Protein AF-A0A8J7JR58-F1 (afdb_monomer)

Radius of gyration: 29.21 Å; Cα contacts (8 Å, |Δi|>4): 700; chains: 1; bounding box: 73×100×72 Å

Mean predicted aligned error: 11.41 Å

Sequence (629 aa):
MMNDRLLHRKKTTLPPSQTNTGNRDTWTSTHSSQPDQVQVPAVHHDFSQIPLSREADLTVSQPGDPAEQEADRVADMIMSHDPTCSDQVAIAPGVDTISRAIPAIYRDPGSPTNASPIPATNPTNSSGTEPSWREMGNLLGKPPVRSETDPPNKNVVEDEAVYNQRRELAEAALKRQQDRAASLLDERGNVKDYRYWFARVYSYVTEGELEFAKSCTFYYPSYVMASVAYFEQIYQDNFNAFNDEGPVEDHWRQAFEEAARQKEFTDALYEQMMSGHDEGGAALAAVMQSVMGAVRSLIVSMQAHIRFDLPRAEAWVFNSYYSQFGASLSDFRADFMSMSGIFDNAGRRMNEDMAQKLGVPVDLIPQLMQDTSMRLFDADMATERADTWQRAEELIASGQAGADPYTLQNGTLEGNVTQGDHLSGLQNLPNQDLRPTIEHSAPVYDDDAVCDRVLQMQPGDIAALPATTRIRMLRGLFRGATVGSDETAVLRILKASIQAGDVVTIIDGADPWDLMYALDGVEFTQLRTLFRETYYGKTSQENALRLLRKCLDGETAEWEEEMVVDVLQYQPNGHALVERIGQIYDGPATGEDAHFKNGLYKLEWQLDGAEEERLHDLFGESDISWWNF

Structure (mmCIF, N/CA/C/O backbone):
data_AF-A0A8J7JR58-F1
#
_entry.id   AF-A0A8J7JR58-F1
#
loop_
_atom_site.group_PDB
_atom_site.id
_atom_site.type_symbol
_atom_site.label_atom_id
_atom_site.label_alt_id
_atom_site.label_comp_id
_atom_site.label_asym_id
_atom_site.label_entity_id
_atom_site.label_seq_id
_atom_site.pdbx_PDB_ins_code
_atom_site.Cartn_x
_atom_site.Cartn_y
_atom_site.Cartn_z
_atom_site.occupancy
_atom_site.B_iso_or_equiv
_atom_site.auth_seq_id
_atom_site.auth_comp_id
_atom_site.auth_asym_id
_atom_site.auth_atom_id
_atom_site.pdbx_PDB_model_num
ATOM 1 N N . MET A 1 1 ? 40.365 -31.261 36.510 1.00 32.03 1 MET A N 1
ATOM 2 C CA . MET A 1 1 ? 41.240 -30.706 35.455 1.00 32.03 1 MET A CA 1
ATOM 3 C C . MET A 1 1 ? 40.319 -29.947 34.502 1.00 32.03 1 MET A C 1
ATOM 5 O O . MET A 1 1 ? 39.812 -30.560 33.584 1.00 32.03 1 MET A O 1
ATOM 9 N N . MET A 1 2 ? 39.788 -28.755 34.789 1.00 26.58 2 MET A N 1
ATOM 10 C CA . MET A 1 2 ? 40.391 -27.470 35.181 1.00 26.58 2 MET A CA 1
ATOM 11 C C . MET A 1 2 ? 41.478 -27.002 34.212 1.00 26.58 2 MET A C 1
ATOM 13 O O . MET A 1 2 ? 42.611 -27.464 34.305 1.00 26.58 2 MET A O 1
ATOM 17 N N . ASN A 1 3 ? 41.103 -26.085 33.316 1.00 30.34 3 ASN A N 1
ATOM 18 C CA . ASN A 1 3 ? 41.983 -25.025 32.843 1.00 30.34 3 ASN A CA 1
ATOM 19 C C . ASN A 1 3 ? 41.165 -23.769 32.514 1.00 30.34 3 ASN A C 1
ATOM 21 O O . ASN A 1 3 ? 40.417 -23.724 31.541 1.00 30.34 3 ASN A O 1
ATOM 25 N N . ASP A 1 4 ? 41.340 -22.780 33.385 1.00 28.86 4 ASP A N 1
ATOM 26 C CA . ASP A 1 4 ? 40.950 -21.383 33.251 1.00 28.86 4 ASP A CA 1
ATOM 27 C C . ASP A 1 4 ? 41.751 -20.682 32.149 1.00 28.86 4 ASP A C 1
ATOM 29 O O . ASP A 1 4 ? 42.955 -20.913 32.022 1.00 28.86 4 ASP A O 1
ATOM 33 N N . ARG A 1 5 ? 41.139 -19.702 31.471 1.00 31.67 5 ARG A N 1
ATOM 34 C CA . ARG A 1 5 ? 41.846 -18.481 31.051 1.00 31.67 5 ARG A CA 1
ATOM 35 C C . ARG A 1 5 ? 40.929 -17.258 31.090 1.00 31.67 5 ARG A C 1
ATOM 37 O O . ARG A 1 5 ? 39.990 -17.117 30.318 1.00 31.67 5 ARG A O 1
ATOM 44 N N . LEU A 1 6 ? 41.278 -16.384 32.030 1.00 27.44 6 LEU A N 1
ATOM 45 C CA . LEU A 1 6 ? 40.806 -15.025 32.266 1.00 27.44 6 LEU A CA 1
ATOM 46 C C . LEU A 1 6 ? 41.187 -14.070 31.123 1.00 27.44 6 LEU A C 1
ATOM 48 O O . LEU A 1 6 ? 42.338 -14.065 30.689 1.00 27.44 6 LEU A O 1
ATOM 52 N N . LEU A 1 7 ? 40.278 -13.157 30.767 1.00 31.91 7 LEU A N 1
ATOM 53 C CA . LEU A 1 7 ? 40.615 -11.859 30.173 1.00 31.91 7 LEU A CA 1
ATOM 54 C C . LEU A 1 7 ? 39.894 -10.737 30.935 1.00 31.91 7 LEU A C 1
ATOM 56 O O . LEU A 1 7 ? 38.675 -10.724 31.093 1.00 31.91 7 LEU A O 1
ATOM 60 N N . HIS A 1 8 ? 40.697 -9.810 31.457 1.00 27.53 8 HIS A N 1
ATOM 61 C CA . HIS A 1 8 ? 40.290 -8.655 32.248 1.00 27.53 8 HIS A CA 1
ATOM 62 C C . HIS A 1 8 ? 39.634 -7.559 31.390 1.00 27.53 8 HIS A C 1
ATOM 64 O O . HIS A 1 8 ? 40.266 -7.005 30.494 1.00 27.53 8 HIS A O 1
ATOM 70 N N . ARG A 1 9 ? 38.412 -7.151 31.761 1.00 28.17 9 ARG A N 1
ATOM 71 C CA . ARG A 1 9 ? 37.810 -5.857 31.390 1.00 28.17 9 ARG A CA 1
ATOM 72 C C . ARG A 1 9 ? 38.378 -4.743 32.280 1.00 28.17 9 ARG A C 1
ATOM 74 O O . ARG A 1 9 ? 38.212 -4.781 33.498 1.00 28.17 9 ARG A O 1
ATOM 81 N N . LYS A 1 10 ? 38.988 -3.718 31.674 1.00 26.83 10 LYS A N 1
ATOM 82 C CA . LYS A 1 10 ? 39.245 -2.419 32.320 1.00 26.83 10 LYS A CA 1
ATOM 83 C C . LYS A 1 10 ? 37.971 -1.571 32.257 1.00 26.83 10 LYS A C 1
ATOM 85 O O . LYS A 1 10 ? 37.459 -1.312 31.175 1.00 26.83 10 LYS A O 1
ATOM 90 N N . LYS A 1 11 ? 37.476 -1.150 33.424 1.00 28.45 11 LYS A N 1
ATOM 91 C CA . LYS A 1 11 ? 36.459 -0.103 33.589 1.00 28.45 11 LYS A CA 1
ATOM 92 C C . LYS A 1 11 ? 37.157 1.258 33.620 1.00 28.45 11 LYS A C 1
ATOM 94 O O . LYS A 1 11 ? 38.051 1.454 34.440 1.00 28.45 11 LYS A O 1
ATOM 99 N N . THR A 1 12 ? 36.720 2.186 32.779 1.00 28.98 12 THR A N 1
ATOM 100 C CA . THR A 1 12 ? 37.078 3.609 32.844 1.00 28.98 12 THR A CA 1
ATOM 101 C C . THR A 1 12 ? 35.869 4.378 33.371 1.00 28.98 12 THR A C 1
ATOM 103 O O . THR A 1 12 ? 34.833 4.456 32.722 1.00 28.98 12 THR A O 1
ATOM 106 N N . THR A 1 13 ? 35.992 4.894 34.590 1.00 28.19 13 THR A N 1
ATOM 107 C CA . THR A 1 13 ? 35.063 5.828 35.241 1.00 28.19 13 THR A CA 1
ATOM 108 C C . THR A 1 13 ? 35.369 7.260 34.803 1.00 28.19 13 THR A C 1
ATOM 110 O O . THR A 1 13 ? 36.513 7.695 34.927 1.00 28.19 13 THR A O 1
ATOM 113 N N . LEU A 1 14 ? 34.349 7.994 34.349 1.00 30.45 14 LEU A N 1
ATOM 114 C CA . LEU A 1 14 ? 34.373 9.452 34.174 1.00 30.45 14 LEU A CA 1
ATOM 115 C C . LEU A 1 14 ? 33.620 10.148 35.334 1.00 30.45 14 LEU A C 1
ATOM 117 O O . LEU A 1 14 ? 32.731 9.532 35.926 1.00 30.45 14 LEU A O 1
ATOM 121 N N . PRO A 1 15 ? 34.006 11.386 35.704 1.00 36.25 15 PRO A N 1
ATOM 122 C CA . PRO A 1 15 ? 33.576 12.066 36.932 1.00 36.25 15 PRO A CA 1
ATOM 123 C C . PRO A 1 15 ? 32.226 12.809 36.798 1.00 36.25 15 PRO A C 1
ATOM 125 O O . PRO A 1 15 ? 31.755 13.025 35.682 1.00 36.25 15 PRO A O 1
ATOM 128 N N . PRO A 1 16 ? 31.600 13.218 37.924 1.00 36.25 16 PRO A N 1
ATOM 129 C CA . PRO A 1 16 ? 30.233 13.737 37.937 1.00 36.25 16 PRO A CA 1
ATOM 130 C C . PRO A 1 16 ? 30.137 15.205 37.493 1.00 36.25 16 PRO A C 1
ATOM 132 O O . PRO A 1 16 ? 30.933 16.052 37.901 1.00 36.25 16 PRO A O 1
ATOM 135 N N . SER A 1 17 ? 29.104 15.504 36.703 1.00 34.62 17 SER A N 1
ATOM 136 C CA . SER A 1 17 ? 28.708 16.850 36.287 1.00 34.62 17 SER A CA 1
ATOM 137 C C . SER A 1 17 ? 28.041 17.616 37.431 1.00 34.62 17 SER A C 1
ATOM 139 O O . SER A 1 17 ? 27.078 17.144 38.038 1.00 34.62 17 SER A O 1
ATOM 141 N N . GLN A 1 18 ? 28.548 18.818 37.699 1.00 33.62 18 GLN A N 1
ATOM 142 C CA . GLN A 1 18 ? 27.974 19.777 38.636 1.00 33.62 18 GLN A CA 1
ATOM 143 C C . GLN A 1 18 ? 26.729 20.449 38.044 1.00 33.62 18 GLN A C 1
ATOM 145 O O . GLN A 1 18 ? 26.718 20.894 36.899 1.00 33.62 18 GLN A O 1
ATOM 150 N N . THR A 1 19 ? 25.695 20.545 38.872 1.00 33.56 19 THR A N 1
ATOM 151 C CA . THR A 1 19 ? 24.470 21.316 38.659 1.00 33.56 19 THR A CA 1
ATOM 152 C C . THR A 1 19 ? 24.763 22.812 38.702 1.00 33.56 19 THR A C 1
ATOM 154 O O . THR A 1 19 ? 25.293 23.293 39.705 1.00 33.56 19 THR A O 1
ATOM 157 N N . ASN A 1 20 ? 24.363 23.553 37.666 1.00 32.88 20 ASN A N 1
ATOM 158 C CA . ASN A 1 20 ? 24.374 25.012 37.683 1.00 32.88 20 ASN A CA 1
ATOM 159 C C . ASN A 1 20 ? 22.937 25.543 37.603 1.00 32.88 20 ASN A C 1
ATOM 161 O O . ASN A 1 20 ? 22.250 25.390 36.596 1.00 32.88 20 ASN A O 1
ATOM 165 N N . THR A 1 21 ? 22.484 26.132 38.705 1.00 36.25 21 THR A N 1
ATOM 166 C CA . THR A 1 21 ? 21.241 26.895 38.834 1.00 36.25 21 THR A CA 1
ATOM 167 C C . THR A 1 21 ? 21.527 28.350 38.472 1.00 36.25 21 THR A C 1
ATOM 169 O O . THR A 1 21 ? 22.313 28.998 39.162 1.00 36.25 21 THR A O 1
ATOM 172 N N . GLY A 1 22 ? 20.892 28.873 37.422 1.00 31.12 22 GLY A N 1
ATOM 173 C CA . GLY A 1 22 ? 21.084 30.251 36.968 1.00 31.12 22 GLY A CA 1
ATOM 174 C C . GLY A 1 22 ? 19.779 30.902 36.517 1.00 31.12 22 GLY A C 1
ATOM 175 O O . GLY A 1 22 ? 19.169 30.471 35.548 1.00 31.12 22 GLY A O 1
ATOM 176 N N . ASN A 1 23 ? 19.386 31.915 37.285 1.00 31.27 23 ASN A N 1
ATOM 177 C CA . ASN A 1 23 ? 18.248 32.827 37.198 1.00 31.27 23 ASN A CA 1
ATOM 178 C C . ASN A 1 23 ? 17.607 33.123 35.831 1.00 31.27 23 ASN A C 1
ATOM 180 O O . ASN A 1 23 ? 18.262 33.493 34.860 1.00 31.27 23 ASN A O 1
ATOM 184 N N . ARG A 1 24 ? 16.268 33.131 35.881 1.00 34.62 24 ARG A N 1
ATOM 185 C CA . ARG A 1 24 ? 15.371 33.966 35.076 1.00 34.62 24 ARG A CA 1
ATOM 186 C C . ARG A 1 24 ? 15.610 35.440 35.401 1.00 34.62 24 ARG A C 1
ATOM 188 O O . ARG A 1 24 ? 15.554 35.785 36.575 1.00 34.62 24 ARG A O 1
ATOM 195 N N . ASP A 1 25 ? 15.714 36.275 34.374 1.00 32.53 25 ASP A N 1
ATOM 196 C CA . ASP A 1 25 ? 15.304 37.675 34.449 1.00 32.53 25 ASP A CA 1
ATOM 197 C C . ASP A 1 25 ? 14.592 38.096 33.157 1.00 32.53 25 ASP A C 1
ATOM 199 O O . ASP A 1 25 ? 15.008 37.818 32.035 1.00 32.53 25 ASP A O 1
ATOM 203 N N . THR A 1 26 ? 13.451 38.731 33.387 1.00 38.31 26 THR A N 1
ATOM 204 C CA . THR A 1 26 ? 12.481 39.333 32.472 1.00 38.31 26 THR A CA 1
ATOM 205 C C . THR A 1 26 ? 13.034 40.560 31.761 1.00 38.31 26 THR A C 1
ATOM 207 O O . THR A 1 26 ? 13.531 41.426 32.468 1.00 38.31 26 THR A O 1
ATOM 210 N N . TRP A 1 27 ? 12.800 40.740 30.453 1.00 29.88 27 TRP A N 1
ATOM 211 C CA . TRP A 1 27 ? 12.712 42.083 29.853 1.00 29.88 27 TRP A CA 1
ATOM 212 C C . TRP A 1 27 ? 11.646 42.176 28.752 1.00 29.88 27 TRP A C 1
ATOM 214 O O . TRP A 1 27 ? 11.452 41.287 27.928 1.00 29.88 27 TRP A O 1
ATOM 224 N N . THR A 1 28 ? 10.932 43.290 28.836 1.00 31.41 28 THR A N 1
ATOM 225 C CA . THR A 1 28 ? 9.747 43.759 28.117 1.00 31.41 28 THR A CA 1
ATOM 226 C C . THR A 1 28 ? 10.047 44.253 26.700 1.00 31.41 28 THR A C 1
ATOM 228 O O . THR A 1 28 ? 11.035 44.952 26.492 1.00 31.41 28 THR A O 1
ATOM 231 N N . SER A 1 29 ? 9.139 43.988 25.757 1.00 27.94 29 SER A N 1
ATOM 232 C CA . SER A 1 29 ? 9.136 44.562 24.404 1.00 27.94 29 SER A CA 1
ATOM 233 C C . SER A 1 29 ? 8.091 45.678 24.292 1.00 27.94 29 SER A C 1
ATOM 235 O O . SER A 1 29 ? 6.904 45.444 24.520 1.00 27.94 29 SER A O 1
ATOM 237 N N . THR A 1 30 ? 8.531 46.877 23.899 1.00 32.81 30 THR A N 1
ATOM 238 C CA . THR A 1 30 ? 7.679 47.920 23.310 1.00 32.81 30 THR A CA 1
ATOM 239 C C . THR A 1 30 ? 8.420 48.673 22.200 1.00 32.81 30 THR A C 1
ATOM 241 O O . THR A 1 30 ? 9.405 49.350 22.473 1.00 32.81 30 THR A O 1
ATOM 244 N N . HIS A 1 31 ? 7.812 48.624 21.007 1.00 33.34 31 HIS A N 1
ATOM 245 C CA . HIS A 1 31 ? 7.635 49.689 19.999 1.00 33.34 31 HIS A CA 1
ATOM 246 C C . HIS A 1 31 ? 8.724 50.028 18.950 1.00 33.34 31 HIS A C 1
ATOM 248 O O . HIS A 1 31 ? 9.781 50.559 19.262 1.00 33.34 31 HIS A O 1
ATOM 254 N N . SER A 1 32 ? 8.273 49.936 17.683 1.00 28.89 32 SER A N 1
ATOM 255 C CA . SER A 1 32 ? 8.239 51.002 16.651 1.00 28.89 32 SER A CA 1
ATOM 256 C C . SER A 1 32 ? 9.127 50.868 15.397 1.00 28.89 32 SER A C 1
ATOM 258 O O . SER A 1 32 ? 10.315 51.150 15.422 1.00 28.89 32 SER A O 1
ATOM 260 N N . SER A 1 33 ? 8.451 50.554 14.282 1.00 33.59 33 SER A N 1
ATOM 261 C CA . SER A 1 33 ? 8.402 51.237 12.965 1.00 33.59 33 SER A CA 1
ATOM 262 C C . SER A 1 33 ? 9.647 51.948 12.391 1.00 33.59 33 SER A C 1
ATOM 264 O O . SER A 1 33 ? 9.959 53.053 12.821 1.00 33.59 33 SER A O 1
ATOM 266 N N . GLN A 1 34 ? 10.238 51.410 11.312 1.00 30.52 34 GLN A N 1
ATOM 267 C CA . GLN A 1 34 ? 10.151 51.852 9.891 1.00 30.52 34 GLN A CA 1
ATOM 268 C C . GLN A 1 34 ? 11.267 51.189 9.037 1.00 30.52 34 GLN A C 1
ATOM 270 O O . GLN A 1 34 ? 12.289 50.805 9.601 1.00 30.52 34 GLN A O 1
ATOM 275 N N . PRO A 1 35 ? 11.084 51.011 7.707 1.00 39.38 35 PRO A N 1
ATOM 276 C CA . PRO A 1 35 ? 11.974 50.201 6.876 1.00 39.38 35 PRO A CA 1
ATOM 277 C C . PRO A 1 35 ? 13.031 51.040 6.140 1.00 39.38 35 PRO A C 1
ATOM 279 O O . PRO A 1 35 ? 12.684 51.955 5.393 1.00 39.38 35 PRO A O 1
ATOM 282 N N . ASP A 1 36 ? 14.302 50.665 6.283 1.00 30.73 36 ASP A N 1
ATOM 283 C CA . ASP A 1 36 ? 15.385 51.122 5.411 1.00 30.73 36 ASP A CA 1
ATOM 284 C C . ASP A 1 36 ? 15.620 50.106 4.284 1.00 30.73 36 ASP A C 1
ATOM 286 O O . ASP A 1 36 ? 15.762 48.903 4.510 1.00 30.73 36 ASP A O 1
ATOM 290 N N . GLN A 1 37 ? 15.652 50.610 3.049 1.00 39.97 37 GLN A N 1
ATOM 291 C CA . GLN A 1 37 ? 16.055 49.863 1.861 1.00 39.97 37 GLN A CA 1
ATOM 292 C C . GLN A 1 37 ? 17.553 49.546 1.929 1.00 39.97 37 GLN A C 1
ATOM 294 O O . GLN A 1 37 ? 18.384 50.455 1.923 1.00 39.97 37 GLN A O 1
ATOM 299 N N . VAL A 1 38 ? 17.901 48.259 1.926 1.00 34.16 38 VAL A N 1
ATOM 300 C CA . VAL A 1 38 ? 19.285 47.788 1.804 1.00 34.16 38 VAL A CA 1
ATOM 301 C C . VAL A 1 38 ? 19.501 47.236 0.396 1.00 34.16 38 VAL A C 1
ATOM 303 O O . VAL A 1 38 ? 18.841 46.289 -0.024 1.00 34.16 38 VAL A O 1
ATOM 306 N N . GLN A 1 39 ? 20.435 47.843 -0.338 1.00 34.19 39 GLN A N 1
ATOM 307 C CA . GLN A 1 39 ? 21.007 47.279 -1.560 1.00 34.19 39 GLN A CA 1
ATOM 308 C C . GLN A 1 39 ? 21.873 46.065 -1.203 1.00 34.19 39 GLN A C 1
ATOM 310 O O . GLN A 1 39 ? 22.821 46.188 -0.427 1.00 34.19 39 GLN A O 1
ATOM 315 N N . VAL A 1 40 ? 21.567 44.911 -1.795 1.00 34.38 40 VAL A N 1
ATOM 316 C CA . VAL A 1 40 ? 22.365 43.684 -1.676 1.00 34.38 40 VAL A CA 1
ATOM 317 C C . VAL A 1 40 ? 23.424 43.671 -2.790 1.00 34.38 40 VAL A C 1
ATOM 319 O O . VAL A 1 40 ? 23.055 43.798 -3.959 1.00 34.38 40 VAL A O 1
ATOM 322 N N . PRO A 1 41 ? 24.728 43.541 -2.487 1.00 33.12 41 PRO A N 1
ATOM 323 C CA . PRO A 1 41 ? 25.743 43.319 -3.509 1.00 33.12 41 PRO A CA 1
ATOM 324 C C . PRO A 1 41 ? 25.771 41.841 -3.921 1.00 33.12 41 PRO A C 1
ATOM 326 O O . PRO A 1 41 ? 25.650 40.949 -3.084 1.00 33.12 41 PRO A O 1
ATOM 329 N N . ALA A 1 42 ? 25.962 41.586 -5.216 1.00 31.56 42 ALA A N 1
ATOM 330 C CA . ALA A 1 42 ? 26.160 40.245 -5.753 1.00 31.56 42 ALA A CA 1
ATOM 331 C C . ALA A 1 42 ? 27.422 39.605 -5.146 1.00 31.56 42 ALA A C 1
ATOM 333 O O . ALA A 1 42 ? 28.528 40.133 -5.292 1.00 31.56 42 ALA A O 1
ATOM 334 N N . VAL A 1 43 ? 27.247 38.471 -4.468 1.00 32.88 43 VAL A N 1
ATOM 335 C CA . VAL A 1 43 ? 28.336 37.641 -3.944 1.00 32.88 43 VAL A CA 1
ATOM 336 C C . VAL A 1 43 ? 28.699 36.616 -5.015 1.00 32.88 43 VAL A C 1
ATOM 338 O O . 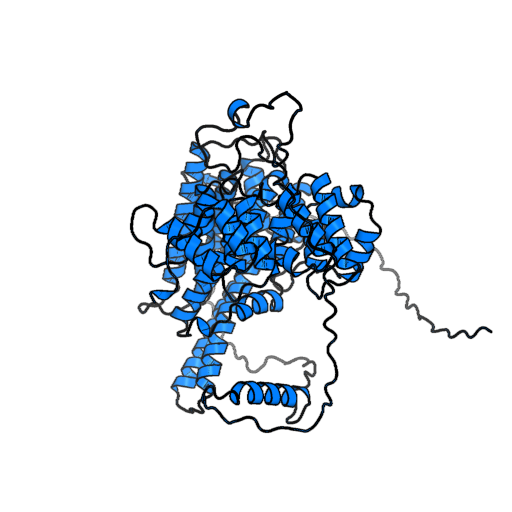VAL A 1 43 ? 27.910 35.738 -5.344 1.00 32.88 43 VAL A O 1
ATOM 341 N N . HIS A 1 44 ? 29.900 36.742 -5.575 1.00 31.75 44 HIS A N 1
ATOM 342 C CA . HIS A 1 44 ? 30.526 35.683 -6.361 1.00 31.75 44 HIS A CA 1
ATOM 343 C C . HIS A 1 44 ? 31.122 34.667 -5.377 1.00 31.75 44 HIS A C 1
ATOM 345 O O . HIS A 1 44 ? 32.031 35.010 -4.620 1.00 31.75 44 HIS A O 1
ATOM 351 N N . HIS A 1 45 ? 30.610 33.437 -5.365 1.00 34.62 45 HIS A N 1
ATOM 352 C CA . HIS A 1 45 ? 31.190 32.353 -4.574 1.00 34.62 45 HIS A CA 1
ATOM 353 C C . HIS A 1 45 ? 32.405 31.762 -5.305 1.00 34.62 45 HIS A C 1
ATOM 355 O O . HIS A 1 45 ? 32.276 31.205 -6.393 1.00 34.62 45 HIS A O 1
ATOM 361 N N . ASP A 1 46 ? 33.588 31.915 -4.707 1.00 39.19 46 ASP A N 1
ATOM 362 C CA . ASP A 1 46 ? 34.823 31.232 -5.099 1.00 39.19 46 ASP A CA 1
ATOM 363 C C . ASP A 1 46 ? 34.949 29.940 -4.279 1.00 39.19 46 ASP A C 1
ATOM 365 O O . ASP A 1 46 ? 35.234 29.966 -3.080 1.00 39.19 46 ASP A O 1
ATOM 369 N N . PHE A 1 47 ? 34.691 28.805 -4.928 1.00 39.34 47 PHE A N 1
ATOM 370 C CA . PHE A 1 47 ? 34.711 27.475 -4.314 1.00 39.34 47 PHE A CA 1
ATOM 371 C C . PHE A 1 47 ? 36.123 26.871 -4.189 1.00 39.34 47 PHE A C 1
ATOM 373 O O . PHE A 1 47 ? 36.267 25.746 -3.717 1.00 39.34 47 PHE A O 1
ATOM 380 N N . SER A 1 48 ? 37.186 27.598 -4.551 1.00 35.72 48 SER A N 1
ATOM 381 C CA . SER A 1 48 ? 38.562 27.072 -4.529 1.00 35.72 48 SER A CA 1
ATOM 382 C C . SER A 1 48 ? 39.209 26.975 -3.134 1.00 35.72 48 SER A C 1
ATOM 384 O O . SER A 1 48 ? 40.362 26.561 -3.019 1.00 35.72 48 SER A O 1
ATOM 386 N N . GLN A 1 49 ? 38.496 27.346 -2.063 1.00 33.22 49 GLN A N 1
ATOM 387 C CA . GLN A 1 49 ? 39.061 27.510 -0.711 1.00 33.22 49 GLN A CA 1
ATOM 388 C C . GLN A 1 49 ? 38.392 26.646 0.379 1.00 33.22 49 GLN A C 1
ATOM 390 O O . GLN A 1 49 ? 38.625 26.885 1.564 1.00 33.22 49 GLN A O 1
ATOM 395 N N . ILE A 1 50 ? 37.584 25.634 0.036 1.00 34.94 50 ILE A N 1
ATOM 396 C CA . ILE A 1 50 ? 37.019 24.723 1.051 1.00 34.94 50 ILE A CA 1
ATOM 397 C C . ILE A 1 50 ? 38.114 23.753 1.540 1.00 34.94 50 ILE A C 1
ATOM 399 O O . ILE A 1 50 ? 38.663 23.001 0.732 1.00 34.94 50 ILE A O 1
ATOM 403 N N . PRO A 1 51 ? 38.450 23.720 2.845 1.00 29.59 51 PRO A N 1
ATOM 404 C CA . PRO A 1 51 ? 39.420 22.771 3.371 1.00 29.59 51 PRO A CA 1
ATOM 405 C C . PRO A 1 51 ? 38.781 21.378 3.477 1.00 29.59 51 PRO A C 1
ATOM 407 O O . PRO A 1 51 ? 37.948 21.128 4.348 1.00 29.59 51 PRO A O 1
ATOM 410 N N . LEU A 1 52 ? 39.201 20.459 2.604 1.00 33.56 52 LEU A N 1
ATOM 411 C CA . LEU A 1 52 ? 38.927 19.027 2.728 1.00 33.56 52 LEU A CA 1
ATOM 412 C C . LEU A 1 52 ? 39.540 18.522 4.040 1.00 33.56 52 LEU A C 1
ATOM 414 O O . LEU A 1 52 ? 40.761 18.488 4.199 1.00 33.56 52 LEU A O 1
ATOM 418 N N . SER A 1 53 ? 38.697 18.149 5.002 1.00 35.56 53 SER A N 1
ATOM 419 C CA . SER A 1 53 ? 39.144 17.500 6.233 1.00 35.56 53 SER A CA 1
ATOM 420 C C . SER A 1 53 ? 38.735 16.028 6.238 1.00 35.56 53 SER A C 1
ATOM 422 O O . SER A 1 53 ? 37.557 15.701 6.214 1.00 35.56 53 SER A O 1
ATOM 424 N N . ARG A 1 54 ? 39.773 15.182 6.298 1.00 31.39 54 ARG A N 1
ATOM 425 C CA . ARG A 1 54 ? 39.810 13.743 6.616 1.00 31.39 54 ARG A CA 1
ATOM 426 C C . ARG A 1 54 ? 38.935 12.811 5.769 1.00 31.39 54 ARG A C 1
ATOM 428 O O . ARG A 1 54 ? 37.852 12.410 6.176 1.00 31.39 54 ARG A O 1
ATOM 435 N N . GLU A 1 55 ? 39.532 12.354 4.671 1.00 31.44 55 GLU A N 1
ATOM 436 C CA . GLU A 1 55 ? 39.240 11.062 4.048 1.00 31.44 55 GLU A CA 1
ATOM 437 C C . GLU A 1 55 ? 39.419 9.933 5.078 1.00 31.44 55 GLU A C 1
ATOM 439 O O . GLU A 1 55 ? 40.461 9.815 5.730 1.00 31.44 55 GLU A O 1
ATOM 444 N N . ALA A 1 56 ? 38.383 9.113 5.245 1.00 31.41 56 ALA A N 1
ATOM 445 C CA . ALA A 1 56 ? 38.572 7.733 5.653 1.00 31.41 56 ALA A CA 1
ATOM 446 C C . ALA A 1 56 ? 39.120 6.996 4.426 1.00 31.41 56 ALA A C 1
ATOM 448 O O . ALA A 1 56 ? 38.509 7.076 3.362 1.00 31.41 56 ALA A O 1
ATOM 449 N N . ASP A 1 57 ? 40.269 6.331 4.569 1.00 28.33 57 ASP A N 1
ATOM 450 C CA . ASP A 1 57 ? 40.851 5.466 3.540 1.00 28.33 57 ASP A CA 1
ATOM 451 C C . ASP A 1 57 ? 39.824 4.399 3.130 1.00 28.33 57 ASP A C 1
ATOM 453 O O . ASP A 1 57 ? 39.688 3.353 3.768 1.00 28.33 57 ASP A O 1
ATOM 457 N N . LEU A 1 58 ? 39.087 4.669 2.054 1.00 30.92 58 LEU A N 1
ATOM 458 C CA . LEU A 1 58 ? 38.451 3.638 1.254 1.00 30.92 58 LEU A CA 1
ATOM 459 C C . LEU A 1 58 ? 39.573 3.022 0.425 1.00 30.92 58 LEU A C 1
ATOM 461 O O . LEU A 1 58 ? 40.092 3.637 -0.505 1.00 30.92 58 LEU A O 1
ATOM 465 N N . THR A 1 59 ? 39.985 1.814 0.795 1.00 32.31 59 THR A N 1
ATOM 466 C CA . THR A 1 59 ? 40.872 1.000 -0.032 1.00 32.31 59 THR A CA 1
ATOM 467 C C . THR A 1 59 ? 40.183 0.734 -1.363 1.00 32.31 59 THR A C 1
ATOM 469 O O . THR A 1 59 ? 39.302 -0.117 -1.455 1.00 32.31 59 THR A O 1
ATOM 472 N N . VAL A 1 60 ? 40.575 1.495 -2.382 1.00 37.59 60 VAL A N 1
ATOM 473 C CA . VAL A 1 60 ? 40.231 1.237 -3.778 1.00 37.59 60 VAL A CA 1
ATOM 474 C C . VAL A 1 60 ? 40.830 -0.116 -4.161 1.00 37.59 60 VAL A C 1
ATOM 476 O O . VAL A 1 60 ? 42.047 -0.302 -4.051 1.00 37.59 60 VAL A O 1
ATOM 479 N N . SER A 1 61 ? 39.962 -1.041 -4.578 1.00 40.69 61 SER A N 1
ATOM 480 C CA . SER A 1 61 ? 40.310 -2.311 -5.222 1.00 40.69 61 SER A CA 1
ATOM 481 C C . SER A 1 61 ? 41.397 -2.069 -6.273 1.00 40.69 61 SER A C 1
ATOM 483 O O . SER A 1 61 ? 41.259 -1.201 -7.136 1.00 40.69 61 SER A O 1
ATOM 485 N N . GLN A 1 62 ? 42.545 -2.726 -6.111 1.00 51.44 62 GLN A N 1
ATOM 486 C CA . GLN A 1 62 ? 43.654 -2.632 -7.059 1.00 51.44 62 GLN A CA 1
ATOM 487 C C . GLN A 1 62 ? 43.492 -3.725 -8.118 1.00 51.44 62 GLN A C 1
ATOM 489 O O . GLN A 1 62 ? 43.128 -4.834 -7.730 1.00 51.44 62 GLN A O 1
ATOM 494 N N . PRO A 1 63 ? 43.887 -3.465 -9.380 1.00 40.31 63 PRO A N 1
ATOM 495 C CA . PRO A 1 63 ? 43.935 -4.473 -10.431 1.00 40.31 63 PRO A CA 1
ATOM 496 C C . PRO A 1 63 ? 44.568 -5.790 -9.956 1.00 40.31 63 PRO A C 1
ATOM 498 O O . PRO A 1 63 ? 45.754 -5.832 -9.606 1.00 40.31 63 PRO A O 1
ATOM 501 N N . GLY A 1 64 ? 43.780 -6.862 -9.947 1.00 52.66 64 GLY A N 1
ATOM 502 C CA . GLY A 1 64 ? 44.146 -8.199 -9.497 1.00 52.66 64 GLY A CA 1
ATOM 503 C C . GLY A 1 64 ? 43.700 -8.565 -8.078 1.00 52.66 64 GLY A C 1
ATOM 504 O O . GLY A 1 64 ? 44.214 -9.558 -7.550 1.00 52.66 64 GLY A O 1
ATOM 505 N N . ASP A 1 65 ? 42.789 -7.818 -7.450 1.00 72.69 65 ASP A N 1
ATOM 506 C CA . ASP A 1 65 ? 42.206 -8.253 -6.180 1.00 72.69 65 ASP A CA 1
ATOM 507 C C . ASP A 1 65 ? 41.175 -9.392 -6.371 1.00 72.69 65 ASP A C 1
ATOM 509 O O . ASP A 1 65 ? 40.611 -9.559 -7.454 1.00 72.69 65 ASP A O 1
ATOM 513 N N . PRO A 1 66 ? 40.941 -10.234 -5.347 1.00 60.78 66 PRO A N 1
ATOM 514 C CA . PRO A 1 66 ? 40.059 -11.393 -5.485 1.00 60.78 66 PRO A CA 1
ATOM 515 C C . PRO A 1 66 ? 38.592 -11.052 -5.788 1.00 60.78 66 PRO A C 1
ATOM 517 O O . PRO A 1 66 ? 37.883 -11.905 -6.314 1.00 60.78 66 PRO A O 1
ATOM 520 N N . ALA A 1 67 ? 38.124 -9.852 -5.435 1.00 49.59 67 ALA A N 1
ATOM 521 C CA . ALA A 1 67 ? 36.750 -9.419 -5.676 1.00 49.59 67 ALA A CA 1
ATOM 522 C C . ALA A 1 67 ? 36.564 -8.929 -7.119 1.00 49.59 67 ALA A C 1
ATOM 524 O O . ALA A 1 67 ? 35.567 -9.272 -7.747 1.00 49.59 67 ALA A O 1
ATOM 525 N N . GLU A 1 68 ? 37.541 -8.205 -7.665 1.00 63.34 68 GLU A N 1
ATOM 526 C CA . GLU A 1 68 ? 37.617 -7.847 -9.084 1.00 63.34 68 GLU A CA 1
ATOM 527 C C . GLU A 1 68 ? 37.756 -9.103 -9.955 1.00 63.34 68 GLU A C 1
ATOM 529 O O . GLU A 1 68 ? 37.006 -9.272 -10.909 1.00 63.34 68 GLU A O 1
ATOM 534 N N . GLN A 1 69 ? 38.623 -10.052 -9.576 1.00 58.88 69 GLN A N 1
ATOM 535 C CA . GLN A 1 69 ? 38.773 -11.319 -10.305 1.00 58.88 69 GLN A CA 1
ATOM 536 C C . GLN A 1 69 ? 37.494 -12.164 -10.299 1.00 58.88 69 GLN A C 1
ATOM 538 O O . GLN A 1 69 ? 37.206 -12.849 -11.280 1.00 58.88 69 GLN A O 1
ATOM 543 N N . GLU A 1 70 ? 36.729 -12.139 -9.205 1.00 57.00 70 GLU A N 1
ATOM 544 C CA . GLU A 1 70 ? 35.445 -12.837 -9.140 1.00 57.00 70 GLU A CA 1
ATOM 545 C C . GLU A 1 70 ? 34.369 -12.111 -9.959 1.00 57.00 70 GLU A C 1
ATOM 547 O O . GLU A 1 70 ? 33.580 -12.769 -10.635 1.00 57.00 70 GLU A O 1
ATOM 552 N N . ALA A 1 71 ? 34.373 -10.775 -9.974 1.00 49.91 71 ALA A N 1
ATOM 553 C CA . ALA A 1 71 ? 33.489 -9.984 -10.826 1.00 49.91 71 ALA A CA 1
ATOM 554 C C . ALA A 1 71 ? 33.771 -10.222 -12.321 1.00 49.91 71 ALA A C 1
ATOM 556 O O . ALA A 1 71 ? 32.836 -10.485 -13.078 1.00 49.91 71 ALA A O 1
ATOM 557 N N . ASP A 1 72 ? 35.043 -10.239 -12.728 1.00 58.22 72 ASP A N 1
ATOM 558 C CA . ASP A 1 72 ? 35.464 -10.555 -14.097 1.00 58.22 72 ASP A CA 1
ATOM 559 C C . ASP A 1 72 ? 35.101 -11.998 -14.478 1.00 58.22 72 ASP A C 1
ATOM 561 O O . ASP A 1 72 ? 34.577 -12.247 -15.562 1.00 58.22 72 ASP A O 1
ATOM 565 N N . ARG A 1 73 ? 35.282 -12.963 -13.563 1.00 73.50 73 ARG A N 1
ATOM 566 C CA . ARG A 1 73 ? 34.888 -14.366 -13.784 1.00 73.50 73 ARG A CA 1
ATOM 567 C C . ARG A 1 73 ? 33.382 -14.513 -14.001 1.00 73.50 73 ARG A C 1
ATOM 569 O O . ARG A 1 73 ? 32.957 -15.311 -14.837 1.00 73.50 73 ARG A O 1
ATOM 576 N N . VAL A 1 74 ? 32.572 -13.782 -13.235 1.00 49.62 74 VAL A N 1
ATOM 577 C CA . VAL A 1 74 ? 31.109 -13.781 -13.374 1.00 49.62 74 VAL A CA 1
ATOM 578 C C . VAL A 1 74 ? 30.695 -13.108 -14.684 1.00 49.62 74 VAL A C 1
ATOM 580 O O . VAL A 1 74 ? 29.842 -13.648 -15.389 1.00 49.62 74 VAL A O 1
ATOM 583 N N . ALA A 1 75 ? 31.336 -12.000 -15.060 1.00 45.12 75 ALA A N 1
ATOM 584 C CA . ALA A 1 75 ? 31.097 -11.329 -16.335 1.00 45.12 75 ALA A CA 1
ATOM 585 C C . ALA A 1 75 ? 31.439 -12.236 -17.533 1.00 45.12 75 ALA A C 1
ATOM 587 O O . ALA A 1 75 ? 30.614 -12.398 -18.432 1.00 45.12 75 ALA A O 1
ATOM 588 N N . ASP A 1 76 ? 32.586 -12.920 -17.511 1.00 55.41 76 ASP A N 1
ATOM 589 C CA . ASP A 1 76 ? 32.987 -13.871 -18.556 1.00 55.41 76 ASP A CA 1
ATOM 590 C C . ASP A 1 76 ? 32.041 -15.081 -18.648 1.00 55.41 76 ASP A C 1
ATOM 592 O O . ASP A 1 76 ? 31.750 -15.581 -19.738 1.00 55.41 76 ASP A O 1
ATOM 596 N N . MET A 1 77 ? 31.516 -15.558 -17.515 1.00 47.69 77 MET A N 1
ATOM 597 C CA . MET A 1 77 ? 30.553 -16.666 -17.470 1.00 47.69 77 MET A CA 1
ATOM 598 C C . MET A 1 77 ? 29.207 -16.295 -18.110 1.00 47.69 77 MET A C 1
ATOM 600 O O . MET A 1 77 ? 28.588 -17.127 -18.780 1.00 47.69 77 MET A O 1
ATOM 604 N N . ILE A 1 78 ? 28.772 -15.047 -17.932 1.00 41.94 78 ILE A N 1
ATOM 605 C CA . ILE A 1 78 ? 27.545 -14.513 -18.532 1.00 41.94 78 ILE A CA 1
ATOM 606 C C . ILE A 1 78 ? 27.747 -14.270 -20.033 1.00 41.94 78 ILE A C 1
ATOM 608 O O . ILE A 1 78 ? 26.889 -14.621 -20.838 1.00 41.94 78 ILE A O 1
ATOM 612 N N . MET A 1 79 ? 28.908 -13.742 -20.429 1.00 48.75 79 MET A N 1
ATOM 613 C CA . MET A 1 79 ? 29.204 -13.390 -21.823 1.00 48.75 79 MET A CA 1
ATOM 614 C C . MET A 1 79 ? 29.578 -14.591 -22.709 1.00 48.75 79 MET A C 1
ATOM 616 O O . MET A 1 79 ? 29.562 -14.471 -23.932 1.00 48.75 79 MET A O 1
ATOM 620 N N . SER A 1 80 ? 29.911 -15.747 -22.123 1.00 54.66 80 SER A N 1
ATOM 621 C CA . SER A 1 80 ? 30.285 -16.971 -22.857 1.00 54.66 80 SER A CA 1
ATOM 622 C C . SER A 1 80 ? 29.130 -17.945 -23.122 1.00 54.66 80 SER A C 1
ATOM 624 O O . SER A 1 80 ? 29.343 -18.977 -23.763 1.00 54.66 80 SER A O 1
ATOM 626 N N . HIS A 1 81 ? 27.904 -17.627 -22.693 1.00 38.06 81 HIS A N 1
ATOM 627 C CA . HIS A 1 81 ? 26.714 -18.379 -23.096 1.00 38.06 81 HIS A CA 1
ATOM 628 C C . HIS A 1 81 ? 26.280 -17.972 -24.512 1.00 38.06 81 HIS A C 1
ATOM 630 O O . HIS A 1 81 ? 25.488 -17.053 -24.699 1.00 38.06 81 HIS A O 1
ATOM 636 N N . ASP A 1 82 ? 26.815 -18.670 -25.515 1.00 32.16 82 ASP A N 1
ATOM 637 C CA . ASP A 1 82 ? 26.372 -18.583 -26.911 1.00 32.16 82 ASP A CA 1
ATOM 638 C C . ASP A 1 82 ? 25.154 -19.509 -27.125 1.00 32.16 82 ASP A C 1
ATOM 640 O O . ASP A 1 82 ? 25.288 -20.735 -27.018 1.00 32.16 82 ASP A O 1
ATOM 644 N N . PRO A 1 83 ? 23.947 -18.980 -27.402 1.00 39.00 83 PRO A N 1
ATOM 645 C CA . PRO A 1 83 ? 22.737 -19.774 -27.526 1.00 39.00 83 PRO A CA 1
ATOM 646 C C . PRO A 1 83 ? 22.560 -20.247 -28.972 1.00 39.00 83 PRO A C 1
ATOM 648 O O . PRO A 1 83 ? 21.533 -19.992 -29.590 1.00 39.00 83 PRO A O 1
ATOM 651 N N . THR A 1 84 ? 23.544 -20.936 -29.550 1.00 33.12 84 THR A N 1
ATOM 652 C CA . THR A 1 84 ? 23.339 -21.651 -30.817 1.00 33.12 84 THR A CA 1
ATOM 653 C C . THR A 1 84 ? 24.187 -22.919 -30.882 1.00 33.12 84 THR A C 1
ATOM 655 O O . THR A 1 84 ? 25.406 -22.848 -30.944 1.00 33.12 84 THR A O 1
ATOM 658 N N . CYS A 1 85 ? 23.541 -24.092 -30.874 1.00 25.50 85 CYS A N 1
ATOM 659 C CA . CYS A 1 85 ? 23.800 -25.214 -31.794 1.00 25.50 85 CYS A CA 1
ATOM 660 C C . CYS A 1 85 ? 23.116 -26.497 -31.286 1.00 25.50 85 CYS A C 1
ATOM 662 O O . CYS A 1 85 ? 23.615 -27.207 -30.414 1.00 25.50 85 CYS A O 1
ATOM 664 N N . SER A 1 86 ? 21.969 -26.815 -31.879 1.00 35.69 86 SER A N 1
ATOM 665 C CA . SER A 1 86 ? 21.463 -28.179 -31.977 1.00 35.69 86 SER A CA 1
ATOM 666 C C . SER A 1 86 ? 22.314 -28.958 -32.985 1.00 35.69 86 SER A C 1
ATOM 668 O O . SER A 1 86 ? 22.371 -28.539 -34.137 1.00 35.69 86 SER A O 1
ATOM 670 N N . ASP A 1 87 ? 22.916 -30.087 -32.596 1.00 30.64 87 ASP A N 1
ATOM 671 C CA . ASP A 1 87 ? 22.799 -31.318 -33.389 1.00 30.64 87 ASP A CA 1
ATOM 672 C C . ASP A 1 87 ? 23.364 -32.580 -32.718 1.00 30.64 87 ASP A C 1
ATOM 674 O O . ASP A 1 87 ? 24.320 -32.582 -31.945 1.00 30.64 87 ASP A O 1
ATOM 678 N N . GLN A 1 88 ? 22.694 -33.674 -33.073 1.00 36.44 88 GLN A N 1
ATOM 679 C CA . GLN A 1 88 ? 22.855 -35.065 -32.667 1.00 36.44 88 GLN A CA 1
ATOM 680 C C . GLN A 1 88 ? 24.265 -35.633 -32.904 1.00 36.44 88 GLN A C 1
ATOM 682 O O . GLN A 1 88 ? 24.769 -35.565 -34.023 1.00 36.44 88 GLN A O 1
ATOM 687 N N . VAL A 1 89 ? 24.822 -36.374 -31.932 1.00 28.98 89 VAL A N 1
ATOM 688 C CA . VAL A 1 89 ? 25.814 -37.437 -32.202 1.00 28.98 89 VAL A CA 1
ATOM 689 C C . VAL A 1 89 ? 25.587 -38.658 -31.300 1.00 28.98 89 VAL A C 1
ATOM 691 O O . VAL A 1 89 ? 25.277 -38.562 -30.118 1.00 28.98 89 VAL A O 1
ATOM 694 N N . ALA A 1 90 ? 25.730 -39.816 -31.942 1.00 29.11 90 ALA A N 1
ATOM 695 C CA . ALA A 1 90 ? 25.410 -41.172 -31.530 1.00 29.11 90 ALA A CA 1
ATOM 696 C C . ALA A 1 90 ? 26.132 -41.722 -30.283 1.00 29.11 90 ALA A C 1
ATOM 698 O O . ALA A 1 90 ? 27.294 -41.433 -30.006 1.00 29.11 90 ALA A O 1
ATOM 699 N N . ILE A 1 91 ? 25.428 -42.639 -29.615 1.00 30.84 91 ILE A N 1
ATOM 700 C CA . ILE A 1 91 ? 25.878 -43.457 -28.484 1.00 30.84 91 ILE A CA 1
ATOM 701 C C . ILE A 1 91 ? 26.763 -44.617 -28.972 1.00 30.84 91 ILE A C 1
ATOM 703 O O . ILE A 1 91 ? 26.348 -45.407 -29.821 1.00 30.84 91 ILE A O 1
ATOM 707 N N . ALA A 1 92 ? 27.932 -44.789 -28.347 1.00 27.53 92 ALA A N 1
ATOM 708 C CA . ALA A 1 92 ? 28.617 -46.077 -28.203 1.00 27.53 92 ALA A CA 1
ATOM 709 C C . ALA A 1 92 ? 29.376 -46.130 -26.853 1.00 27.53 92 ALA A C 1
ATOM 711 O O . ALA A 1 92 ? 29.711 -45.079 -26.309 1.00 27.53 92 ALA A O 1
ATOM 712 N N . PRO A 1 93 ? 29.596 -47.326 -26.268 1.00 31.83 93 PRO A N 1
ATOM 713 C CA . PRO A 1 93 ? 29.500 -47.522 -24.823 1.00 31.83 93 PRO A CA 1
ATOM 714 C C . PRO A 1 93 ? 30.843 -47.620 -24.086 1.00 31.83 93 PRO A C 1
ATOM 716 O O . PRO A 1 93 ? 31.812 -48.177 -24.599 1.00 31.83 93 PRO A O 1
ATOM 719 N N . GLY A 1 94 ? 30.807 -47.223 -22.811 1.00 27.92 94 GLY A N 1
ATOM 720 C CA . GLY A 1 94 ? 31.717 -47.689 -21.765 1.00 27.92 94 GLY A CA 1
ATOM 721 C C . GLY A 1 94 ? 32.747 -46.661 -21.315 1.00 27.92 94 GLY A C 1
ATOM 722 O O . GLY A 1 94 ? 33.699 -46.413 -22.038 1.00 27.92 94 GLY A O 1
ATOM 723 N N . VAL A 1 95 ? 32.561 -46.110 -20.112 1.00 28.72 95 VAL A N 1
ATOM 724 C CA . VAL A 1 95 ? 33.497 -46.127 -18.969 1.00 28.72 95 VAL A CA 1
ATOM 725 C C . VAL A 1 95 ? 32.726 -45.582 -17.753 1.00 28.72 95 VAL A C 1
ATOM 727 O O . VAL A 1 95 ? 32.078 -44.541 -17.825 1.00 28.72 95 VAL A O 1
ATOM 730 N N . ASP A 1 96 ? 32.784 -46.331 -16.654 1.00 28.69 96 ASP A N 1
ATOM 731 C CA . ASP A 1 96 ? 32.086 -46.109 -15.389 1.00 28.69 96 ASP A CA 1
ATOM 732 C C . ASP A 1 96 ? 32.548 -44.862 -14.604 1.00 28.69 96 ASP A C 1
ATOM 734 O O . ASP A 1 96 ? 33.731 -44.663 -14.333 1.00 28.69 96 ASP A O 1
ATOM 738 N N . THR A 1 97 ? 31.542 -44.080 -14.197 1.00 31.72 97 THR A N 1
ATOM 739 C CA . THR A 1 97 ? 31.321 -43.368 -12.918 1.00 31.72 97 THR A CA 1
ATOM 740 C C . THR A 1 97 ? 32.501 -42.922 -12.042 1.00 31.72 97 THR A C 1
ATOM 742 O O . THR A 1 97 ? 33.085 -43.728 -11.319 1.00 31.72 97 THR A O 1
ATOM 745 N N . ILE A 1 98 ? 32.630 -41.594 -11.885 1.00 27.58 98 ILE A N 1
ATOM 746 C CA . ILE A 1 98 ? 32.817 -40.927 -10.581 1.00 27.58 98 ILE A CA 1
ATOM 747 C C . ILE A 1 98 ? 31.915 -39.676 -10.547 1.00 27.58 98 ILE A C 1
ATOM 749 O O . ILE A 1 98 ? 32.333 -38.597 -10.950 1.00 27.58 98 ILE A O 1
ATOM 753 N N . SER A 1 99 ? 30.683 -39.828 -10.045 1.00 27.09 99 SER A N 1
ATOM 754 C CA . SER A 1 99 ? 29.842 -38.716 -9.574 1.00 27.09 99 SER A CA 1
ATOM 755 C C . SER A 1 99 ? 29.840 -38.700 -8.045 1.00 27.09 99 SER A C 1
ATOM 757 O O . SER A 1 99 ? 29.472 -39.681 -7.400 1.00 27.09 99 SER A O 1
ATOM 759 N N . ARG A 1 100 ? 30.244 -37.568 -7.470 1.00 29.34 100 ARG A N 1
ATOM 760 C CA . ARG A 1 100 ? 29.888 -37.102 -6.120 1.00 29.34 100 ARG A CA 1
ATOM 761 C C . ARG A 1 100 ? 29.075 -35.820 -6.318 1.00 29.34 100 ARG A C 1
ATOM 763 O O . ARG A 1 100 ? 29.407 -35.073 -7.224 1.00 29.34 100 ARG A O 1
ATOM 770 N N . ALA A 1 101 ? 28.118 -35.409 -5.501 1.00 26.06 101 ALA A N 1
ATOM 771 C CA . ALA A 1 101 ? 27.265 -36.030 -4.495 1.00 26.06 101 ALA A CA 1
ATOM 772 C C . ALA A 1 101 ? 26.381 -34.860 -4.022 1.00 26.06 101 ALA A C 1
ATOM 774 O O . ALA A 1 101 ? 26.865 -34.005 -3.288 1.00 26.06 101 ALA A O 1
ATOM 775 N N . ILE A 1 102 ? 25.127 -34.799 -4.465 1.00 29.92 102 ILE A N 1
ATOM 776 C CA . ILE A 1 102 ? 24.077 -33.988 -3.834 1.00 29.92 102 ILE A CA 1
ATOM 777 C C . ILE A 1 102 ? 23.009 -35.002 -3.411 1.00 29.92 102 ILE A C 1
ATOM 779 O O . ILE A 1 102 ? 22.522 -35.739 -4.273 1.00 29.92 102 ILE A O 1
ATOM 783 N N . PRO A 1 103 ? 22.703 -35.159 -2.114 1.00 30.23 103 PRO A N 1
ATOM 784 C CA . PRO A 1 103 ? 21.716 -36.133 -1.688 1.00 30.23 103 PRO A CA 1
ATOM 785 C C . PRO A 1 103 ? 20.307 -35.564 -1.878 1.00 30.23 103 PRO A C 1
ATOM 787 O O . PRO A 1 103 ? 19.816 -34.811 -1.046 1.00 30.23 103 PRO A O 1
ATOM 790 N N . ALA A 1 104 ? 19.640 -35.995 -2.949 1.00 32.59 104 ALA A N 1
ATOM 791 C CA . ALA A 1 104 ? 18.187 -36.055 -2.990 1.00 32.59 104 ALA A CA 1
ATOM 792 C C . ALA A 1 104 ? 17.726 -37.110 -1.969 1.00 32.59 104 ALA A C 1
ATOM 794 O O . ALA A 1 104 ? 17.833 -38.317 -2.198 1.00 32.59 104 ALA A O 1
ATOM 795 N N . ILE A 1 105 ? 17.263 -36.650 -0.808 1.00 30.83 105 ILE A N 1
ATOM 796 C CA . ILE A 1 105 ? 16.460 -37.446 0.123 1.00 30.83 105 ILE A CA 1
ATOM 797 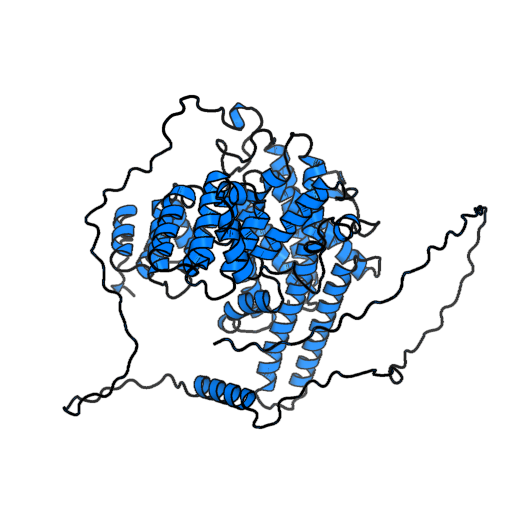C C . ILE A 1 105 ? 15.137 -36.704 0.305 1.00 30.83 105 ILE A C 1
ATOM 799 O O . ILE A 1 105 ? 14.884 -36.120 1.348 1.00 30.83 105 ILE A O 1
ATOM 803 N N . TYR A 1 106 ? 14.284 -36.754 -0.716 1.00 32.00 106 TYR A N 1
ATOM 804 C CA . TYR A 1 106 ? 12.841 -36.726 -0.507 1.00 32.00 106 TYR A CA 1
ATOM 805 C C . TYR A 1 106 ? 12.369 -38.174 -0.627 1.00 32.00 106 TYR A C 1
ATOM 807 O O . TYR A 1 106 ? 12.250 -38.743 -1.709 1.00 32.00 106 TYR A O 1
ATOM 815 N N . ARG A 1 107 ? 12.227 -38.829 0.528 1.00 28.98 107 ARG A N 1
ATOM 816 C CA . ARG A 1 107 ? 11.411 -40.036 0.640 1.00 28.98 107 ARG A CA 1
ATOM 817 C C . ARG A 1 107 ? 10.015 -39.561 0.986 1.00 28.98 107 ARG A C 1
ATOM 819 O O . ARG A 1 107 ? 9.789 -39.165 2.123 1.00 28.98 107 ARG A O 1
ATOM 826 N N . ASP A 1 108 ? 9.138 -39.647 0.001 1.00 32.66 108 ASP A N 1
ATOM 827 C CA . ASP A 1 108 ? 7.687 -39.637 0.138 1.00 32.66 108 ASP A CA 1
ATOM 828 C C . ASP A 1 108 ? 7.245 -40.506 1.340 1.00 32.66 108 ASP A C 1
ATOM 830 O O . ASP A 1 108 ? 7.444 -41.731 1.323 1.00 32.66 108 ASP A O 1
ATOM 834 N N . PRO A 1 109 ? 6.698 -39.909 2.417 1.00 31.80 109 PRO A N 1
ATOM 835 C CA . PRO A 1 109 ? 6.047 -40.640 3.481 1.00 31.80 109 PRO A CA 1
ATOM 836 C C . PRO A 1 109 ? 4.537 -40.717 3.219 1.00 31.80 109 PRO A C 1
ATOM 838 O O . PRO A 1 109 ? 3.746 -40.318 4.060 1.00 31.80 109 PRO A O 1
ATOM 841 N N . GLY A 1 110 ? 4.137 -41.319 2.101 1.00 28.05 110 GLY A N 1
ATOM 842 C CA . GLY A 1 110 ? 2.814 -41.903 1.918 1.00 28.05 110 GLY A CA 1
ATOM 843 C C . GLY A 1 110 ? 1.725 -40.904 1.544 1.00 28.05 110 GLY A C 1
ATOM 844 O O . GLY A 1 110 ? 1.274 -40.109 2.364 1.00 28.05 110 GLY A O 1
ATOM 845 N N . SER A 1 111 ? 1.202 -41.064 0.328 1.00 30.19 111 SER A N 1
ATOM 846 C CA . SER A 1 111 ? -0.042 -40.441 -0.119 1.00 30.19 111 SER A CA 1
ATOM 847 C C . SER A 1 111 ? -1.157 -40.593 0.929 1.00 30.19 111 SER A C 1
ATOM 849 O O . SER A 1 111 ? -1.558 -41.726 1.239 1.00 30.19 111 SER A O 1
ATOM 851 N N . PRO A 1 112 ? -1.728 -39.494 1.451 1.00 36.09 112 PRO A N 1
ATOM 852 C CA . PRO A 1 112 ? -2.994 -39.566 2.150 1.00 36.09 112 PRO A CA 1
ATOM 853 C C . PRO A 1 112 ? -4.085 -39.854 1.115 1.00 36.09 112 PRO A C 1
ATOM 855 O O . PRO A 1 112 ? -4.440 -39.025 0.284 1.00 36.09 112 PRO A O 1
ATOM 858 N N . THR A 1 113 ? -4.613 -41.072 1.156 1.00 35.59 113 THR A N 1
ATOM 859 C CA . THR A 1 113 ? -5.797 -41.482 0.400 1.00 35.59 113 THR A CA 1
ATOM 860 C C . THR A 1 113 ? -6.972 -40.542 0.680 1.00 35.59 113 THR A C 1
ATOM 862 O O . THR A 1 113 ? -7.364 -40.423 1.841 1.00 35.59 113 THR A O 1
ATOM 865 N N . ASN A 1 114 ? -7.553 -39.954 -0.374 1.00 36.88 114 ASN A N 1
ATOM 866 C CA . ASN A 1 114 ? -8.902 -39.377 -0.449 1.00 36.88 114 ASN A CA 1
ATOM 867 C C . ASN A 1 114 ? -9.431 -38.774 0.862 1.00 36.88 114 ASN A C 1
ATOM 869 O O . ASN A 1 114 ? -10.329 -39.329 1.504 1.00 36.88 114 ASN A O 1
ATOM 873 N N . ALA A 1 115 ? -8.914 -37.604 1.236 1.00 30.95 115 ALA A N 1
ATOM 874 C CA . ALA A 1 115 ? -9.668 -36.713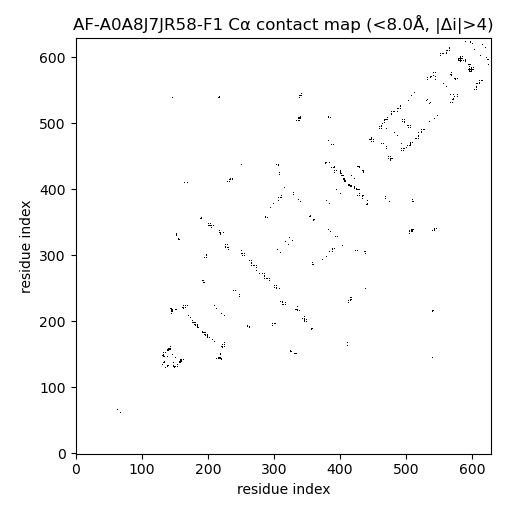 2.100 1.00 30.95 115 ALA A CA 1
ATOM 875 C C . ALA A 1 115 ? -10.830 -36.154 1.269 1.00 30.95 115 ALA A C 1
ATOM 877 O O . ALA A 1 115 ? -10.634 -35.286 0.423 1.00 30.95 115 ALA A O 1
ATOM 878 N N . SER A 1 116 ? -12.045 -36.669 1.485 1.00 31.42 116 SER A N 1
ATOM 879 C CA . SER A 1 116 ? -13.258 -35.970 1.055 1.00 31.42 116 SER A CA 1
ATOM 880 C C . SER A 1 116 ? -13.145 -34.500 1.471 1.00 31.42 116 SER A C 1
ATOM 882 O O . SER A 1 116 ? -12.680 -34.264 2.593 1.00 31.42 116 SER A O 1
ATOM 884 N N . PRO A 1 117 ? -13.567 -33.528 0.638 1.00 33.50 117 PRO A N 1
ATOM 885 C CA . PRO A 1 117 ? -13.540 -32.123 1.016 1.00 33.50 117 PRO A CA 1
ATOM 886 C C . PRO A 1 117 ? -14.225 -31.997 2.371 1.00 33.50 117 PRO A C 1
ATOM 888 O O . PRO A 1 117 ? -15.409 -32.316 2.512 1.00 33.50 117 PRO A O 1
ATOM 891 N N . ILE A 1 118 ? -13.452 -31.624 3.393 1.00 31.59 118 ILE A N 1
ATOM 892 C CA . ILE A 1 118 ? -14.011 -31.264 4.687 1.00 31.59 118 ILE A CA 1
ATOM 893 C C . ILE A 1 118 ? -14.941 -30.101 4.344 1.00 31.59 118 ILE A C 1
ATOM 895 O O . ILE A 1 118 ? -14.437 -29.094 3.839 1.00 31.59 118 ILE A O 1
ATOM 899 N N . PRO A 1 119 ? -16.274 -30.228 4.509 1.00 33.69 119 PRO A N 1
ATOM 900 C CA . PRO A 1 119 ? -17.147 -29.089 4.303 1.00 33.69 119 PRO A CA 1
ATOM 901 C C . PRO A 1 119 ? -16.594 -28.012 5.216 1.00 33.69 119 PRO A C 1
ATOM 903 O O . PRO A 1 119 ? -16.495 -28.263 6.421 1.00 33.69 119 PRO A O 1
ATOM 906 N N . ALA A 1 120 ? -16.148 -26.895 4.626 1.00 35.31 120 ALA A N 1
ATOM 907 C CA . ALA A 1 120 ? -15.626 -25.759 5.362 1.00 35.31 120 ALA A CA 1
ATOM 908 C C . ALA A 1 120 ? -16.541 -25.592 6.564 1.00 35.31 120 ALA A C 1
ATOM 910 O O . ALA A 1 120 ? -17.755 -25.419 6.402 1.00 35.31 120 ALA A O 1
ATOM 911 N N . THR A 1 121 ? -16.000 -25.820 7.760 1.00 32.78 121 THR A N 1
ATOM 912 C CA . THR A 1 121 ? -16.773 -25.689 8.979 1.00 32.78 121 THR A CA 1
ATOM 913 C C . THR A 1 121 ? -17.046 -24.206 9.099 1.00 32.78 121 THR A C 1
ATOM 915 O O . THR A 1 121 ? -16.292 -23.480 9.740 1.00 32.78 121 THR A O 1
ATOM 918 N N . ASN A 1 122 ? -18.115 -23.751 8.440 1.00 37.03 122 ASN A N 1
ATOM 919 C CA . ASN A 1 122 ? -18.811 -22.539 8.801 1.00 37.03 122 ASN A CA 1
ATOM 920 C C . ASN A 1 122 ? -18.938 -22.635 10.315 1.00 37.03 122 ASN A C 1
ATOM 922 O O . ASN A 1 122 ? -19.481 -23.647 10.773 1.00 37.03 122 ASN A O 1
ATOM 926 N N . PRO A 1 123 ? -18.374 -21.698 11.090 1.00 39.66 123 PRO A N 1
ATOM 927 C CA . PRO A 1 123 ? -18.466 -21.731 12.537 1.00 39.66 123 PRO A CA 1
ATOM 928 C C . PRO A 1 123 ? -19.947 -21.689 12.915 1.00 39.66 123 PRO A C 1
ATOM 930 O O . PRO A 1 123 ? -20.577 -20.643 13.028 1.00 39.66 123 PRO A O 1
ATOM 933 N N . THR A 1 124 ? -20.540 -22.870 13.037 1.00 37.62 124 THR A N 1
ATOM 934 C CA . THR A 1 124 ? -21.923 -23.045 13.414 1.00 37.62 124 THR A CA 1
ATOM 935 C C . THR A 1 124 ? -22.004 -22.853 14.915 1.00 37.62 124 THR A C 1
ATOM 937 O O . THR A 1 124 ? -21.487 -23.664 15.682 1.00 37.62 124 THR A O 1
ATOM 940 N N . ASN A 1 125 ? -22.781 -21.839 15.284 1.00 41.06 125 ASN A N 1
ATOM 941 C CA . ASN A 1 125 ? -23.669 -21.824 16.442 1.00 41.06 125 ASN A CA 1
ATOM 942 C C . ASN A 1 125 ? -23.098 -21.327 17.777 1.00 41.06 125 ASN A C 1
ATOM 944 O O . ASN A 1 125 ? -23.020 -22.067 18.756 1.00 41.06 125 ASN A O 1
ATOM 948 N N . SER A 1 126 ? -22.982 -20.003 17.884 1.00 41.75 126 SER A N 1
ATOM 949 C CA . SER A 1 126 ? -23.764 -19.286 18.900 1.00 41.75 126 SER A CA 1
ATOM 950 C C . SER A 1 126 ? -24.948 -18.605 18.208 1.00 41.75 126 SER A C 1
ATOM 952 O O . SER A 1 126 ? -24.783 -17.652 17.458 1.00 41.75 126 SER A O 1
ATOM 954 N N . SER A 1 127 ? -26.149 -19.140 18.416 1.00 46.53 127 SER A N 1
ATOM 955 C CA . SER A 1 127 ? -27.402 -18.830 17.710 1.00 46.53 127 SER A CA 1
ATOM 956 C C . SER A 1 127 ? -28.041 -17.476 18.064 1.00 46.53 127 SER A C 1
ATOM 958 O O . SER A 1 127 ? -29.264 -17.364 18.138 1.00 46.53 127 SER A O 1
ATOM 960 N N . GLY A 1 128 ? -27.231 -16.456 18.316 1.00 63.03 128 GLY A N 1
ATOM 961 C CA . GLY A 1 128 ? -27.652 -15.071 18.183 1.00 63.03 128 GLY A CA 1
ATOM 962 C C . GLY A 1 128 ? -26.894 -14.526 16.994 1.00 63.03 128 GLY A C 1
ATOM 963 O O . GLY A 1 128 ? -25.704 -14.269 17.126 1.00 63.03 128 GLY A O 1
ATOM 964 N N . THR A 1 129 ? -27.536 -14.418 15.831 1.00 84.38 129 THR A N 1
ATOM 965 C CA . THR A 1 129 ? -26.984 -13.619 14.737 1.00 84.38 129 THR A CA 1
ATOM 966 C C . THR A 1 129 ? -26.816 -12.220 15.307 1.00 84.38 129 THR A C 1
ATOM 968 O O . THR A 1 129 ? -27.807 -11.537 15.571 1.00 84.38 129 THR A O 1
ATOM 971 N N . GLU A 1 130 ? -25.579 -11.839 15.622 1.00 89.50 130 GLU A N 1
ATOM 972 C CA . GLU A 1 130 ? -25.303 -10.455 15.967 1.00 89.50 130 GLU A CA 1
ATOM 973 C C . GLU A 1 130 ? -25.829 -9.579 14.830 1.00 89.50 130 GLU A C 1
ATOM 975 O O . GLU A 1 130 ? -25.682 -9.964 13.664 1.00 89.50 130 GLU A O 1
ATOM 980 N N . PRO A 1 131 ? -26.450 -8.430 15.139 1.00 93.62 131 PRO A N 1
ATOM 981 C CA . PRO A 1 131 ? -26.892 -7.528 14.094 1.00 93.62 131 PRO A CA 1
ATOM 982 C C . PRO A 1 131 ? -25.693 -7.147 13.217 1.00 93.62 131 PRO A C 1
ATOM 984 O O . PRO A 1 131 ? -24.591 -6.874 13.710 1.00 93.62 131 PRO A O 1
ATOM 987 N N . SER A 1 132 ? -25.913 -7.155 11.907 1.00 95.06 132 SER A N 1
ATOM 988 C CA . SER A 1 132 ? -24.980 -6.598 10.933 1.00 95.06 132 SER A CA 1
ATOM 989 C C . SER A 1 132 ? -24.730 -5.118 11.220 1.00 95.06 132 SER A C 1
ATOM 991 O O . SER A 1 132 ? -25.536 -4.430 11.853 1.00 95.06 132 SER A O 1
ATOM 993 N N . TRP A 1 133 ? -23.622 -4.597 10.703 1.00 96.06 133 TRP A N 1
ATOM 994 C CA . TRP A 1 133 ? -23.251 -3.188 10.814 1.00 96.06 133 TRP A CA 1
ATOM 995 C C . TRP A 1 133 ? -24.369 -2.247 10.329 1.00 96.06 133 TRP A C 1
ATOM 997 O O . TRP A 1 133 ? -24.649 -1.203 10.928 1.00 96.06 133 TRP A O 1
ATOM 1007 N N . ARG A 1 134 ? -25.092 -2.688 9.294 1.00 97.12 134 ARG A N 1
ATOM 1008 C CA . ARG A 1 134 ? -26.292 -2.044 8.759 1.00 97.12 134 ARG A CA 1
ATOM 1009 C C . ARG A 1 134 ? -27.483 -2.090 9.709 1.00 97.12 134 ARG A C 1
ATOM 1011 O O . ARG A 1 134 ? -28.128 -1.065 9.910 1.00 97.12 134 ARG A O 1
ATOM 1018 N N . GLU A 1 135 ? -27.778 -3.240 10.310 1.00 96.88 135 GLU A N 1
ATOM 1019 C CA . GLU A 1 135 ? -28.865 -3.377 11.295 1.00 96.88 135 GLU A CA 1
ATOM 1020 C C . GLU A 1 135 ? -28.603 -2.566 12.572 1.00 96.88 135 GLU A C 1
ATOM 1022 O O . GLU A 1 135 ? -29.551 -2.118 13.216 1.00 96.88 135 GLU A O 1
ATOM 1027 N N . MET A 1 136 ? -27.332 -2.318 12.907 1.00 96.19 136 MET A N 1
ATOM 1028 C CA . MET A 1 136 ? -26.931 -1.411 13.988 1.00 96.19 136 MET A CA 1
ATOM 1029 C C . MET A 1 136 ? -27.121 0.076 13.643 1.00 96.19 136 MET A C 1
ATOM 1031 O O . MET A 1 136 ? -27.031 0.917 14.535 1.00 96.19 136 MET A O 1
ATOM 1035 N N . GLY A 1 137 ? -27.406 0.412 12.378 1.00 96.94 137 GLY A N 1
ATOM 1036 C CA . GLY A 1 137 ? -27.593 1.788 11.913 1.00 96.94 137 GLY A CA 1
ATOM 1037 C C . GLY A 1 137 ? -26.294 2.557 11.666 1.00 96.94 137 GLY A C 1
ATOM 1038 O O . GLY A 1 137 ? -26.347 3.767 11.468 1.00 96.94 137 GLY A O 1
ATOM 1039 N N . ASN A 1 138 ? -25.150 1.869 11.656 1.00 97.56 138 ASN A N 1
ATOM 1040 C CA . ASN A 1 138 ? -23.837 2.482 11.460 1.00 97.56 138 ASN A CA 1
ATOM 1041 C C . ASN A 1 138 ? -23.325 2.344 10.013 1.00 97.56 138 ASN A C 1
ATOM 1043 O O . ASN A 1 138 ? -22.346 2.986 9.659 1.00 97.56 138 ASN A O 1
ATOM 1047 N N . LEU A 1 139 ? -24.010 1.571 9.160 1.00 97.50 139 LEU A N 1
ATOM 1048 C CA . LEU A 1 139 ? -23.775 1.528 7.712 1.00 97.50 139 LEU A CA 1
ATOM 1049 C C . LEU A 1 139 ? -24.951 2.176 6.957 1.00 97.50 139 LEU A C 1
ATOM 1051 O O . LEU A 1 139 ? -25.996 1.548 6.739 1.00 97.50 139 LEU A O 1
ATOM 1055 N N . LEU A 1 140 ? -24.792 3.446 6.581 1.00 97.94 140 LEU A N 1
ATOM 1056 C CA . LEU A 1 140 ? -25.816 4.285 5.954 1.00 97.94 140 LEU A CA 1
ATOM 1057 C C . LEU A 1 140 ? -25.640 4.310 4.426 1.00 97.94 140 LEU A C 1
ATOM 1059 O O . LEU A 1 140 ? -24.563 4.600 3.918 1.00 97.94 140 LEU A O 1
ATOM 1063 N N . GLY A 1 141 ? -26.702 4.016 3.669 1.00 96.94 141 GLY A N 1
ATOM 1064 C CA . GLY A 1 141 ? -26.619 3.898 2.203 1.00 96.94 141 GLY A CA 1
ATOM 1065 C C . GLY A 1 141 ? -25.876 2.632 1.753 1.00 96.94 141 GLY A C 1
ATOM 1066 O O . GLY A 1 141 ? -25.938 1.608 2.430 1.00 96.94 141 GLY A O 1
ATOM 1067 N N . LYS A 1 142 ? -25.208 2.655 0.602 1.00 97.62 142 LYS A N 1
ATOM 1068 C CA . LYS A 1 142 ? -24.453 1.520 0.038 1.00 97.62 142 LYS A CA 1
ATOM 1069 C C . LYS A 1 142 ? -22.971 1.846 -0.220 1.00 97.62 142 LYS A C 1
ATOM 1071 O O . LYS A 1 142 ? -22.520 1.693 -1.356 1.00 97.62 142 LYS A O 1
ATOM 1076 N N . PRO A 1 143 ? -22.199 2.294 0.787 1.00 97.44 143 PRO A N 1
ATOM 1077 C CA . PRO A 1 143 ? -20.758 2.430 0.603 1.00 97.44 143 PRO A CA 1
ATOM 1078 C C . PRO A 1 143 ? -20.129 1.044 0.325 1.00 97.44 143 PRO A C 1
ATOM 1080 O O . PRO A 1 143 ? -20.635 0.036 0.833 1.00 97.44 143 PRO A O 1
ATOM 1083 N N . PRO A 1 144 ? -19.057 0.964 -0.483 1.00 97.19 144 PRO A N 1
ATOM 1084 C CA . PRO A 1 144 ? -18.455 -0.299 -0.911 1.00 97.19 144 PRO A CA 1
ATOM 1085 C C . PRO A 1 144 ? -17.539 -0.878 0.178 1.00 97.19 144 PRO A C 1
ATOM 1087 O O . PRO A 1 144 ? -16.315 -0.796 0.102 1.00 97.19 144 PRO A O 1
ATOM 1090 N N . VAL A 1 145 ? -18.139 -1.426 1.234 1.00 97.56 145 VAL A N 1
ATOM 1091 C CA . VAL A 1 145 ? -17.411 -2.017 2.366 1.00 97.56 145 VAL A CA 1
ATOM 1092 C C . VAL A 1 145 ? -17.116 -3.499 2.135 1.00 97.56 145 VAL A C 1
ATOM 1094 O O . VAL A 1 145 ? -17.935 -4.227 1.575 1.00 97.56 145 VAL A O 1
ATOM 1097 N N . ARG A 1 146 ? -15.969 -3.969 2.631 1.00 95.62 146 ARG A N 1
ATOM 1098 C CA . ARG A 1 146 ? -15.527 -5.371 2.535 1.00 95.62 146 ARG A CA 1
ATOM 1099 C C . ARG A 1 146 ? -16.475 -6.368 3.178 1.00 95.62 146 ARG A C 1
ATOM 1101 O O . ARG A 1 146 ? -16.669 -7.462 2.658 1.00 95.62 146 ARG A O 1
ATOM 1108 N N . SER A 1 147 ? -17.035 -6.018 4.331 1.00 94.88 147 SER A N 1
ATOM 1109 C CA . SER A 1 147 ? -17.952 -6.887 5.063 1.00 94.88 147 SER A CA 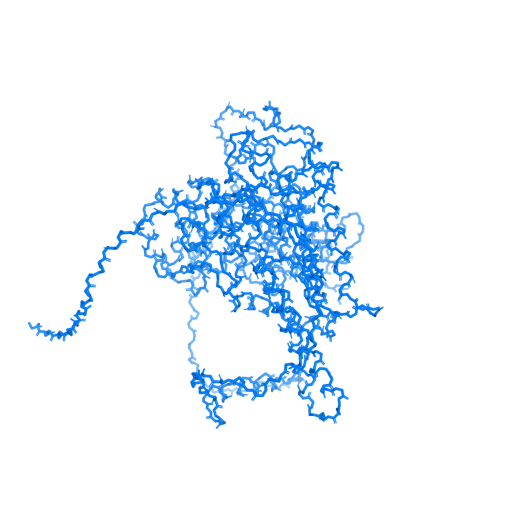1
ATOM 1110 C C . SER A 1 147 ? -18.949 -6.062 5.859 1.00 94.88 147 SER A C 1
ATOM 1112 O O . SER A 1 147 ? -18.565 -5.255 6.703 1.00 94.88 147 SER A O 1
ATOM 1114 N N . GLU A 1 148 ? -20.241 -6.301 5.633 1.00 95.62 148 GLU A N 1
ATOM 1115 C CA . GLU A 1 148 ? -21.302 -5.707 6.456 1.00 95.62 148 GLU A CA 1
ATOM 1116 C C . GLU A 1 148 ? -21.498 -6.454 7.787 1.00 95.62 148 GLU A C 1
ATOM 1118 O O . GLU A 1 148 ? -22.110 -5.924 8.714 1.00 95.62 148 GLU A O 1
ATOM 1123 N N . THR A 1 149 ? -21.027 -7.699 7.897 1.00 94.56 149 THR A N 1
ATOM 1124 C CA . THR A 1 149 ? -21.286 -8.561 9.064 1.00 94.56 149 THR A CA 1
ATOM 1125 C C . THR A 1 149 ? -20.125 -8.612 10.046 1.00 94.56 149 THR A C 1
ATOM 1127 O O . THR A 1 149 ? -20.351 -8.845 11.234 1.00 94.56 149 THR A O 1
ATOM 1130 N N . ASP A 1 150 ? -18.907 -8.385 9.558 1.00 93.38 150 ASP A N 1
ATOM 1131 C CA . ASP A 1 150 ? -17.668 -8.586 10.313 1.00 93.38 150 ASP A CA 1
ATOM 1132 C C . ASP A 1 150 ? -16.644 -7.446 10.102 1.00 93.38 150 ASP A C 1
ATOM 1134 O O . ASP A 1 150 ? -15.515 -7.715 9.691 1.00 93.38 150 ASP A O 1
ATOM 1138 N N . PRO A 1 151 ? -17.010 -6.156 10.293 1.00 95.06 151 PRO A N 1
ATOM 1139 C CA . PRO A 1 151 ? -16.016 -5.088 10.334 1.00 95.06 151 PRO A CA 1
ATOM 1140 C C . PRO A 1 151 ? -15.231 -5.131 11.660 1.00 95.06 151 PRO A C 1
ATOM 1142 O O . PRO A 1 151 ? -15.806 -5.518 12.684 1.00 95.06 151 PRO A O 1
ATOM 1145 N N . PRO A 1 152 ? -13.966 -4.662 11.696 1.00 94.62 152 PRO A N 1
ATOM 1146 C CA . PRO A 1 152 ? -13.161 -4.646 12.922 1.00 94.62 152 PRO A CA 1
ATOM 1147 C C . PRO A 1 152 ? -13.837 -3.951 14.118 1.00 94.62 152 PRO A C 1
ATOM 1149 O O . PRO A 1 152 ? -13.708 -4.399 15.254 1.00 94.62 152 PRO A O 1
ATOM 1152 N N . ASN A 1 153 ? -14.590 -2.875 13.870 1.00 95.38 153 ASN A N 1
ATOM 1153 C CA . ASN A 1 153 ? -15.339 -2.125 14.868 1.00 95.38 153 ASN A CA 1
ATOM 1154 C C . ASN A 1 153 ? -16.681 -1.648 14.292 1.00 95.38 153 ASN A C 1
ATOM 1156 O O . ASN A 1 153 ? -16.764 -0.663 13.559 1.00 95.38 153 ASN A O 1
ATOM 1160 N N . LYS A 1 154 ? -17.766 -2.314 14.701 1.00 95.50 154 LYS A N 1
ATOM 1161 C CA . LYS A 1 154 ? -19.139 -2.005 14.265 1.00 95.50 154 LYS A CA 1
ATOM 1162 C C . LYS A 1 154 ? -19.658 -0.636 14.738 1.00 95.50 154 LYS A C 1
ATOM 1164 O O . LYS A 1 154 ? -20.740 -0.249 14.306 1.00 95.50 154 LYS A O 1
ATOM 1169 N N . ASN A 1 155 ? -18.954 0.083 15.623 1.00 95.81 155 ASN A N 1
ATOM 1170 C CA . ASN A 1 155 ? -19.355 1.419 16.095 1.00 95.81 155 ASN A CA 1
ATOM 1171 C C . ASN A 1 155 ? -18.929 2.551 15.154 1.00 95.81 155 ASN A C 1
ATOM 1173 O O . ASN A 1 155 ? -19.484 3.646 15.247 1.00 95.81 155 ASN A O 1
ATOM 1177 N N . VAL A 1 156 ? -17.959 2.311 14.267 1.00 97.25 156 VAL A N 1
ATOM 1178 C CA . VAL A 1 156 ? -17.590 3.284 13.233 1.00 97.25 156 VAL A CA 1
ATOM 1179 C C . VAL A 1 156 ? -18.790 3.489 12.317 1.00 97.25 156 VAL A C 1
ATOM 1181 O O . VAL A 1 156 ? -19.452 2.521 11.955 1.00 97.25 156 VAL A O 1
ATOM 1184 N N . VAL A 1 157 ? -19.086 4.736 11.959 1.00 97.75 157 VAL A N 1
ATOM 1185 C CA . VAL A 1 157 ? -20.157 5.044 11.008 1.00 97.75 157 VAL A CA 1
ATOM 1186 C C . VAL A 1 157 ? -19.564 5.182 9.611 1.00 97.75 157 VAL A C 1
ATOM 1188 O O . VAL A 1 157 ? -18.703 6.031 9.395 1.00 97.75 157 VAL A O 1
ATOM 1191 N N . GLU A 1 158 ? -20.064 4.389 8.668 1.00 98.06 158 GLU A N 1
ATOM 1192 C CA . GLU A 1 158 ? -19.803 4.540 7.237 1.00 98.06 158 GLU A CA 1
ATOM 1193 C C . GLU A 1 158 ? -21.082 4.975 6.524 1.00 98.06 158 GLU A C 1
ATOM 1195 O O . GLU A 1 158 ? -22.113 4.301 6.576 1.00 98.06 158 GLU A O 1
ATOM 1200 N N . ASP A 1 159 ? -21.015 6.122 5.856 1.00 98.25 159 ASP A N 1
ATOM 1201 C CA . ASP A 1 159 ? -22.142 6.752 5.174 1.00 98.25 159 ASP A CA 1
ATOM 1202 C C . ASP A 1 159 ? -21.808 6.940 3.691 1.00 98.25 159 ASP A C 1
ATOM 1204 O O . ASP A 1 159 ? -20.777 7.514 3.348 1.00 98.25 159 ASP A O 1
ATOM 1208 N N . GLU A 1 160 ? -22.685 6.477 2.799 1.00 98.31 160 GLU A N 1
ATOM 1209 C CA . GLU A 1 160 ? -22.508 6.575 1.345 1.00 98.31 160 GLU A CA 1
ATOM 1210 C C . GLU A 1 160 ? -22.295 8.013 0.846 1.00 98.31 160 GLU A C 1
ATOM 1212 O O . GLU A 1 160 ? -21.524 8.231 -0.090 1.00 98.31 160 GLU A O 1
ATOM 1217 N N . ALA A 1 161 ? -22.951 9.011 1.439 1.00 98.00 161 ALA A N 1
ATOM 1218 C CA . ALA A 1 161 ? -22.759 10.410 1.068 1.00 98.00 161 ALA A CA 1
ATOM 1219 C C . ALA A 1 161 ? -21.381 10.920 1.511 1.00 98.00 161 ALA A C 1
ATOM 1221 O O . ALA A 1 161 ? -20.719 11.626 0.747 1.00 98.00 161 ALA A O 1
ATOM 1222 N N . VAL A 1 162 ? -20.925 10.526 2.706 1.00 97.69 162 VAL A N 1
ATOM 1223 C CA . VAL A 1 162 ? -19.572 10.846 3.191 1.00 97.69 162 VAL A CA 1
ATOM 1224 C C . VAL A 1 162 ? -18.523 10.153 2.325 1.00 97.69 162 VAL A C 1
ATOM 1226 O O . VAL A 1 162 ? -17.599 10.816 1.854 1.00 97.69 162 VAL A O 1
ATOM 1229 N N . TYR A 1 163 ? -18.701 8.862 2.035 1.00 98.31 163 TYR A N 1
ATOM 1230 C CA . TYR A 1 163 ? -17.837 8.108 1.131 1.00 98.31 163 TYR A CA 1
ATOM 1231 C C . TYR A 1 163 ? -17.731 8.792 -0.232 1.00 98.31 163 TYR A C 1
ATOM 1233 O O . TYR A 1 163 ? -16.626 9.045 -0.704 1.00 98.31 163 TYR A O 1
ATOM 1241 N N . ASN A 1 164 ? -18.858 9.159 -0.849 1.00 98.38 164 ASN A N 1
ATOM 1242 C CA . ASN A 1 164 ? -18.851 9.828 -2.149 1.00 98.38 164 ASN A CA 1
ATOM 1243 C C . ASN A 1 164 ? -18.133 11.181 -2.105 1.00 98.38 164 ASN A C 1
ATOM 1245 O O . ASN A 1 164 ? -17.327 11.457 -2.989 1.00 98.38 164 ASN A O 1
ATOM 1249 N N . GLN A 1 165 ? -18.344 11.984 -1.056 1.00 97.81 165 GLN A N 1
ATOM 1250 C CA . GLN A 1 165 ? -17.615 13.241 -0.875 1.00 97.81 165 GLN A CA 1
ATOM 1251 C C . GLN A 1 165 ? -16.099 13.012 -0.762 1.00 97.81 165 GLN A C 1
ATOM 1253 O O . GLN A 1 165 ? -15.310 13.749 -1.354 1.00 97.81 165 GLN A O 1
ATOM 1258 N N . ARG A 1 166 ? -15.664 11.998 -0.003 1.00 98.00 166 ARG A N 1
ATOM 1259 C CA . ARG A 1 166 ? -14.236 11.673 0.148 1.00 98.00 166 ARG A CA 1
ATOM 1260 C C . ARG A 1 166 ? -13.640 11.071 -1.119 1.00 98.00 166 ARG A C 1
ATOM 1262 O O . ARG A 1 166 ? -12.517 11.416 -1.471 1.00 98.00 166 ARG A O 1
ATOM 1269 N N . ARG A 1 167 ? -14.395 10.249 -1.844 1.00 98.31 167 ARG A N 1
ATOM 1270 C CA . ARG A 1 167 ? -14.001 9.730 -3.156 1.00 98.31 167 ARG A CA 1
ATOM 1271 C C . ARG A 1 167 ? -13.782 10.867 -4.154 1.00 98.31 167 ARG A C 1
ATOM 1273 O O . ARG A 1 167 ? -12.767 10.868 -4.835 1.00 98.31 167 ARG A O 1
ATOM 1280 N N . GLU A 1 168 ? -14.671 11.858 -4.204 1.00 98.19 168 GLU A N 1
ATOM 1281 C CA . GLU A 1 168 ? -14.505 13.037 -5.071 1.00 98.19 168 GLU A CA 1
ATOM 1282 C C . GLU A 1 168 ? -13.245 13.849 -4.715 1.00 98.19 168 GLU A C 1
ATOM 1284 O O . GLU A 1 168 ? -12.525 14.298 -5.608 1.00 98.19 168 GLU A O 1
ATOM 1289 N N . LEU A 1 169 ? -12.925 13.989 -3.420 1.00 97.62 169 LEU A N 1
ATOM 1290 C CA . LEU A 1 169 ? -11.664 14.598 -2.971 1.00 97.62 169 LEU A CA 1
ATOM 1291 C C . LEU A 1 169 ? -10.435 13.819 -3.455 1.00 97.62 169 LEU A C 1
ATOM 1293 O O . LEU A 1 169 ? -9.478 14.433 -3.933 1.00 97.62 169 LEU A O 1
ATOM 1297 N N . ALA A 1 170 ? -10.461 12.491 -3.332 1.00 98.31 170 ALA A N 1
ATOM 1298 C CA . ALA A 1 170 ? -9.384 11.609 -3.771 1.00 98.31 170 ALA A CA 1
ATOM 1299 C C . ALA A 1 170 ? -9.233 11.603 -5.305 1.00 98.31 170 ALA A C 1
ATOM 1301 O O . ALA A 1 170 ? -8.119 11.657 -5.817 1.00 98.31 170 ALA A O 1
ATOM 1302 N N . GLU A 1 171 ? -10.329 11.646 -6.065 1.00 98.50 171 GLU A N 1
ATOM 1303 C CA . GLU A 1 171 ? -10.298 11.787 -7.529 1.00 98.50 171 GLU A CA 1
ATOM 1304 C C . GLU A 1 171 ? -9.713 13.144 -7.957 1.00 98.50 171 GLU A C 1
ATOM 1306 O O . GLU A 1 171 ? -8.917 13.224 -8.897 1.00 98.50 171 GLU A O 1
ATOM 1311 N N . ALA A 1 172 ? -10.039 14.221 -7.235 1.00 98.00 172 ALA A N 1
ATOM 1312 C CA . ALA A 1 172 ? -9.421 15.524 -7.458 1.00 98.00 172 ALA A CA 1
ATOM 1313 C C . ALA A 1 172 ? -7.921 15.524 -7.101 1.00 98.00 172 ALA A C 1
ATOM 1315 O O . ALA A 1 172 ? -7.132 16.172 -7.793 1.00 98.00 172 ALA A O 1
ATOM 1316 N N . ALA A 1 173 ? -7.522 14.805 -6.046 1.00 98.00 173 ALA A N 1
ATOM 1317 C CA . ALA A 1 173 ? -6.121 14.585 -5.687 1.00 98.00 173 ALA A CA 1
ATOM 1318 C C . ALA A 1 173 ? -5.365 13.837 -6.794 1.00 98.00 173 ALA A C 1
ATOM 1320 O O . ALA A 1 173 ? -4.347 14.342 -7.267 1.00 98.00 173 ALA A O 1
ATOM 1321 N N . LEU A 1 174 ? -5.922 12.730 -7.296 1.00 98.44 174 LEU A N 1
ATOM 1322 C CA . LEU A 1 174 ? -5.366 11.975 -8.421 1.00 98.44 174 LEU A CA 1
ATOM 1323 C C . LEU A 1 174 ? -5.111 12.874 -9.632 1.00 98.44 174 LEU A C 1
ATOM 1325 O O . LEU A 1 174 ? -4.031 12.854 -10.223 1.00 98.44 174 LEU A O 1
ATOM 1329 N N . LYS A 1 175 ? -6.089 13.717 -9.984 1.00 98.56 175 LYS A N 1
ATOM 1330 C CA . LYS A 1 175 ? -5.941 14.635 -11.114 1.00 98.56 175 LYS A CA 1
ATOM 1331 C C . LYS A 1 175 ? -4.784 15.618 -10.912 1.00 98.56 175 LYS A C 1
ATOM 1333 O O . LYS A 1 175 ? -4.019 15.843 -11.848 1.00 98.56 175 LYS A O 1
ATOM 1338 N N . ARG A 1 176 ? -4.626 16.177 -9.705 1.00 98.19 176 ARG A N 1
ATOM 1339 C CA . ARG A 1 176 ? -3.504 17.076 -9.379 1.00 98.19 176 ARG A CA 1
ATOM 1340 C C . ARG A 1 176 ? -2.157 16.363 -9.451 1.00 98.19 176 ARG A C 1
ATOM 1342 O O . ARG A 1 176 ? -1.220 16.929 -10.005 1.00 98.19 176 ARG A O 1
ATOM 1349 N N . GLN A 1 177 ? -2.062 15.130 -8.957 1.00 98.31 177 GLN A N 1
ATOM 1350 C CA . GLN A 1 177 ? -0.842 14.320 -9.047 1.00 98.31 177 GLN A CA 1
ATOM 1351 C C . GLN A 1 177 ? -0.455 14.056 -10.510 1.00 98.31 177 GLN A C 1
ATOM 1353 O O . GLN A 1 177 ? 0.699 14.254 -10.889 1.00 98.31 177 GLN A O 1
ATOM 1358 N N . GLN A 1 178 ? -1.425 13.681 -11.352 1.00 98.56 178 GLN A N 1
ATOM 1359 C CA . GLN A 1 178 ? -1.213 13.474 -12.789 1.00 98.56 178 GLN A CA 1
ATOM 1360 C C . GLN A 1 178 ? -0.767 14.761 -13.496 1.00 98.56 178 GLN A C 1
ATOM 1362 O O . GLN A 1 178 ? 0.186 14.733 -14.277 1.00 98.56 178 GLN A O 1
ATOM 1367 N N . ASP A 1 179 ? -1.408 15.894 -13.196 1.00 98.56 179 ASP A N 1
ATOM 1368 C CA . ASP A 1 179 ? -1.034 17.197 -13.756 1.00 98.56 179 ASP A CA 1
ATOM 1369 C C . ASP A 1 179 ? 0.367 17.625 -13.310 1.00 98.56 179 ASP A C 1
ATOM 1371 O O . ASP A 1 179 ? 1.160 18.113 -14.119 1.00 98.56 179 ASP A O 1
ATOM 1375 N N . ARG A 1 180 ? 0.708 17.386 -12.038 1.00 98.38 180 ARG A N 1
ATOM 1376 C CA . ARG A 1 180 ? 2.040 17.648 -11.489 1.00 98.38 180 ARG A CA 1
ATOM 1377 C C . ARG A 1 180 ? 3.089 16.799 -12.193 1.00 98.38 180 ARG A C 1
ATOM 1379 O O . ARG A 1 180 ? 4.069 17.358 -12.675 1.00 98.38 180 ARG A O 1
ATOM 1386 N N . ALA A 1 181 ? 2.874 15.491 -12.322 1.00 98.44 181 ALA A N 1
ATOM 1387 C CA . ALA A 1 181 ? 3.778 14.611 -13.057 1.00 98.44 181 ALA A CA 1
ATOM 1388 C C . ALA A 1 181 ? 3.954 15.086 -14.512 1.00 98.44 181 ALA A C 1
ATOM 1390 O O . ALA A 1 181 ? 5.079 15.283 -14.963 1.00 98.44 181 ALA A O 1
ATOM 1391 N N . ALA A 1 182 ? 2.867 15.391 -15.227 1.00 98.50 182 ALA A N 1
ATOM 1392 C CA . ALA A 1 182 ? 2.944 15.907 -16.596 1.00 98.50 182 ALA A CA 1
ATOM 1393 C C . ALA A 1 182 ? 3.733 17.227 -16.694 1.00 98.50 182 ALA A C 1
ATOM 1395 O O . ALA A 1 182 ? 4.488 17.435 -17.644 1.00 98.50 182 ALA A O 1
ATOM 1396 N N . SER A 1 183 ? 3.618 18.102 -15.689 1.00 98.25 183 SER A N 1
ATOM 1397 C CA . SER A 1 183 ? 4.357 19.368 -15.630 1.00 98.25 183 SER A CA 1
ATOM 1398 C C . SER A 1 183 ? 5.873 19.194 -15.481 1.00 98.25 183 SER A C 1
ATOM 1400 O O . SER A 1 183 ? 6.617 20.125 -15.788 1.00 98.25 183 SER A O 1
ATOM 1402 N N . LEU A 1 184 ? 6.333 18.011 -15.058 1.00 98.56 184 LEU A N 1
ATOM 1403 C CA . LEU A 1 184 ? 7.740 17.636 -14.861 1.00 98.56 184 LEU A CA 1
ATOM 1404 C C . LEU A 1 184 ? 8.347 16.946 -16.097 1.00 98.56 184 LEU A C 1
ATOM 1406 O O . LEU A 1 184 ? 9.483 16.467 -16.056 1.00 98.56 184 LEU A O 1
ATOM 1410 N N . LEU A 1 185 ? 7.615 16.951 -17.214 1.00 98.44 185 LEU A N 1
ATOM 1411 C CA . LEU A 1 185 ? 8.090 16.546 -18.534 1.00 98.44 185 LEU A CA 1
ATOM 1412 C C . LEU A 1 185 ? 8.402 17.768 -19.421 1.00 98.44 185 LEU A C 1
ATOM 1414 O O . LEU A 1 185 ? 7.905 18.879 -19.189 1.00 98.44 185 LEU A O 1
ATOM 1418 N N . ASP A 1 186 ? 9.254 17.580 -20.428 1.00 97.81 186 ASP A N 1
ATOM 1419 C CA . ASP A 1 186 ? 9.448 18.536 -21.524 1.00 97.81 186 ASP A CA 1
ATOM 1420 C C . ASP A 1 186 ? 8.356 18.396 -22.610 1.00 97.81 186 ASP A C 1
ATOM 1422 O O . ASP A 1 186 ? 7.478 17.535 -22.539 1.00 97.81 186 ASP A O 1
ATOM 1426 N N . GLU A 1 187 ? 8.404 19.237 -23.648 1.00 97.25 187 GLU A N 1
ATOM 1427 C CA . GLU A 1 187 ? 7.438 19.212 -24.763 1.00 97.25 187 GLU A CA 1
ATOM 1428 C C . GLU A 1 187 ? 7.465 17.908 -25.584 1.00 97.25 187 GLU A C 1
ATOM 1430 O O . GLU A 1 187 ? 6.529 17.625 -26.332 1.00 97.25 187 GLU A O 1
ATOM 1435 N N . ARG A 1 188 ? 8.537 17.116 -25.468 1.00 96.50 188 ARG A N 1
ATOM 1436 C CA . ARG A 1 188 ? 8.709 15.820 -26.138 1.00 96.50 188 ARG A CA 1
ATOM 1437 C C . ARG A 1 188 ? 8.298 14.652 -25.240 1.00 96.50 188 ARG A C 1
ATOM 1439 O O . ARG A 1 188 ? 8.314 13.510 -25.690 1.00 96.50 188 ARG A O 1
ATOM 1446 N N . GLY A 1 189 ? 7.914 14.929 -23.995 1.00 97.00 189 GLY A N 1
ATOM 1447 C CA . GLY A 1 189 ? 7.551 13.927 -23.006 1.00 97.00 189 GLY A CA 1
ATOM 1448 C C . GLY A 1 189 ? 8.743 13.278 -22.301 1.00 97.00 189 GLY A C 1
ATOM 1449 O O . GLY A 1 189 ? 8.522 12.265 -21.631 1.00 97.00 189 GLY A O 1
ATOM 1450 N N . ASN A 1 190 ? 9.957 13.828 -22.427 1.00 96.19 190 ASN A N 1
ATOM 1451 C CA . ASN A 1 190 ? 11.123 13.389 -21.658 1.00 96.19 190 ASN A CA 1
ATOM 1452 C C . ASN A 1 190 ? 11.065 13.960 -20.242 1.00 96.19 190 ASN A C 1
ATOM 1454 O O . ASN A 1 190 ? 10.539 15.053 -20.019 1.00 96.19 190 ASN A O 1
ATOM 1458 N N . VAL A 1 191 ? 11.652 13.247 -19.285 1.00 97.94 191 VAL A N 1
ATOM 1459 C CA . VAL A 1 191 ? 11.731 13.709 -17.897 1.00 97.94 191 VAL A CA 1
ATOM 1460 C C . VAL A 1 191 ? 12.709 14.877 -17.812 1.00 97.94 191 VAL A C 1
ATOM 1462 O O . VAL A 1 191 ? 13.908 14.698 -18.008 1.00 97.94 191 VAL A O 1
ATOM 1465 N N . LYS A 1 192 ? 12.208 16.080 -17.504 1.00 98.00 192 LYS A N 1
ATOM 1466 C CA . LYS A 1 192 ? 13.062 17.256 -17.255 1.00 98.00 192 LYS A CA 1
ATOM 1467 C C . LYS A 1 192 ? 13.425 17.421 -15.781 1.00 98.00 192 LYS A C 1
ATOM 1469 O O . LYS A 1 192 ? 14.390 18.108 -15.480 1.00 98.00 192 LYS A O 1
ATOM 1474 N N . ASP A 1 193 ? 12.687 16.775 -14.883 1.00 98.44 193 ASP A N 1
ATOM 1475 C CA . ASP A 1 193 ? 12.875 16.860 -13.437 1.00 98.44 193 ASP A CA 1
ATOM 1476 C C . ASP A 1 193 ? 12.549 15.507 -12.787 1.00 98.44 193 ASP A C 1
ATOM 1478 O O . ASP A 1 193 ? 11.463 14.963 -12.989 1.00 98.44 193 ASP A O 1
ATOM 1482 N N . TYR A 1 194 ? 13.480 14.952 -12.008 1.00 98.44 194 TYR A N 1
ATOM 1483 C CA . TYR A 1 194 ? 13.329 13.625 -11.395 1.00 98.44 194 TYR A CA 1
ATOM 1484 C C . TYR A 1 194 ? 12.310 13.562 -10.253 1.00 98.44 194 TYR A C 1
ATOM 1486 O O . TYR A 1 194 ? 11.918 12.464 -9.860 1.00 98.44 194 TYR A O 1
ATOM 1494 N N . ARG A 1 195 ? 11.751 14.695 -9.806 1.00 98.62 195 ARG A N 1
ATOM 1495 C CA . ARG A 1 195 ? 10.521 14.691 -8.994 1.00 98.62 195 ARG A CA 1
ATOM 1496 C C . ARG A 1 195 ? 9.351 14.023 -9.731 1.00 98.62 195 ARG A C 1
ATOM 1498 O O . ARG A 1 195 ? 8.391 13.604 -9.084 1.00 98.62 195 ARG A O 1
ATOM 1505 N N . TYR A 1 196 ? 9.441 13.888 -11.064 1.00 98.62 196 TYR A N 1
ATOM 1506 C CA . TYR A 1 196 ? 8.486 13.157 -11.902 1.00 98.62 196 TYR A CA 1
ATOM 1507 C C . TYR A 1 196 ? 8.206 11.759 -11.356 1.00 98.62 196 TYR A C 1
ATOM 1509 O O . TYR A 1 196 ? 7.045 11.375 -11.255 1.00 98.62 196 TYR A O 1
ATOM 1517 N N . TRP A 1 197 ? 9.247 11.015 -10.976 1.00 98.06 197 TRP A N 1
ATOM 1518 C CA . TRP A 1 197 ? 9.120 9.602 -10.625 1.00 98.06 197 TRP A CA 1
ATOM 1519 C C . TRP A 1 197 ? 8.239 9.386 -9.397 1.00 98.06 197 TRP A C 1
ATOM 1521 O O . TRP A 1 197 ? 7.341 8.546 -9.427 1.00 98.06 197 TRP A O 1
ATOM 1531 N N . PHE A 1 198 ? 8.422 10.202 -8.356 1.00 98.06 198 PHE A N 1
ATOM 1532 C CA . PHE A 1 198 ? 7.558 10.150 -7.182 1.00 98.06 198 PHE A CA 1
ATOM 1533 C C . PHE A 1 198 ? 6.139 10.639 -7.492 1.00 98.06 198 PHE A C 1
ATOM 1535 O O . PHE A 1 198 ? 5.177 9.939 -7.192 1.00 98.06 198 PHE A O 1
ATOM 1542 N N . ALA A 1 199 ? 5.988 11.795 -8.150 1.00 98.25 199 ALA A N 1
ATOM 1543 C CA . ALA A 1 199 ? 4.665 12.316 -8.508 1.00 98.25 199 ALA A CA 1
ATOM 1544 C C . ALA A 1 199 ? 3.859 11.316 -9.359 1.00 98.25 199 ALA A C 1
ATOM 1546 O O . ALA A 1 199 ? 2.642 11.196 -9.211 1.00 98.25 199 ALA A O 1
ATOM 1547 N N . ARG A 1 200 ? 4.547 10.571 -10.232 1.00 98.25 200 ARG A N 1
ATOM 1548 C CA . ARG A 1 200 ? 3.945 9.577 -11.113 1.00 98.25 200 ARG A CA 1
ATOM 1549 C C . ARG A 1 200 ? 3.546 8.305 -10.377 1.00 98.25 200 ARG A C 1
ATOM 1551 O O . ARG A 1 200 ? 2.378 7.930 -10.480 1.00 98.25 200 ARG A O 1
ATOM 1558 N N . VAL A 1 201 ? 4.449 7.679 -9.613 1.00 97.25 201 VAL A N 1
ATOM 1559 C CA . VAL A 1 201 ? 4.080 6.482 -8.834 1.00 97.25 201 VAL A CA 1
ATOM 1560 C C . VAL A 1 201 ? 2.971 6.807 -7.842 1.00 97.25 201 VAL A C 1
ATOM 1562 O O . VAL A 1 201 ? 2.072 5.998 -7.642 1.00 97.25 201 VAL A O 1
ATOM 1565 N N . TYR A 1 202 ? 2.981 8.018 -7.279 1.00 97.44 202 TYR A N 1
ATOM 1566 C CA . TYR A 1 202 ? 1.962 8.435 -6.335 1.00 97.44 202 TYR A CA 1
ATOM 1567 C C . TYR A 1 202 ? 0.578 8.489 -6.998 1.00 97.44 202 TYR A C 1
ATOM 1569 O O . TYR A 1 202 ? -0.387 7.972 -6.442 1.00 97.44 202 TYR A O 1
ATOM 1577 N N . SER A 1 203 ? 0.500 8.965 -8.248 1.00 98.44 203 SER A N 1
ATOM 1578 C CA . SER A 1 203 ? -0.739 8.876 -9.033 1.00 98.44 203 SER A CA 1
ATOM 1579 C C . SER A 1 203 ? -1.203 7.436 -9.280 1.00 98.44 203 SER A C 1
ATOM 1581 O O . SER A 1 203 ? -2.401 7.170 -9.255 1.00 98.44 203 SER A O 1
ATOM 1583 N N . TYR A 1 204 ? -0.280 6.487 -9.468 1.00 98.31 204 TYR A N 1
ATOM 1584 C CA . TYR A 1 204 ? -0.632 5.071 -9.618 1.00 98.31 204 TYR A CA 1
ATOM 1585 C C . TYR A 1 204 ? -1.142 4.453 -8.315 1.00 98.31 204 TYR A C 1
ATOM 1587 O O . TYR A 1 204 ? -2.091 3.671 -8.354 1.00 98.31 204 TYR A O 1
ATOM 1595 N N . VAL A 1 205 ? -0.556 4.824 -7.174 1.00 97.69 205 VAL A N 1
ATOM 1596 C CA . VAL A 1 205 ? -1.026 4.394 -5.849 1.00 97.69 205 VAL A CA 1
ATOM 1597 C C . VAL A 1 205 ? -2.439 4.916 -5.596 1.00 97.69 205 VAL A C 1
ATOM 1599 O O . VAL A 1 205 ? -3.328 4.119 -5.316 1.00 97.69 205 VAL A O 1
ATOM 1602 N N . THR A 1 206 ? -2.686 6.213 -5.801 1.00 98.56 206 THR A N 1
ATOM 1603 C CA . THR A 1 206 ? -4.018 6.802 -5.595 1.00 98.56 206 THR A CA 1
ATOM 1604 C C . THR A 1 206 ? -5.078 6.231 -6.540 1.00 98.56 206 THR A C 1
ATOM 1606 O O . THR A 1 206 ? -6.219 6.007 -6.133 1.00 98.56 206 THR A O 1
ATOM 1609 N N . GLU A 1 207 ? -4.723 5.945 -7.795 1.00 98.50 207 GLU A N 1
ATOM 1610 C CA . GLU A 1 207 ? -5.613 5.226 -8.713 1.00 98.50 207 GLU A CA 1
ATOM 1611 C C . GLU A 1 207 ? -5.959 3.826 -8.177 1.00 98.50 207 GLU A C 1
ATOM 1613 O O . GLU A 1 207 ? -7.136 3.468 -8.126 1.00 98.50 207 GLU A O 1
ATOM 1618 N N . GLY A 1 208 ? -4.966 3.077 -7.687 1.00 97.31 208 GLY A N 1
ATOM 1619 C CA . GLY A 1 208 ? -5.180 1.764 -7.076 1.00 97.31 208 GLY A CA 1
ATOM 1620 C C . GLY A 1 208 ? -6.022 1.811 -5.795 1.00 97.31 208 GLY A C 1
ATOM 1621 O O . GLY A 1 208 ? -6.889 0.962 -5.609 1.00 97.31 208 GLY A O 1
ATOM 1622 N N . GLU A 1 209 ? -5.842 2.815 -4.934 1.00 98.25 209 GLU A N 1
ATOM 1623 C CA . GLU A 1 209 ? -6.673 3.018 -3.734 1.00 98.25 209 GLU A CA 1
ATOM 1624 C C . GLU A 1 209 ? -8.142 3.271 -4.099 1.00 98.25 209 GLU A C 1
ATOM 1626 O O . GLU A 1 209 ? -9.051 2.723 -3.469 1.00 98.25 209 GLU A O 1
ATOM 1631 N N . LEU A 1 210 ? -8.391 4.063 -5.148 1.00 98.44 210 LEU A N 1
ATOM 1632 C CA . LEU A 1 210 ? -9.736 4.307 -5.673 1.00 98.44 210 LEU A CA 1
ATOM 1633 C C . LEU A 1 210 ? -10.369 3.032 -6.246 1.00 98.44 210 LEU A C 1
ATOM 1635 O O . LEU A 1 210 ? -11.566 2.804 -6.055 1.00 98.44 210 LEU A O 1
ATOM 1639 N N . GLU A 1 211 ? -9.594 2.208 -6.950 1.00 97.25 211 GLU A N 1
ATOM 1640 C CA . GLU A 1 211 ? -10.049 0.917 -7.475 1.00 97.25 211 GLU A CA 1
ATOM 1641 C C . GLU A 1 211 ? -10.354 -0.080 -6.352 1.00 97.25 211 GLU A C 1
ATOM 1643 O O . GLU A 1 211 ? -11.438 -0.664 -6.337 1.00 97.25 211 GLU A O 1
ATOM 1648 N N . PHE A 1 212 ? -9.465 -0.207 -5.365 1.00 96.94 212 PHE A N 1
ATOM 1649 C CA . PHE A 1 212 ? -9.637 -1.096 -4.211 1.00 96.94 212 PHE A CA 1
ATOM 1650 C C . PHE A 1 212 ? -10.850 -0.702 -3.365 1.00 96.94 212 PHE A C 1
ATOM 1652 O O . PHE A 1 212 ? -11.600 -1.564 -2.898 1.00 96.94 212 PHE A O 1
ATOM 1659 N N . ALA A 1 213 ? -11.094 0.601 -3.200 1.00 97.94 213 ALA A N 1
ATOM 1660 C CA . ALA A 1 213 ? -12.306 1.080 -2.551 1.00 97.94 213 ALA A CA 1
ATOM 1661 C C . ALA A 1 213 ? -13.560 0.661 -3.335 1.00 97.94 213 ALA A C 1
ATOM 1663 O O . ALA A 1 213 ? -14.521 0.192 -2.735 1.00 97.94 213 ALA A O 1
ATOM 1664 N N . LYS A 1 214 ? -13.558 0.776 -4.671 1.00 97.00 214 LYS A N 1
ATOM 1665 C CA . LYS A 1 214 ? -14.692 0.361 -5.521 1.00 97.00 214 LYS A CA 1
ATOM 1666 C C . LYS A 1 214 ? -14.923 -1.151 -5.506 1.00 97.00 214 LYS A C 1
ATOM 1668 O O . LYS A 1 214 ? -16.070 -1.572 -5.631 1.00 97.00 214 LYS A O 1
ATOM 1673 N N . SER A 1 215 ? -13.870 -1.953 -5.344 1.00 94.69 215 SER A N 1
ATOM 1674 C CA . SER A 1 215 ? -13.951 -3.418 -5.290 1.00 94.69 215 SER A CA 1
ATOM 1675 C C . SER A 1 215 ? -14.251 -3.980 -3.897 1.00 94.69 215 SER A C 1
ATOM 1677 O O . SER A 1 215 ? -14.107 -5.181 -3.674 1.00 94.69 215 SER A O 1
ATOM 1679 N N . CYS A 1 216 ? -14.694 -3.135 -2.959 1.00 96.38 216 CYS A N 1
ATOM 1680 C CA . CYS A 1 216 ? -15.006 -3.532 -1.586 1.00 96.38 216 CYS A CA 1
ATOM 1681 C C . CYS A 1 216 ? -13.805 -4.175 -0.868 1.00 96.38 216 CYS A C 1
ATOM 1683 O O . CYS A 1 216 ? -13.957 -5.134 -0.115 1.00 96.38 216 CYS A O 1
ATOM 1685 N N . THR A 1 217 ? -12.589 -3.676 -1.097 1.00 96.38 217 THR A N 1
ATOM 1686 C CA . THR A 1 217 ? -11.398 -4.200 -0.408 1.00 96.38 217 THR A CA 1
ATOM 1687 C C . THR A 1 217 ? -11.275 -3.687 1.023 1.00 96.38 217 THR A C 1
ATOM 1689 O O . THR A 1 217 ? -10.765 -4.401 1.884 1.00 96.38 217 THR A O 1
ATOM 1692 N N . PHE A 1 218 ? -11.770 -2.482 1.298 1.00 98.12 218 PHE A N 1
ATOM 1693 C CA . PHE A 1 218 ? -11.631 -1.834 2.601 1.00 98.12 218 PHE A CA 1
ATOM 1694 C C . PHE A 1 218 ? -12.881 -2.001 3.467 1.00 98.12 218 PHE A C 1
ATOM 1696 O O . PHE A 1 218 ? -14.007 -1.977 2.969 1.00 98.12 218 PHE A O 1
ATOM 1703 N N . TYR A 1 219 ? -12.696 -2.139 4.776 1.00 97.94 219 TYR A N 1
ATOM 1704 C CA . TYR A 1 219 ? -13.775 -2.055 5.756 1.00 97.94 219 TYR A CA 1
ATOM 1705 C C . TYR A 1 219 ? -14.273 -0.611 5.915 1.00 97.94 219 TYR A C 1
ATOM 1707 O O . TYR A 1 219 ? -15.481 -0.404 6.001 1.00 97.94 219 TYR A O 1
ATOM 1715 N N . TYR A 1 220 ? -13.367 0.371 5.887 1.00 98.44 220 TYR A N 1
ATOM 1716 C CA . TYR A 1 220 ? -13.632 1.801 6.079 1.00 98.44 220 TYR A CA 1
ATOM 1717 C C . TYR A 1 220 ? -13.136 2.623 4.878 1.00 98.44 220 TYR A C 1
ATOM 1719 O O . TYR A 1 220 ? -12.165 3.383 4.975 1.00 98.44 220 TYR A O 1
ATOM 1727 N N . PRO A 1 221 ? -13.772 2.495 3.700 1.00 98.62 221 PRO A N 1
ATOM 1728 C CA . PRO A 1 221 ? -13.303 3.168 2.493 1.00 98.62 221 PRO A CA 1
ATOM 1729 C C . PRO A 1 221 ? -13.304 4.702 2.630 1.00 98.62 221 PRO A C 1
ATOM 1731 O O . PRO A 1 221 ? -12.466 5.362 2.017 1.00 98.62 221 PRO A O 1
ATOM 1734 N N . SER A 1 222 ? -14.177 5.295 3.456 1.00 98.62 222 SER A N 1
ATOM 1735 C CA . SER A 1 222 ? -14.167 6.746 3.703 1.00 98.62 222 SER A CA 1
ATOM 1736 C C . SER A 1 222 ? -12.914 7.213 4.445 1.00 98.62 222 SER A C 1
ATOM 1738 O O . SER A 1 222 ? -12.463 8.338 4.219 1.00 98.62 222 SER A O 1
ATOM 1740 N N . TYR A 1 223 ? -12.352 6.375 5.325 1.00 98.69 223 TYR A N 1
ATOM 1741 C CA . TYR A 1 223 ? -11.098 6.654 6.028 1.00 98.69 223 TYR A CA 1
ATOM 1742 C C . TYR A 1 223 ? -9.947 6.725 5.028 1.00 98.69 223 TYR A C 1
ATOM 1744 O O . TYR A 1 223 ? -9.309 7.768 4.923 1.00 98.69 223 TYR A O 1
ATOM 1752 N N . VAL A 1 224 ? -9.786 5.682 4.206 1.00 98.56 224 VAL A N 1
ATOM 1753 C CA . VAL A 1 224 ? -8.729 5.613 3.185 1.00 98.56 224 VAL A CA 1
ATOM 1754 C C . VAL A 1 224 ? -8.793 6.816 2.241 1.00 98.56 224 VAL A C 1
ATOM 1756 O O . VAL A 1 224 ? -7.797 7.505 2.046 1.00 98.56 224 VAL A O 1
ATOM 1759 N N . MET A 1 225 ? -9.976 7.146 1.712 1.00 98.62 225 MET A N 1
ATOM 1760 C CA . MET A 1 225 ? -10.135 8.294 0.807 1.00 98.62 225 MET A CA 1
ATOM 1761 C C . MET A 1 225 ? -9.830 9.644 1.478 1.00 98.62 225 MET A C 1
ATOM 1763 O O . MET A 1 225 ? -9.357 10.573 0.821 1.00 98.62 225 MET A O 1
ATOM 1767 N N . ALA A 1 226 ? -10.093 9.781 2.782 1.00 98.50 226 ALA A N 1
ATOM 1768 C CA . ALA A 1 226 ? -9.690 10.966 3.531 1.00 98.50 226 ALA A CA 1
ATOM 1769 C C . ALA A 1 226 ? -8.164 11.027 3.704 1.00 98.50 226 ALA A C 1
ATOM 1771 O O . ALA A 1 226 ? -7.591 12.095 3.487 1.00 98.50 226 ALA A O 1
ATOM 1772 N N . SER A 1 227 ? -7.514 9.902 4.015 1.00 98.44 227 SER A N 1
ATOM 1773 C CA . SER A 1 227 ? -6.055 9.796 4.130 1.00 98.44 227 SER A CA 1
ATOM 1774 C C . SER A 1 227 ? -5.354 10.182 2.826 1.00 98.44 227 SER A C 1
ATOM 1776 O O . SER A 1 227 ? -4.501 11.068 2.849 1.00 98.44 227 SER A O 1
ATOM 1778 N N . VAL A 1 228 ? -5.821 9.684 1.673 1.00 98.25 228 VAL A N 1
ATOM 1779 C CA . VAL A 1 228 ? -5.341 10.097 0.335 1.00 98.25 228 VAL A CA 1
ATOM 1780 C C . VAL A 1 228 ? -5.351 11.616 0.154 1.00 98.25 228 VAL A C 1
ATOM 1782 O O . VAL A 1 228 ? -4.374 12.211 -0.306 1.00 98.25 228 VAL A O 1
ATOM 1785 N N . ALA A 1 229 ? -6.453 12.273 0.526 1.00 98.31 229 ALA A N 1
ATOM 1786 C CA . ALA A 1 229 ? -6.572 13.719 0.375 1.00 98.31 229 ALA A CA 1
ATOM 1787 C C . ALA A 1 229 ? -5.564 14.476 1.258 1.00 98.31 229 ALA A C 1
ATOM 1789 O O . ALA A 1 229 ? -4.978 15.459 0.802 1.00 98.31 229 ALA A O 1
ATOM 1790 N N . TYR A 1 230 ? -5.346 14.018 2.495 1.00 98.62 230 TYR A N 1
ATOM 1791 C CA . TYR A 1 230 ? -4.368 14.607 3.416 1.00 98.62 230 TYR A CA 1
ATOM 1792 C C . TYR A 1 230 ? -2.939 14.428 2.906 1.00 98.62 230 TYR A C 1
ATOM 1794 O O . TYR A 1 230 ? -2.178 15.393 2.856 1.00 98.62 230 TYR A O 1
ATOM 1802 N N . PHE A 1 231 ? -2.589 13.217 2.480 1.00 97.62 231 PHE A N 1
ATOM 1803 C CA . PHE A 1 231 ? -1.276 12.900 1.927 1.00 97.62 231 PHE A CA 1
ATOM 1804 C C . PHE A 1 231 ? -0.936 13.793 0.728 1.00 97.62 231 PHE A C 1
ATOM 1806 O O . PHE A 1 231 ? 0.157 14.352 0.641 1.00 97.62 231 PHE A O 1
ATOM 1813 N N . GLU A 1 232 ? -1.880 13.960 -0.202 1.00 98.06 232 GLU A N 1
ATOM 1814 C CA . GLU A 1 232 ? -1.695 14.820 -1.371 1.00 98.06 232 GLU A CA 1
ATOM 1815 C C . GLU A 1 232 ? -1.542 16.287 -0.971 1.00 98.06 232 GLU A C 1
ATOM 1817 O O . GLU A 1 232 ? -0.707 16.981 -1.547 1.00 98.06 232 GLU A O 1
ATOM 1822 N N . GLN A 1 233 ? -2.303 16.765 0.017 1.00 98.56 233 GLN A N 1
ATOM 1823 C CA . GLN A 1 233 ? -2.187 18.150 0.465 1.00 98.56 233 GLN A CA 1
ATOM 1824 C C . GLN A 1 233 ? -0.814 18.431 1.097 1.00 98.56 233 GLN A C 1
ATOM 1826 O O . GLN A 1 233 ? -0.193 19.435 0.752 1.00 98.56 233 GLN A O 1
ATOM 1831 N N . ILE A 1 234 ? -0.291 17.522 1.929 1.00 98.62 234 ILE A N 1
ATOM 1832 C CA . ILE A 1 234 ? 1.047 17.646 2.540 1.00 98.62 234 ILE A CA 1
ATOM 1833 C C . ILE A 1 234 ? 2.136 17.731 1.468 1.00 98.62 234 ILE A C 1
ATOM 1835 O O . ILE A 1 234 ? 3.008 18.607 1.515 1.00 98.62 234 ILE A O 1
ATOM 1839 N N . TYR A 1 235 ? 2.073 16.840 0.477 1.00 98.56 235 TYR A N 1
ATOM 1840 C CA . TYR A 1 235 ? 3.032 16.837 -0.621 1.00 98.56 235 TYR A CA 1
ATOM 1841 C C . TYR A 1 235 ? 2.904 18.100 -1.485 1.00 98.56 235 TYR A C 1
ATOM 1843 O O . TYR A 1 235 ? 3.910 18.718 -1.833 1.00 98.56 235 TYR A O 1
ATOM 1851 N N . GLN A 1 236 ? 1.678 18.531 -1.794 1.00 98.50 236 GLN A N 1
ATOM 1852 C CA . GLN A 1 236 ? 1.410 19.736 -2.578 1.00 98.50 236 GLN A CA 1
ATOM 1853 C C . GLN A 1 236 ? 1.934 21.008 -1.894 1.00 98.50 236 GLN A C 1
ATOM 1855 O O . GLN A 1 236 ? 2.517 21.857 -2.576 1.00 98.50 236 GLN A O 1
ATOM 1860 N N . ASP A 1 237 ? 1.746 21.141 -0.581 1.00 98.69 237 ASP A N 1
ATOM 1861 C CA . ASP A 1 237 ? 2.227 22.278 0.209 1.00 98.69 237 ASP A CA 1
ATOM 1862 C C . ASP A 1 237 ? 3.757 22.386 0.142 1.00 98.69 237 ASP A C 1
ATOM 1864 O O . ASP A 1 237 ? 4.298 23.444 -0.193 1.00 98.69 237 ASP A O 1
ATOM 1868 N N . ASN A 1 238 ? 4.456 21.271 0.385 1.00 98.75 238 ASN A N 1
ATOM 1869 C CA . ASN A 1 238 ? 5.915 21.200 0.318 1.00 98.75 238 ASN A CA 1
ATOM 1870 C C . ASN A 1 238 ? 6.444 21.412 -1.109 1.00 98.75 238 ASN A C 1
ATOM 1872 O O . ASN A 1 238 ? 7.428 22.127 -1.304 1.00 98.75 238 ASN A O 1
ATOM 1876 N N . PHE A 1 239 ? 5.785 20.838 -2.120 1.00 98.69 239 PHE A N 1
ATOM 1877 C CA . PHE A 1 239 ? 6.162 21.000 -3.525 1.00 98.69 239 PHE A CA 1
ATOM 1878 C C . PHE A 1 239 ? 6.057 22.461 -3.983 1.00 98.69 239 PHE A C 1
ATOM 1880 O O . PHE A 1 239 ? 6.974 22.974 -4.627 1.00 98.69 239 PHE A O 1
ATOM 1887 N N . ASN A 1 240 ? 4.964 23.146 -3.627 1.00 98.50 240 ASN A N 1
ATOM 1888 C CA . ASN A 1 240 ? 4.786 24.566 -3.936 1.00 98.50 240 ASN A CA 1
ATOM 1889 C C . ASN A 1 240 ? 5.813 25.418 -3.203 1.00 98.50 240 ASN A C 1
ATOM 1891 O O . ASN A 1 240 ? 6.494 26.220 -3.831 1.00 98.50 240 ASN A O 1
ATOM 1895 N N . ALA A 1 241 ? 5.983 25.197 -1.898 1.00 98.50 241 ALA A N 1
ATOM 1896 C CA . ALA A 1 241 ? 6.947 25.959 -1.126 1.00 98.50 241 ALA A CA 1
ATOM 1897 C C . ALA A 1 241 ? 8.381 25.784 -1.645 1.00 98.50 241 ALA A C 1
ATOM 1899 O O . ALA A 1 241 ? 9.133 26.749 -1.648 1.00 98.50 241 ALA A O 1
ATOM 1900 N N . PHE A 1 242 ? 8.760 24.601 -2.139 1.00 98.38 242 PHE A N 1
ATOM 1901 C CA . PHE A 1 242 ? 10.081 24.404 -2.735 1.00 98.38 242 PHE A CA 1
ATOM 1902 C C . PHE A 1 242 ? 10.247 25.191 -4.039 1.00 98.38 242 PHE A C 1
ATOM 1904 O O . PHE A 1 242 ? 11.276 25.832 -4.235 1.00 98.38 242 PHE A O 1
ATOM 1911 N N . ASN A 1 243 ? 9.233 25.184 -4.909 1.00 98.00 243 ASN A N 1
ATOM 1912 C CA . ASN A 1 243 ? 9.266 25.937 -6.168 1.00 98.00 243 ASN A CA 1
ATOM 1913 C C . ASN A 1 243 ? 9.238 27.458 -5.958 1.00 98.00 243 ASN A C 1
ATOM 1915 O O . ASN A 1 243 ? 9.837 28.187 -6.744 1.00 98.00 243 ASN A O 1
ATOM 1919 N N . ASP A 1 244 ? 8.564 27.922 -4.907 1.00 98.06 244 ASP A N 1
ATOM 1920 C CA . ASP A 1 244 ? 8.430 29.341 -4.567 1.00 98.06 244 ASP A CA 1
ATOM 1921 C C . ASP A 1 244 ? 9.571 29.852 -3.660 1.00 98.06 244 ASP A C 1
ATOM 1923 O O . ASP A 1 244 ? 9.490 30.964 -3.138 1.00 98.06 244 ASP A O 1
ATOM 1927 N N . GLU A 1 245 ? 10.619 29.045 -3.433 1.00 97.06 245 GLU A N 1
ATOM 1928 C CA . GLU A 1 245 ? 11.734 29.333 -2.509 1.00 97.06 245 GLU A CA 1
ATOM 1929 C C . GLU A 1 245 ? 11.276 29.659 -1.064 1.00 97.06 245 GLU A C 1
ATOM 1931 O O . GLU A 1 245 ? 11.918 30.401 -0.318 1.00 97.06 245 GLU A O 1
ATOM 1936 N N . GLY A 1 246 ? 10.139 29.096 -0.656 1.00 97.12 246 GLY A N 1
ATOM 1937 C CA . GLY A 1 246 ? 9.525 29.241 0.659 1.00 97.12 246 GLY A CA 1
ATOM 1938 C C . GLY A 1 246 ? 10.011 28.233 1.716 1.00 97.12 246 GLY A C 1
ATOM 1939 O O . GLY A 1 246 ? 10.970 27.476 1.512 1.00 97.12 246 GLY A O 1
ATOM 1940 N N . PRO A 1 247 ? 9.354 28.209 2.893 1.00 97.75 247 PRO A N 1
ATOM 1941 C CA . PRO A 1 247 ? 9.631 27.217 3.926 1.00 97.75 247 PRO A CA 1
ATOM 1942 C C . PRO A 1 247 ? 9.152 25.835 3.466 1.00 97.75 247 PRO A C 1
ATOM 1944 O O . PRO A 1 247 ? 7.975 25.644 3.192 1.00 97.75 247 PRO A O 1
ATOM 1947 N N . VAL A 1 248 ? 10.069 24.875 3.400 1.00 98.44 248 VAL A N 1
ATOM 1948 C CA . VAL A 1 248 ? 9.813 23.462 3.065 1.00 98.44 248 VAL A CA 1
ATOM 1949 C C . VAL A 1 248 ? 10.239 22.637 4.265 1.00 98.44 248 VAL A C 1
ATOM 1951 O O . VAL A 1 248 ? 11.270 22.963 4.861 1.00 98.44 248 VAL A O 1
ATOM 1954 N N . GLU A 1 249 ? 9.480 21.596 4.603 1.00 98.19 249 GLU A N 1
ATOM 1955 C CA . GLU A 1 249 ? 9.889 20.633 5.624 1.00 98.19 249 GLU A CA 1
ATOM 1956 C C . GLU A 1 249 ? 11.198 19.936 5.202 1.00 98.19 249 GLU A C 1
ATOM 1958 O O . GLU A 1 249 ? 11.412 19.625 4.026 1.00 98.19 249 GLU A O 1
ATOM 1963 N N . ASP A 1 250 ? 12.102 19.707 6.158 1.00 98.06 250 ASP A N 1
ATOM 1964 C CA . ASP A 1 250 ? 13.484 19.304 5.863 1.00 98.06 250 ASP A CA 1
ATOM 1965 C C . ASP A 1 250 ? 13.580 17.982 5.083 1.00 98.06 250 ASP A C 1
ATOM 1967 O O . ASP A 1 250 ? 14.401 17.869 4.173 1.00 98.06 250 ASP A O 1
ATOM 1971 N N . HIS A 1 251 ? 12.730 16.995 5.388 1.00 98.12 251 HIS A N 1
ATOM 1972 C CA . HIS A 1 251 ? 12.713 15.705 4.685 1.00 98.12 251 HIS A CA 1
ATOM 1973 C C . HIS A 1 251 ? 12.315 15.854 3.212 1.00 98.12 251 HIS A C 1
ATOM 1975 O O . HIS A 1 251 ? 12.911 15.216 2.344 1.00 98.12 251 HIS A O 1
ATOM 1981 N N . TRP A 1 252 ? 11.370 16.748 2.907 1.00 98.50 252 TRP A N 1
ATOM 1982 C CA . TRP A 1 252 ? 10.981 17.054 1.530 1.00 98.50 252 TRP A CA 1
ATOM 1983 C C . TRP A 1 252 ? 12.028 17.877 0.794 1.00 98.50 252 TRP A C 1
ATOM 1985 O O . TRP A 1 252 ? 12.293 17.614 -0.378 1.00 98.50 252 TRP A O 1
ATOM 1995 N N . ARG A 1 253 ? 12.673 18.831 1.475 1.00 98.44 253 ARG A N 1
ATOM 1996 C CA . ARG A 1 253 ? 13.807 19.568 0.907 1.00 98.44 253 ARG A CA 1
ATOM 1997 C C . ARG A 1 253 ? 14.911 18.611 0.461 1.00 98.44 253 ARG A C 1
ATOM 1999 O O . ARG A 1 253 ? 15.330 18.686 -0.690 1.00 98.44 253 ARG A O 1
ATOM 2006 N N . GLN A 1 254 ? 15.307 17.676 1.327 1.00 98.12 254 GLN A N 1
ATOM 2007 C CA . GLN A 1 254 ? 16.308 16.658 0.998 1.00 98.12 254 GLN A CA 1
ATOM 2008 C C . GLN A 1 254 ? 15.889 15.805 -0.206 1.00 98.12 254 GLN A C 1
ATOM 2010 O O . GLN A 1 254 ? 16.688 15.600 -1.118 1.00 98.12 254 GLN A O 1
ATOM 2015 N N . ALA A 1 255 ? 14.633 15.347 -0.254 1.00 98.12 255 ALA A N 1
ATOM 2016 C CA . ALA A 1 255 ? 14.127 14.562 -1.379 1.00 98.12 255 ALA A CA 1
ATOM 2017 C C . ALA A 1 255 ? 14.147 15.338 -2.709 1.00 98.12 255 ALA A C 1
ATOM 2019 O O . ALA A 1 255 ? 14.549 14.797 -3.742 1.00 98.12 255 ALA A O 1
ATOM 2020 N N . PHE A 1 256 ? 13.754 16.615 -2.698 1.00 98.69 256 PHE A N 1
ATOM 2021 C CA . PHE A 1 256 ? 13.750 17.456 -3.896 1.00 98.69 256 PHE A CA 1
ATOM 2022 C C . PHE A 1 256 ? 15.158 17.820 -4.372 1.00 98.69 256 PHE A C 1
ATOM 2024 O O . PHE A 1 256 ? 15.422 17.778 -5.575 1.00 98.69 256 PHE A O 1
ATOM 2031 N N . GLU A 1 257 ? 16.070 18.124 -3.451 1.00 98.25 257 GLU A N 1
ATOM 2032 C CA . GLU A 1 257 ? 17.480 18.372 -3.763 1.00 98.25 257 GLU A CA 1
ATOM 2033 C C . GLU A 1 257 ? 18.159 17.114 -4.317 1.00 98.25 257 GLU A C 1
ATOM 2035 O O . GLU A 1 257 ? 18.897 17.190 -5.300 1.00 98.25 257 GLU A O 1
ATOM 2040 N N . GLU A 1 258 ? 17.859 15.939 -3.757 1.00 98.06 258 GLU A N 1
ATOM 2041 C CA . GLU A 1 258 ? 18.348 14.664 -4.275 1.00 98.06 258 GLU A CA 1
ATOM 2042 C C . GLU A 1 258 ? 17.835 14.398 -5.696 1.00 98.06 258 GLU A C 1
ATOM 2044 O O . GLU A 1 258 ? 18.619 14.029 -6.570 1.00 98.06 258 GLU A O 1
ATOM 2049 N N . ALA A 1 259 ? 16.547 14.632 -5.963 1.00 98.38 259 ALA A N 1
ATOM 2050 C CA . ALA A 1 259 ? 15.992 14.503 -7.308 1.00 98.38 259 ALA A CA 1
ATOM 2051 C C . ALA A 1 259 ? 16.694 15.437 -8.311 1.00 98.38 259 ALA A C 1
ATOM 2053 O O . ALA A 1 259 ? 17.111 14.989 -9.382 1.00 98.38 259 ALA A O 1
ATOM 2054 N N . ALA A 1 260 ? 16.894 16.709 -7.952 1.00 98.44 260 ALA A N 1
ATOM 2055 C CA . ALA A 1 260 ? 17.613 17.666 -8.791 1.00 98.44 260 ALA A CA 1
ATOM 2056 C C . ALA A 1 260 ? 19.052 17.204 -9.078 1.00 98.44 260 ALA A C 1
ATOM 2058 O O . ALA A 1 260 ? 19.478 17.174 -10.234 1.00 98.44 260 ALA A O 1
ATOM 2059 N N . ARG A 1 261 ? 19.770 16.752 -8.043 1.00 98.19 261 ARG A N 1
ATOM 2060 C CA . ARG A 1 261 ? 21.151 16.267 -8.148 1.00 98.19 261 ARG A CA 1
ATOM 2061 C C . ARG A 1 261 ? 21.278 15.049 -9.065 1.00 98.19 261 ARG A C 1
ATOM 2063 O O . ARG A 1 261 ? 22.211 14.972 -9.861 1.00 98.19 261 ARG A O 1
ATOM 2070 N N . GLN A 1 262 ? 20.357 14.089 -8.965 1.00 97.69 262 GLN A N 1
ATOM 2071 C CA . GLN A 1 262 ? 20.360 12.896 -9.821 1.00 97.69 262 GLN A CA 1
ATOM 2072 C C . GLN A 1 262 ? 20.066 13.232 -11.287 1.00 97.69 262 GLN A C 1
ATOM 2074 O O . GLN A 1 262 ? 20.658 12.633 -12.191 1.00 97.69 262 GLN A O 1
ATOM 2079 N N . LYS A 1 263 ? 19.190 14.216 -11.530 1.00 96.88 263 LYS A N 1
ATOM 2080 C CA . LYS A 1 263 ? 18.909 14.705 -12.881 1.00 96.88 263 LYS A CA 1
ATOM 2081 C C . LYS A 1 263 ? 20.125 15.391 -13.496 1.00 96.88 263 LYS A C 1
ATOM 2083 O O . LYS A 1 263 ? 20.509 15.035 -14.604 1.00 96.88 263 LYS A O 1
ATOM 2088 N N . GLU A 1 264 ? 20.753 16.312 -12.766 1.00 97.31 264 GLU A N 1
ATOM 2089 C CA . GLU A 1 264 ? 21.959 17.018 -13.217 1.00 97.31 264 GLU A CA 1
ATOM 2090 C C . GLU A 1 264 ? 23.095 16.041 -13.546 1.00 97.31 264 GLU A C 1
ATOM 2092 O O . GLU A 1 264 ? 23.716 16.135 -14.604 1.00 97.31 264 GLU A O 1
ATOM 2097 N N . PHE A 1 265 ? 23.322 15.050 -12.677 1.00 95.75 265 PHE A N 1
ATOM 2098 C CA . PHE A 1 265 ? 24.321 14.009 -12.911 1.00 95.75 265 PHE A CA 1
ATOM 2099 C C . PHE A 1 265 ? 24.042 13.213 -14.194 1.00 95.75 265 PHE A C 1
ATOM 2101 O O . PHE A 1 265 ? 24.951 12.965 -14.986 1.00 95.75 265 PHE A O 1
ATOM 2108 N N . THR A 1 266 ? 22.780 12.840 -14.413 1.00 93.75 266 THR A N 1
ATOM 2109 C CA . THR A 1 266 ? 22.370 12.109 -15.615 1.00 93.75 266 THR A CA 1
ATOM 2110 C C . THR A 1 266 ? 22.559 12.954 -16.881 1.00 93.75 266 THR A C 1
ATOM 2112 O O . THR A 1 266 ? 23.077 12.457 -17.880 1.00 93.75 266 THR A O 1
ATOM 2115 N N . ASP A 1 267 ? 22.199 14.239 -16.843 1.00 93.88 267 ASP A N 1
ATOM 2116 C CA . ASP A 1 267 ? 22.357 15.151 -17.982 1.00 93.88 267 ASP A CA 1
ATOM 2117 C C . ASP A 1 267 ? 23.823 15.337 -18.370 1.00 93.88 267 ASP A C 1
ATOM 2119 O O . ASP A 1 267 ? 24.165 15.230 -19.548 1.00 93.88 267 ASP A O 1
ATOM 2123 N N . ALA A 1 268 ? 24.702 15.523 -17.383 1.00 93.31 268 ALA A N 1
ATOM 2124 C CA . ALA A 1 268 ? 26.139 15.629 -17.618 1.00 93.31 268 ALA A CA 1
ATOM 2125 C C . ALA A 1 268 ? 26.704 14.371 -18.302 1.00 93.31 268 ALA A C 1
ATOM 2127 O O . ALA A 1 268 ? 27.553 14.461 -19.193 1.00 93.31 268 ALA A O 1
ATOM 2128 N N . LEU A 1 269 ? 26.202 13.192 -17.926 1.00 90.56 269 LEU A N 1
ATOM 2129 C CA . LEU A 1 269 ? 26.613 11.921 -18.513 1.00 90.56 269 LEU A CA 1
ATOM 2130 C C . LEU A 1 269 ? 26.131 11.769 -19.965 1.00 90.56 269 LEU A C 1
ATOM 2132 O O . LEU A 1 269 ? 26.892 11.315 -20.823 1.00 90.56 269 LEU A O 1
ATOM 2136 N N . TYR A 1 270 ? 24.908 12.215 -20.270 1.00 89.00 270 TYR A N 1
ATOM 2137 C CA . TYR A 1 270 ? 24.403 12.276 -21.645 1.00 89.00 270 TYR A CA 1
ATOM 2138 C C . TYR A 1 270 ? 25.199 13.254 -22.513 1.00 89.00 270 TYR A C 1
ATOM 2140 O O . TYR A 1 270 ? 25.547 12.921 -23.647 1.00 89.00 270 TYR A O 1
ATOM 2148 N N . GLU A 1 271 ? 25.528 14.439 -21.998 1.00 90.75 271 GLU A N 1
ATOM 2149 C CA . GLU A 1 271 ? 26.367 15.407 -22.712 1.00 90.75 271 GLU A CA 1
ATOM 2150 C C . GLU A 1 271 ? 27.757 14.832 -23.012 1.00 90.75 271 GLU A C 1
ATOM 2152 O O . GLU A 1 271 ? 28.248 14.947 -24.140 1.00 90.75 271 GLU A O 1
ATOM 2157 N N . GLN A 1 272 ? 28.364 14.143 -22.040 1.00 88.25 272 GLN A N 1
ATOM 2158 C CA . GLN A 1 272 ? 29.642 13.462 -22.225 1.00 88.25 272 GLN A CA 1
ATOM 2159 C C . GLN A 1 272 ? 29.554 12.390 -23.321 1.00 88.25 272 GLN A C 1
ATOM 2161 O O . GLN A 1 272 ? 30.406 12.368 -24.213 1.00 88.25 272 GLN A O 1
ATOM 2166 N N . MET A 1 273 ? 28.512 11.554 -23.308 1.00 87.75 273 MET A N 1
ATOM 2167 C CA . MET A 1 273 ? 28.280 10.526 -24.330 1.00 87.75 273 MET A CA 1
ATOM 2168 C C . MET A 1 273 ? 28.124 11.139 -25.732 1.00 87.75 273 MET A C 1
ATOM 2170 O O . MET A 1 273 ? 28.739 10.673 -26.691 1.00 87.75 273 MET A O 1
ATOM 2174 N N . MET A 1 274 ? 27.367 12.233 -25.857 1.00 87.25 274 MET A N 1
ATOM 2175 C CA . MET A 1 274 ? 27.148 12.920 -27.136 1.00 87.25 274 MET A CA 1
ATOM 2176 C C . MET A 1 274 ? 28.404 13.624 -27.680 1.00 87.25 274 MET A C 1
ATOM 2178 O O . MET A 1 274 ? 28.461 13.941 -28.869 1.00 87.25 274 MET A O 1
ATOM 2182 N N . SER A 1 275 ? 29.419 13.861 -26.842 1.00 88.38 275 SER A N 1
ATOM 2183 C CA . SER A 1 275 ? 30.648 14.571 -27.223 1.00 88.38 275 SER A CA 1
ATOM 2184 C C . SER A 1 275 ? 31.703 13.720 -27.963 1.00 88.38 275 SER A C 1
ATOM 2186 O O . SER A 1 275 ? 32.655 14.285 -28.502 1.00 88.38 275 SER A O 1
ATOM 2188 N N . GLY A 1 276 ? 31.506 12.399 -28.104 1.00 69.88 276 GLY A N 1
ATOM 2189 C CA . GLY A 1 276 ? 32.152 11.611 -29.170 1.00 69.88 276 GLY A CA 1
ATOM 2190 C C . GLY A 1 276 ? 33.494 10.924 -28.867 1.00 69.88 276 GLY A C 1
ATOM 2191 O O . GLY A 1 276 ? 34.317 10.784 -29.773 1.00 69.88 276 GLY A O 1
ATOM 2192 N N . HIS A 1 277 ? 33.718 10.429 -27.647 1.00 69.44 277 HIS A N 1
ATOM 2193 C CA . HIS A 1 277 ? 34.822 9.504 -27.335 1.00 69.44 277 HIS A CA 1
ATOM 2194 C C . HIS A 1 277 ? 34.274 8.105 -27.010 1.00 69.44 277 HIS A C 1
ATOM 2196 O O . HIS A 1 277 ? 34.233 7.693 -25.857 1.00 69.44 277 HIS A O 1
ATOM 2202 N N . ASP A 1 278 ? 33.775 7.421 -28.040 1.00 59.28 278 ASP A N 1
ATOM 2203 C CA . ASP A 1 278 ? 32.946 6.219 -27.913 1.00 59.28 278 ASP A CA 1
ATOM 2204 C C . ASP A 1 278 ? 33.786 4.929 -27.811 1.00 59.28 278 ASP A C 1
ATOM 2206 O O . ASP A 1 278 ? 34.246 4.373 -28.811 1.00 59.28 278 ASP A O 1
ATOM 2210 N N . GLU A 1 279 ? 33.992 4.454 -26.583 1.00 70.69 279 GLU A N 1
ATOM 2211 C CA . GLU A 1 279 ? 34.196 3.034 -26.293 1.00 70.69 279 GLU A CA 1
ATOM 2212 C C . GLU A 1 279 ? 32.823 2.482 -25.884 1.00 70.69 279 GLU A C 1
ATOM 2214 O O . GLU A 1 279 ? 32.258 2.935 -24.889 1.00 70.69 279 GLU A O 1
ATOM 2219 N N . GLY A 1 280 ? 32.264 1.531 -26.644 1.00 74.44 280 GLY A N 1
ATOM 2220 C CA . GLY A 1 280 ? 30.843 1.134 -26.592 1.00 74.44 280 GLY A CA 1
ATOM 2221 C C . GLY A 1 280 ? 30.259 0.687 -25.236 1.00 74.44 280 GLY A C 1
ATOM 2222 O O . GLY A 1 280 ? 29.061 0.435 -25.152 1.00 74.44 280 GLY A O 1
ATOM 2223 N N . GLY A 1 281 ? 31.052 0.617 -24.163 1.00 81.81 281 GLY A N 1
ATOM 2224 C CA . GLY A 1 281 ? 30.561 0.450 -22.791 1.00 81.81 281 GLY A CA 1
ATOM 2225 C C . GLY A 1 281 ? 29.978 1.727 -22.164 1.00 81.81 281 GLY A C 1
ATOM 2226 O O . GLY A 1 281 ? 29.148 1.636 -21.260 1.00 81.81 281 GLY A O 1
ATOM 2227 N N . ALA A 1 282 ? 30.354 2.918 -22.647 1.00 84.38 282 ALA A N 1
ATOM 2228 C CA . ALA A 1 282 ? 29.940 4.189 -22.045 1.00 84.38 282 ALA A CA 1
ATOM 2229 C C . ALA A 1 282 ? 28.424 4.439 -22.145 1.00 84.38 282 ALA A C 1
ATOM 2231 O O . ALA A 1 282 ? 27.816 4.920 -21.190 1.00 84.38 282 ALA A O 1
ATOM 2232 N N . ALA A 1 283 ? 27.799 4.063 -23.266 1.00 84.62 283 ALA A N 1
ATOM 2233 C CA . ALA A 1 283 ? 26.359 4.225 -23.466 1.00 84.62 283 ALA A CA 1
ATOM 2234 C C . ALA A 1 283 ? 25.538 3.342 -22.510 1.00 84.62 283 ALA A C 1
ATOM 2236 O O . ALA A 1 283 ? 24.588 3.816 -21.887 1.00 84.62 283 ALA A O 1
ATOM 2237 N N . LEU A 1 284 ? 25.937 2.077 -22.335 1.00 85.50 284 LEU A N 1
ATOM 2238 C CA . LEU A 1 284 ? 25.280 1.173 -21.389 1.00 85.50 284 LEU A CA 1
ATOM 2239 C C . LEU A 1 284 ? 25.441 1.669 -19.946 1.00 85.50 284 LEU A C 1
ATOM 2241 O O . LEU A 1 284 ? 24.471 1.688 -19.190 1.00 85.50 284 LEU A O 1
ATOM 2245 N N . ALA A 1 285 ? 26.639 2.130 -19.575 1.00 85.88 285 ALA A N 1
ATOM 2246 C CA . ALA A 1 285 ? 26.875 2.717 -18.261 1.00 85.88 285 ALA A CA 1
ATOM 2247 C C . ALA A 1 285 ? 25.991 3.955 -18.025 1.00 85.88 285 ALA A C 1
ATOM 2249 O O . ALA A 1 285 ? 25.412 4.092 -16.948 1.00 85.88 285 ALA A O 1
ATOM 2250 N N . ALA A 1 286 ? 25.827 4.819 -19.032 1.00 89.00 286 ALA A N 1
ATOM 2251 C CA . ALA A 1 286 ? 24.972 6.001 -18.947 1.00 89.00 286 ALA A CA 1
ATOM 2252 C C . ALA A 1 286 ? 23.496 5.663 -18.721 1.00 89.00 286 ALA A C 1
ATOM 2254 O O . ALA A 1 286 ? 22.835 6.258 -17.865 1.00 89.00 286 ALA A O 1
ATOM 2255 N N . VAL A 1 287 ? 23.001 4.657 -19.439 1.00 89.38 287 VAL A N 1
ATOM 2256 C CA . VAL A 1 287 ? 21.644 4.140 -19.267 1.00 89.38 287 VAL A CA 1
ATOM 2257 C C . VAL A 1 287 ? 21.443 3.591 -17.853 1.00 89.38 287 VAL A C 1
ATOM 2259 O O . VAL A 1 287 ? 20.514 4.007 -17.160 1.00 89.38 287 VAL A O 1
ATOM 2262 N N . MET A 1 288 ? 22.348 2.730 -17.379 1.00 89.25 288 MET A N 1
ATOM 2263 C CA . MET A 1 288 ? 22.248 2.148 -16.036 1.00 89.25 288 MET A CA 1
ATOM 2264 C C . MET A 1 288 ? 22.311 3.217 -14.939 1.00 89.25 288 MET A C 1
ATOM 2266 O O . MET A 1 288 ? 21.537 3.167 -13.985 1.00 89.25 288 MET A O 1
ATOM 2270 N N . GLN A 1 289 ? 23.176 4.225 -15.082 1.00 91.12 289 GLN A N 1
ATOM 2271 C CA . GLN A 1 289 ? 23.244 5.348 -14.141 1.00 91.12 289 GLN A CA 1
ATOM 2272 C C . GLN A 1 289 ? 21.969 6.199 -14.151 1.00 91.12 289 GLN A C 1
ATOM 2274 O O . GLN A 1 289 ? 21.530 6.638 -13.090 1.00 91.12 289 GLN A O 1
ATOM 2279 N N . SER A 1 290 ? 21.333 6.380 -15.312 1.00 92.12 290 SER A N 1
ATOM 2280 C CA . SER A 1 290 ? 20.051 7.090 -15.415 1.00 92.12 290 SER A CA 1
ATOM 2281 C C . SER A 1 290 ? 18.948 6.365 -14.640 1.00 92.12 290 SER A C 1
ATOM 2283 O O . SER A 1 290 ? 18.218 6.991 -13.870 1.00 92.12 290 SER A O 1
ATOM 2285 N N . VAL A 1 291 ? 18.863 5.037 -14.798 1.00 92.12 291 VAL A N 1
ATOM 2286 C CA . VAL A 1 291 ? 17.913 4.186 -14.061 1.00 92.12 291 VAL A CA 1
ATOM 2287 C C . VAL A 1 291 ? 18.184 4.258 -12.561 1.00 92.12 291 VAL A C 1
ATOM 2289 O O . VAL A 1 291 ? 17.271 4.532 -11.786 1.00 92.12 291 VAL A O 1
ATOM 2292 N N . MET A 1 292 ? 19.439 4.103 -12.135 1.00 91.88 292 MET A N 1
ATOM 2293 C CA . MET A 1 292 ? 19.800 4.194 -10.716 1.00 91.88 292 MET A CA 1
ATOM 2294 C C . MET A 1 292 ? 19.513 5.581 -10.126 1.00 91.88 292 MET A C 1
ATOM 2296 O O . MET A 1 292 ? 19.052 5.675 -8.989 1.00 91.88 292 MET A O 1
ATOM 2300 N N . GLY A 1 293 ? 19.736 6.656 -10.887 1.00 94.38 293 GLY A N 1
ATOM 2301 C CA . GLY A 1 293 ? 19.402 8.020 -10.479 1.00 94.38 293 GLY A CA 1
ATOM 2302 C C . GLY A 1 293 ? 17.897 8.223 -10.296 1.00 94.38 293 GLY A C 1
ATOM 2303 O O . GLY A 1 293 ? 17.471 8.789 -9.286 1.00 94.38 293 GLY A O 1
ATOM 2304 N N . ALA A 1 294 ? 17.089 7.702 -11.224 1.00 95.25 294 ALA A N 1
ATOM 2305 C CA . ALA A 1 294 ? 15.631 7.715 -11.143 1.00 95.25 294 ALA A CA 1
ATOM 2306 C C . ALA A 1 294 ? 15.118 6.937 -9.921 1.00 95.25 294 ALA A C 1
ATOM 2308 O O . ALA A 1 294 ? 14.366 7.483 -9.108 1.00 95.25 294 ALA A O 1
ATOM 2309 N N . VAL A 1 295 ? 15.591 5.701 -9.743 1.00 93.12 295 VAL A N 1
ATOM 2310 C CA . VAL A 1 295 ? 15.253 4.839 -8.600 1.00 93.12 295 VAL A CA 1
ATOM 2311 C C . VAL A 1 295 ? 15.645 5.511 -7.287 1.00 93.12 295 VAL A C 1
ATOM 2313 O O . VAL A 1 295 ? 14.833 5.589 -6.369 1.00 93.12 295 VAL A O 1
ATOM 2316 N N . ARG A 1 296 ? 16.847 6.086 -7.197 1.00 94.31 296 ARG A N 1
ATOM 2317 C CA . ARG A 1 296 ? 17.300 6.770 -5.983 1.00 94.31 296 ARG A CA 1
ATOM 2318 C C . ARG A 1 296 ? 16.454 8.000 -5.652 1.00 94.31 296 ARG A C 1
ATOM 2320 O O . ARG A 1 296 ? 16.062 8.161 -4.500 1.00 94.31 296 ARG A O 1
ATOM 2327 N N . SER A 1 297 ? 16.124 8.838 -6.639 1.00 96.50 297 SER A N 1
ATOM 2328 C CA . SER A 1 297 ? 15.237 9.991 -6.408 1.00 96.50 297 SER A CA 1
ATOM 2329 C C . SER A 1 297 ? 13.833 9.577 -5.963 1.00 96.50 297 SER A C 1
ATOM 2331 O O . SER A 1 297 ? 13.225 10.235 -5.114 1.00 96.50 297 SER A O 1
ATOM 2333 N N . LEU A 1 298 ? 13.337 8.461 -6.506 1.00 95.62 298 LEU A N 1
ATOM 2334 C CA . LEU A 1 298 ? 12.051 7.897 -6.140 1.00 95.62 298 LEU A CA 1
ATOM 2335 C C . LEU A 1 298 ? 12.079 7.413 -4.686 1.00 95.62 298 LEU A C 1
ATOM 2337 O O . LEU A 1 298 ? 11.211 7.797 -3.908 1.00 95.62 298 LEU A O 1
ATOM 2341 N N . ILE A 1 299 ? 13.098 6.642 -4.303 1.00 93.75 299 ILE A N 1
ATOM 2342 C CA . ILE A 1 299 ? 13.210 6.061 -2.961 1.00 93.75 299 ILE A CA 1
ATOM 2343 C C . ILE A 1 299 ? 13.293 7.137 -1.880 1.00 93.75 299 ILE A C 1
ATOM 2345 O O . ILE A 1 299 ? 12.547 7.061 -0.909 1.00 93.75 299 ILE A O 1
ATOM 2349 N N . VAL A 1 300 ? 14.126 8.170 -2.049 1.00 95.88 300 VAL A N 1
ATOM 2350 C CA . VAL A 1 300 ? 14.235 9.237 -1.034 1.00 95.88 300 VAL A CA 1
ATOM 2351 C C . VAL A 1 300 ? 12.912 9.999 -0.888 1.00 95.88 300 VAL A C 1
ATOM 2353 O O . VAL A 1 300 ? 12.501 10.325 0.224 1.00 95.88 300 VAL A O 1
ATOM 2356 N N . SER A 1 301 ? 12.185 10.212 -1.990 1.00 97.38 301 SER A N 1
ATOM 2357 C CA . SER A 1 301 ? 10.846 10.818 -1.946 1.00 97.38 301 SER A CA 1
ATOM 2358 C C . SER A 1 301 ? 9.815 9.905 -1.270 1.00 97.38 301 SER A C 1
ATOM 2360 O O . SER A 1 301 ? 8.990 10.371 -0.487 1.00 97.38 301 SER A O 1
ATOM 2362 N N . MET A 1 302 ? 9.878 8.593 -1.519 1.00 96.06 302 MET A N 1
ATOM 2363 C CA . MET A 1 302 ? 9.039 7.611 -0.827 1.00 96.06 302 MET A CA 1
ATOM 2364 C C . MET A 1 302 ? 9.337 7.570 0.672 1.00 96.06 302 MET A C 1
ATOM 2366 O O . MET A 1 302 ? 8.403 7.522 1.462 1.00 96.06 302 MET A O 1
ATOM 2370 N N . GLN A 1 303 ? 10.604 7.636 1.083 1.00 95.69 303 GLN A N 1
ATOM 2371 C CA . GLN A 1 303 ? 10.993 7.680 2.496 1.00 95.69 303 GLN A CA 1
ATOM 2372 C C . GLN A 1 303 ? 10.482 8.952 3.178 1.00 95.69 303 GLN A C 1
ATOM 2374 O O . GLN A 1 303 ? 9.912 8.863 4.266 1.00 95.69 303 GLN A O 1
ATOM 2379 N N . ALA A 1 304 ? 10.623 10.114 2.529 1.00 97.62 304 ALA A N 1
ATOM 2380 C CA . ALA A 1 304 ? 10.052 11.377 2.999 1.00 97.62 304 ALA A CA 1
ATOM 2381 C C . ALA A 1 304 ? 8.543 11.227 3.258 1.00 97.62 304 ALA A C 1
ATOM 2383 O O . ALA A 1 304 ? 8.056 11.519 4.349 1.00 97.62 304 ALA A O 1
ATOM 2384 N N . HIS A 1 305 ? 7.823 10.664 2.292 1.00 97.56 305 HIS A N 1
ATOM 2385 C CA . HIS A 1 305 ? 6.388 10.457 2.394 1.00 97.56 305 HIS A CA 1
ATOM 2386 C C . HIS A 1 305 ? 5.992 9.434 3.476 1.00 97.56 305 HIS A C 1
ATOM 2388 O O . HIS A 1 305 ? 5.211 9.736 4.381 1.00 97.56 305 HIS A O 1
ATOM 2394 N N . ILE A 1 306 ? 6.549 8.224 3.418 1.00 96.19 306 ILE A N 1
ATOM 2395 C CA . ILE A 1 306 ? 6.136 7.094 4.255 1.00 96.19 306 ILE A CA 1
ATOM 2396 C C . ILE A 1 306 ? 6.519 7.310 5.716 1.00 96.19 306 ILE A C 1
ATOM 2398 O O . ILE A 1 306 ? 5.724 7.017 6.610 1.00 96.19 306 ILE A O 1
ATOM 2402 N N . ARG A 1 307 ? 7.718 7.839 5.978 1.00 97.31 307 ARG A N 1
ATOM 2403 C CA . ARG A 1 307 ? 8.243 7.955 7.343 1.00 97.31 307 ARG A CA 1
ATOM 2404 C C . ARG A 1 307 ? 7.727 9.191 8.074 1.00 97.31 307 ARG A C 1
ATOM 2406 O O . ARG A 1 307 ? 7.591 9.136 9.296 1.00 97.31 307 ARG A O 1
ATOM 2413 N N . PHE A 1 308 ? 7.439 10.281 7.359 1.00 98.06 308 PHE A N 1
ATOM 2414 C CA . PHE A 1 308 ? 7.076 11.563 7.973 1.00 98.06 308 PHE A CA 1
ATOM 2415 C C . PHE A 1 308 ? 5.617 11.957 7.755 1.00 98.06 308 PHE A C 1
ATOM 2417 O O . PHE A 1 308 ? 4.960 12.392 8.703 1.00 98.06 308 PHE A O 1
ATOM 2424 N N . ASP A 1 309 ? 5.088 11.811 6.543 1.00 98.31 309 ASP A N 1
ATOM 2425 C CA . ASP A 1 309 ? 3.759 12.332 6.218 1.00 98.31 309 ASP A CA 1
ATOM 2426 C C . ASP A 1 309 ? 2.660 11.352 6.601 1.00 98.31 309 ASP A C 1
ATOM 2428 O O . ASP A 1 309 ? 1.732 11.737 7.316 1.00 98.31 309 ASP A O 1
ATOM 2432 N N . LEU A 1 310 ? 2.797 10.086 6.185 1.00 97.69 310 LEU A N 1
ATOM 2433 C CA . LEU A 1 310 ? 1.783 9.060 6.432 1.00 97.69 310 LEU A CA 1
ATOM 2434 C C . LEU A 1 310 ? 1.390 8.970 7.920 1.00 97.69 310 LEU A C 1
ATOM 2436 O O . LEU A 1 310 ? 0.201 9.095 8.207 1.00 97.69 310 LEU A O 1
ATOM 2440 N N . PRO A 1 311 ? 2.317 8.864 8.901 1.00 98.50 311 PRO A N 1
ATOM 2441 C CA . PRO A 1 311 ? 1.916 8.698 10.297 1.00 98.50 311 PRO A CA 1
ATOM 2442 C C . PRO A 1 311 ? 1.092 9.869 10.842 1.00 98.50 311 PRO A C 1
ATOM 2444 O O . PRO A 1 311 ? 0.182 9.674 11.648 1.00 98.50 311 PRO A O 1
ATOM 2447 N N . ARG A 1 312 ? 1.420 11.096 10.416 1.00 98.06 312 ARG A N 1
ATOM 2448 C CA . ARG A 1 312 ? 0.744 12.316 10.871 1.00 98.06 312 ARG A CA 1
ATOM 2449 C C . ARG A 1 312 ? -0.623 12.456 10.229 1.00 98.06 312 ARG A C 1
ATOM 2451 O O . ARG A 1 312 ? -1.588 12.731 10.932 1.00 98.06 312 ARG A O 1
ATOM 2458 N N . ALA A 1 313 ? -0.716 12.229 8.924 1.00 98.38 313 ALA A N 1
ATOM 2459 C CA . ALA A 1 313 ? -1.986 12.300 8.221 1.00 98.38 313 ALA A CA 1
ATOM 2460 C C . ALA A 1 313 ? -2.969 11.224 8.703 1.00 98.38 313 ALA A C 1
ATOM 2462 O O . ALA A 1 313 ? -4.125 11.561 8.946 1.00 98.38 313 ALA A O 1
ATOM 2463 N N . GLU A 1 314 ? -2.523 9.992 8.969 1.00 98.56 314 GLU A N 1
ATOM 2464 C CA . GLU A 1 314 ? -3.397 8.965 9.559 1.00 98.56 314 GLU A CA 1
ATOM 2465 C C . GLU A 1 314 ? -3.900 9.369 10.952 1.00 98.56 314 GLU A C 1
ATOM 2467 O O . GLU A 1 314 ? -5.083 9.204 11.273 1.00 98.56 314 GLU A O 1
ATOM 2472 N N . ALA A 1 315 ? -3.026 9.965 11.772 1.00 98.56 315 ALA A N 1
ATOM 2473 C CA . ALA A 1 315 ? -3.398 10.491 13.080 1.00 98.56 315 ALA A CA 1
ATOM 2474 C C . ALA A 1 315 ? -4.380 11.677 12.977 1.00 98.56 315 ALA A C 1
ATOM 2476 O O . ALA A 1 315 ? -5.342 11.752 13.747 1.00 98.56 315 ALA A O 1
ATOM 2477 N N . TRP A 1 316 ? -4.181 12.595 12.027 1.00 98.62 316 TRP A N 1
ATOM 2478 C CA . TRP A 1 316 ? -5.071 13.737 11.797 1.00 98.62 316 TRP A CA 1
ATOM 2479 C C . TRP A 1 316 ? -6.438 13.300 11.281 1.00 98.62 316 TRP A C 1
ATOM 2481 O O . TRP A 1 316 ? -7.448 13.688 11.864 1.00 98.62 316 TRP A O 1
ATOM 2491 N N . VAL A 1 317 ? -6.497 12.427 10.272 1.00 98.62 317 VAL A N 1
ATOM 2492 C CA . VAL A 1 317 ? -7.758 11.878 9.748 1.00 98.62 317 VAL A CA 1
ATOM 2493 C C . VAL A 1 317 ? -8.540 11.169 10.851 1.00 98.62 317 VAL A C 1
ATOM 2495 O O . VAL A 1 317 ? -9.737 11.420 11.022 1.00 98.62 317 VAL A O 1
ATOM 2498 N N . PHE A 1 318 ? -7.874 10.331 11.651 1.00 98.56 318 PHE A N 1
ATOM 2499 C CA . PHE A 1 318 ? -8.517 9.661 12.777 1.00 98.56 318 PHE A CA 1
ATOM 2500 C C . PHE A 1 318 ? -9.073 10.658 13.802 1.00 98.56 318 PHE A C 1
ATOM 2502 O O . PHE A 1 318 ? -10.251 10.578 14.164 1.00 98.56 318 PHE A O 1
ATOM 2509 N N . ASN A 1 319 ? -8.264 11.622 14.248 1.00 98.12 319 ASN A N 1
ATOM 2510 C CA . ASN A 1 319 ? -8.691 12.608 15.240 1.00 98.12 319 ASN A CA 1
ATOM 2511 C C . ASN A 1 319 ? -9.852 13.470 14.740 1.00 98.12 319 ASN A C 1
ATOM 2513 O O . ASN A 1 319 ? -10.810 13.675 15.487 1.00 98.12 319 ASN A O 1
ATOM 2517 N N . SER A 1 320 ? -9.779 13.925 13.489 1.00 97.69 320 SER A N 1
ATOM 2518 C CA . SER A 1 320 ? -10.736 14.853 12.889 1.00 97.69 320 SER A CA 1
ATOM 2519 C C . SER A 1 320 ? -12.088 14.209 12.590 1.00 97.69 320 SER A C 1
ATOM 2521 O O . SER A 1 320 ? -13.112 14.886 12.691 1.00 97.69 320 SER A O 1
ATOM 2523 N N . TYR A 1 321 ? -12.125 12.914 12.252 1.00 97.44 321 TYR A N 1
ATOM 2524 C CA . TYR A 1 321 ? -13.357 12.285 11.759 1.00 97.44 321 TYR A CA 1
ATOM 2525 C C . TYR A 1 321 ? -13.849 11.092 12.582 1.00 97.44 321 TYR A C 1
ATOM 2527 O O . TYR A 1 321 ? -15.062 10.894 12.660 1.00 97.44 321 TYR A O 1
ATOM 2535 N N . TYR A 1 322 ? -12.961 10.330 13.232 1.00 97.69 322 TYR A N 1
ATOM 2536 C CA . TYR A 1 322 ? -13.302 8.999 13.755 1.00 97.69 322 TYR A CA 1
ATOM 2537 C C . TYR A 1 322 ? -13.167 8.831 15.270 1.00 97.69 322 TYR A C 1
ATOM 2539 O O . TYR A 1 322 ? -13.871 8.002 15.851 1.00 97.69 322 TYR A O 1
ATOM 2547 N N . SER A 1 323 ? -12.348 9.648 15.935 1.00 96.81 323 SER A N 1
ATOM 2548 C CA . SER A 1 323 ? -12.143 9.589 17.392 1.00 96.81 323 SER A CA 1
ATOM 2549 C C . SER A 1 323 ? -13.450 9.693 18.200 1.00 96.81 323 SER A C 1
ATOM 2551 O O . SER A 1 323 ? -13.593 9.093 19.267 1.00 96.81 323 SER A O 1
ATOM 2553 N N . GLN A 1 324 ? -14.450 10.395 17.661 1.00 95.81 324 GLN A N 1
ATOM 2554 C CA . GLN A 1 324 ? -15.770 10.577 18.270 1.00 95.81 324 GLN A CA 1
ATOM 2555 C C . GLN A 1 324 ? -16.645 9.310 18.310 1.00 95.81 324 GLN A C 1
ATOM 2557 O O . GLN A 1 324 ? -17.604 9.269 19.079 1.00 95.81 324 GLN A O 1
ATOM 2562 N N . PHE A 1 325 ? -16.337 8.278 17.518 1.00 94.38 325 PHE A N 1
ATOM 2563 C CA . PHE A 1 325 ? -17.141 7.049 17.436 1.00 94.38 325 PHE A CA 1
ATOM 2564 C C . PHE A 1 325 ? -16.743 5.984 18.469 1.00 94.38 325 PHE A C 1
ATOM 2566 O O . PHE A 1 325 ? -17.214 4.850 18.409 1.00 94.38 325 PHE A O 1
ATOM 2573 N N . GLY A 1 326 ? -15.851 6.316 19.410 1.00 93.88 326 GLY A N 1
ATOM 2574 C CA . GLY A 1 326 ? -15.269 5.328 20.324 1.00 93.88 326 GLY A CA 1
ATOM 2575 C C . GLY A 1 326 ? -14.390 4.300 19.604 1.00 93.88 326 GLY A C 1
ATOM 2576 O O . GLY A 1 326 ? -14.120 3.235 20.155 1.00 93.88 326 GLY A O 1
ATOM 2577 N N . ALA A 1 327 ? -13.975 4.612 18.375 1.00 96.19 327 ALA A N 1
ATOM 2578 C CA . ALA A 1 327 ? -12.995 3.845 17.633 1.00 96.19 327 ALA A CA 1
ATOM 2579 C C . ALA A 1 327 ? -11.591 4.101 18.182 1.00 96.19 327 ALA A C 1
ATOM 2581 O O . ALA A 1 327 ? -11.302 5.154 18.754 1.00 96.19 327 ALA A O 1
ATOM 2582 N N . SER A 1 328 ? -10.716 3.129 17.982 1.00 97.12 328 SER A N 1
ATOM 2583 C CA . SER A 1 328 ? -9.276 3.274 18.131 1.00 97.12 328 SER A CA 1
ATOM 2584 C C . SER A 1 328 ? -8.642 3.394 16.751 1.00 97.12 328 SER A C 1
ATOM 2586 O O . SER A 1 328 ? -9.187 2.876 15.776 1.00 97.12 328 SER A O 1
ATOM 2588 N N . LEU A 1 329 ? -7.466 4.022 16.652 1.00 97.75 329 LEU A N 1
ATOM 2589 C CA . LEU A 1 329 ? -6.743 4.035 15.380 1.00 97.75 329 LEU A CA 1
ATOM 2590 C C . LEU A 1 329 ? -6.504 2.601 14.881 1.00 97.75 329 LEU A C 1
ATOM 2592 O O . LEU A 1 329 ? -6.703 2.331 13.705 1.00 97.75 329 LEU A O 1
ATOM 2596 N N . SER A 1 330 ? -6.200 1.654 15.777 1.00 97.12 330 SER A N 1
ATOM 2597 C CA . SER A 1 330 ? -5.938 0.255 15.414 1.00 97.12 330 SER A CA 1
ATOM 2598 C C . SER A 1 330 ? -7.092 -0.465 14.706 1.00 97.12 330 SER A C 1
ATOM 2600 O O . SER A 1 330 ? -6.835 -1.465 14.034 1.00 97.12 330 SER A O 1
ATOM 2602 N N . ASP A 1 331 ? -8.326 0.047 14.791 1.00 97.38 331 ASP A N 1
ATOM 2603 C CA . ASP A 1 331 ? -9.481 -0.519 14.083 1.00 97.38 331 ASP A CA 1
ATOM 2604 C C . ASP A 1 331 ? -9.331 -0.394 12.557 1.00 97.38 331 ASP A C 1
ATOM 2606 O O . ASP A 1 331 ? -9.812 -1.255 11.826 1.00 97.38 331 ASP A O 1
ATOM 2610 N N . PHE A 1 332 ? -8.607 0.621 12.076 1.00 98.19 332 PHE A N 1
ATOM 2611 C CA . PHE A 1 332 ? -8.393 0.918 10.651 1.00 98.19 332 PHE A CA 1
ATOM 2612 C C . PHE A 1 332 ? -7.172 0.196 10.052 1.00 98.19 332 PHE A C 1
ATOM 2614 O O . PHE A 1 332 ? -6.952 0.212 8.842 1.00 98.19 332 PHE A O 1
ATOM 2621 N N . ARG A 1 333 ? -6.382 -0.493 10.885 1.00 97.62 333 ARG A N 1
ATOM 2622 C CA . ARG A 1 333 ? -5.103 -1.108 10.490 1.00 97.62 333 ARG A CA 1
ATOM 2623 C C . ARG A 1 333 ? -5.247 -2.170 9.408 1.00 97.62 333 ARG A C 1
ATOM 2625 O O . ARG A 1 333 ? -4.345 -2.333 8.593 1.00 97.62 333 ARG A O 1
ATOM 2632 N N . ALA A 1 334 ? -6.347 -2.921 9.429 1.00 97.00 334 ALA A N 1
ATOM 2633 C CA . ALA A 1 334 ? -6.598 -3.968 8.442 1.00 97.00 334 ALA A CA 1
ATOM 2634 C C . ALA A 1 334 ? -6.635 -3.394 7.017 1.00 97.00 334 ALA A C 1
ATOM 2636 O O . ALA A 1 334 ? -6.050 -3.982 6.111 1.00 97.00 334 ALA A O 1
ATOM 2637 N N . ASP A 1 335 ? -7.242 -2.218 6.840 1.00 98.25 335 ASP A N 1
ATOM 2638 C CA . ASP A 1 335 ? -7.317 -1.555 5.539 1.00 98.25 335 ASP A CA 1
ATOM 2639 C C . ASP A 1 335 ? -5.940 -1.074 5.092 1.00 98.25 335 ASP A C 1
ATOM 2641 O O . ASP A 1 335 ? -5.530 -1.374 3.973 1.00 98.25 335 ASP A O 1
ATOM 2645 N N . PHE A 1 336 ? -5.180 -0.445 5.991 1.00 97.44 336 PHE A N 1
ATOM 2646 C CA . PHE A 1 336 ? -3.814 -0.000 5.709 1.00 97.44 336 PHE A CA 1
ATOM 2647 C C . PHE A 1 336 ? -2.881 -1.160 5.315 1.00 97.44 336 PHE A C 1
ATOM 2649 O O . PHE A 1 336 ? -2.145 -1.075 4.333 1.00 97.44 336 PHE A O 1
ATOM 2656 N N . MET A 1 337 ? -2.938 -2.289 6.033 1.00 96.00 337 MET A N 1
ATOM 2657 C CA . MET A 1 337 ? -2.110 -3.464 5.719 1.00 96.00 337 MET A CA 1
ATOM 2658 C C . MET A 1 337 ? -2.568 -4.194 4.452 1.00 96.00 337 MET A C 1
ATOM 2660 O O . MET A 1 337 ? -1.758 -4.846 3.796 1.00 96.00 337 MET A O 1
ATOM 2664 N N . SER A 1 338 ? -3.836 -4.048 4.058 1.00 95.00 338 SER A N 1
ATOM 2665 C CA . SER A 1 338 ? -4.362 -4.651 2.829 1.00 95.00 338 SER A CA 1
ATOM 2666 C C . SER A 1 338 ? -3.881 -3.968 1.540 1.00 95.00 338 SER A C 1
ATOM 2668 O O . SER A 1 338 ? -4.122 -4.483 0.453 1.00 95.00 338 SER A O 1
ATOM 2670 N N . MET A 1 339 ? -3.163 -2.843 1.629 1.00 95.38 339 MET A N 1
ATOM 2671 C CA . MET A 1 339 ? -2.741 -2.057 0.464 1.00 95.38 339 MET A CA 1
ATOM 2672 C C . MET A 1 339 ? -1.568 -2.657 -0.330 1.00 95.38 339 MET A C 1
ATOM 2674 O O . MET A 1 339 ? -1.158 -2.069 -1.327 1.00 95.38 339 MET A O 1
ATOM 2678 N N . SER A 1 340 ? -1.017 -3.817 0.049 1.00 92.00 340 SER A N 1
ATOM 2679 C CA . SER A 1 340 ? 0.107 -4.454 -0.668 1.00 92.00 340 SER A CA 1
ATOM 2680 C C . SER A 1 340 ? -0.100 -4.528 -2.183 1.00 92.00 340 SER A C 1
ATOM 2682 O O . SER A 1 340 ? 0.794 -4.154 -2.936 1.00 92.00 340 SER A O 1
ATOM 2684 N N . GLY A 1 341 ? -1.301 -4.900 -2.640 1.00 90.75 341 GLY A N 1
ATOM 2685 C CA . GLY A 1 341 ? -1.593 -4.999 -4.077 1.00 90.75 341 GLY A CA 1
ATOM 2686 C C . GLY A 1 341 ? -1.575 -3.678 -4.831 1.00 90.75 341 GLY A C 1
ATOM 2687 O O . GLY A 1 341 ? -1.269 -3.665 -6.023 1.00 90.75 341 GLY A O 1
ATOM 2688 N N . ILE A 1 342 ? -1.837 -2.567 -4.147 1.00 94.44 342 ILE A N 1
ATOM 2689 C CA . ILE A 1 342 ? -1.758 -1.231 -4.738 1.00 94.44 342 ILE A CA 1
ATOM 2690 C C . ILE A 1 342 ? -0.298 -0.899 -5.054 1.00 94.44 342 ILE A C 1
ATOM 2692 O O . ILE A 1 342 ? 0.002 -0.456 -6.161 1.00 94.44 342 ILE A O 1
ATOM 2696 N N . PHE A 1 343 ? 0.618 -1.172 -4.121 1.00 92.25 343 PHE A N 1
ATOM 2697 C CA . PHE A 1 343 ? 2.044 -0.903 -4.312 1.00 92.25 343 PHE A CA 1
ATOM 2698 C C . PHE A 1 343 ? 2.672 -1.805 -5.375 1.00 92.25 343 PHE A C 1
ATOM 2700 O O . PHE A 1 343 ? 3.422 -1.303 -6.209 1.00 92.25 343 PHE A O 1
ATOM 2707 N N . ASP A 1 344 ? 2.317 -3.092 -5.407 1.00 89.38 344 ASP A N 1
ATOM 2708 C CA . ASP A 1 344 ? 2.806 -4.026 -6.430 1.00 89.38 344 ASP A CA 1
ATOM 2709 C C . ASP A 1 344 ? 2.388 -3.564 -7.838 1.00 89.38 344 ASP A C 1
ATOM 2711 O O . ASP A 1 344 ? 3.192 -3.519 -8.774 1.00 89.38 344 ASP A O 1
ATOM 2715 N N . ASN A 1 345 ? 1.126 -3.149 -7.993 1.00 90.38 345 ASN A N 1
ATOM 2716 C CA . ASN A 1 345 ? 0.616 -2.627 -9.259 1.00 90.38 345 ASN A CA 1
ATOM 2717 C C . ASN A 1 345 ? 1.255 -1.289 -9.643 1.00 90.38 345 ASN A C 1
ATOM 2719 O O . ASN A 1 345 ? 1.615 -1.102 -10.808 1.00 90.38 345 ASN A O 1
ATOM 2723 N N . ALA A 1 346 ? 1.417 -0.375 -8.684 1.00 94.12 346 ALA A N 1
ATOM 2724 C CA . ALA A 1 346 ? 2.082 0.899 -8.917 1.00 94.12 346 ALA A CA 1
ATOM 2725 C C . ALA A 1 346 ? 3.548 0.697 -9.324 1.00 94.12 346 ALA A C 1
ATOM 2727 O O . ALA A 1 346 ? 3.993 1.330 -10.276 1.00 94.12 346 ALA A O 1
ATOM 2728 N N . GLY A 1 347 ? 4.266 -0.226 -8.676 1.00 91.69 347 GLY A N 1
ATOM 2729 C CA . GLY A 1 347 ? 5.641 -0.597 -9.008 1.00 91.69 347 GLY A CA 1
ATOM 2730 C C . GLY A 1 347 ? 5.787 -1.110 -10.439 1.00 91.69 347 GLY A C 1
ATOM 2731 O O . GLY A 1 347 ? 6.615 -0.597 -11.189 1.00 91.69 347 GLY A O 1
ATOM 2732 N N . ARG A 1 348 ? 4.921 -2.040 -10.865 1.00 90.00 348 ARG A N 1
ATOM 2733 C CA . ARG A 1 348 ? 4.933 -2.568 -12.241 1.00 90.00 348 ARG A CA 1
ATOM 2734 C C . ARG A 1 348 ? 4.749 -1.461 -13.284 1.00 90.00 348 ARG A C 1
ATOM 2736 O O . ARG A 1 348 ? 5.569 -1.320 -14.187 1.00 90.00 348 ARG A O 1
ATOM 2743 N N . ARG A 1 349 ? 3.723 -0.621 -13.109 1.00 94.12 349 ARG A N 1
ATOM 2744 C CA . ARG A 1 349 ? 3.445 0.518 -14.007 1.00 94.12 349 ARG A CA 1
ATOM 2745 C C . ARG A 1 349 ? 4.563 1.559 -13.979 1.00 94.12 349 ARG A C 1
ATOM 2747 O O . ARG A 1 349 ? 4.832 2.221 -14.976 1.00 94.12 349 ARG A O 1
ATOM 2754 N N . MET A 1 350 ? 5.220 1.716 -12.834 1.00 94.44 350 MET A N 1
ATOM 2755 C CA . MET A 1 350 ? 6.355 2.617 -12.680 1.00 94.44 350 MET A CA 1
ATOM 2756 C C . MET A 1 350 ? 7.580 2.118 -13.451 1.00 94.44 350 MET A C 1
ATOM 2758 O O . MET A 1 350 ? 8.252 2.925 -14.089 1.00 94.44 350 MET A O 1
ATOM 2762 N N . ASN A 1 351 ? 7.838 0.807 -13.462 1.00 90.38 351 ASN A N 1
ATOM 2763 C CA . ASN A 1 351 ? 8.916 0.211 -14.255 1.00 90.38 351 ASN A CA 1
ATOM 2764 C C . ASN A 1 351 ? 8.671 0.380 -15.759 1.00 90.38 351 ASN A C 1
ATOM 2766 O O . ASN A 1 351 ? 9.597 0.732 -16.487 1.00 90.38 351 ASN A O 1
ATOM 2770 N N . GLU A 1 352 ? 7.428 0.212 -16.219 1.00 92.44 352 GLU A N 1
ATOM 2771 C CA . GLU A 1 352 ? 7.033 0.499 -17.606 1.00 92.44 352 GLU A CA 1
ATOM 2772 C C . GLU A 1 352 ? 7.284 1.973 -17.973 1.00 92.44 352 GLU A C 1
ATOM 2774 O O . GLU A 1 352 ? 7.884 2.265 -19.011 1.00 92.44 352 GLU A O 1
ATOM 2779 N N . ASP A 1 353 ? 6.898 2.908 -17.096 1.00 94.94 353 ASP A N 1
ATOM 2780 C CA . ASP A 1 353 ? 7.173 4.336 -17.277 1.00 94.94 353 ASP A CA 1
ATOM 2781 C C . ASP A 1 353 ? 8.685 4.621 -17.290 1.00 94.94 353 ASP A C 1
ATOM 2783 O O . ASP A 1 353 ? 9.147 5.376 -18.144 1.00 94.94 353 ASP A O 1
ATOM 2787 N N . MET A 1 354 ? 9.481 4.028 -16.390 1.00 94.12 354 MET A N 1
ATOM 2788 C CA . MET A 1 354 ? 10.942 4.204 -16.384 1.00 94.12 354 MET A CA 1
ATOM 2789 C C . MET A 1 354 ? 11.570 3.689 -17.674 1.00 94.12 354 MET A C 1
ATOM 2791 O O . MET A 1 354 ? 12.331 4.423 -18.304 1.00 94.12 354 MET A O 1
ATOM 2795 N N . ALA A 1 355 ? 11.208 2.477 -18.096 1.00 92.25 355 ALA A N 1
ATOM 2796 C CA . ALA A 1 355 ? 11.655 1.873 -19.345 1.00 92.25 355 ALA A CA 1
ATOM 2797 C C . ALA A 1 355 ? 11.369 2.802 -20.533 1.00 92.25 355 ALA A C 1
ATOM 2799 O O . ALA A 1 355 ? 12.274 3.204 -21.270 1.00 92.25 355 ALA A O 1
ATOM 2800 N N . GLN A 1 356 ? 10.118 3.250 -20.657 1.00 94.56 356 GLN A N 1
ATOM 2801 C CA . GLN A 1 356 ? 9.701 4.136 -21.736 1.00 94.56 356 GLN A CA 1
ATOM 2802 C C . GLN A 1 356 ? 10.441 5.481 -21.710 1.00 94.56 356 GLN A C 1
ATOM 2804 O O . GLN A 1 356 ? 10.887 5.965 -22.751 1.00 94.56 356 GLN A O 1
ATOM 2809 N N . LYS A 1 357 ? 10.539 6.117 -20.540 1.00 95.12 357 LYS A N 1
ATOM 2810 C CA . LYS A 1 357 ? 11.029 7.496 -20.400 1.00 95.12 357 LYS A CA 1
ATOM 2811 C C . LYS A 1 357 ? 12.548 7.612 -20.392 1.00 95.12 357 LYS A C 1
ATOM 2813 O O . LYS A 1 357 ? 13.062 8.661 -20.773 1.00 95.12 357 LYS A O 1
ATOM 2818 N N . LEU A 1 358 ? 13.252 6.564 -19.970 1.00 92.56 358 LEU A N 1
ATOM 2819 C CA . LEU A 1 358 ? 14.714 6.492 -19.989 1.00 92.56 358 LEU A CA 1
ATOM 2820 C C . LEU A 1 358 ? 15.252 5.797 -21.248 1.00 92.56 358 LEU A C 1
ATOM 2822 O O . LEU A 1 358 ? 16.464 5.723 -21.424 1.00 92.56 358 LEU A O 1
ATOM 2826 N N . GLY A 1 359 ? 14.374 5.305 -22.130 1.00 90.38 359 GLY A N 1
ATOM 2827 C CA . GLY A 1 359 ? 14.772 4.621 -23.362 1.00 90.38 359 GLY A CA 1
ATOM 2828 C C . GLY A 1 359 ? 15.416 3.257 -23.111 1.00 90.38 359 GLY A C 1
ATOM 2829 O O . GLY A 1 359 ? 16.275 2.832 -23.883 1.00 90.38 359 GLY A O 1
ATOM 2830 N N . VAL A 1 360 ? 15.016 2.582 -22.033 1.00 87.50 360 VAL A N 1
ATOM 2831 C CA . VAL A 1 360 ? 15.524 1.266 -21.634 1.00 87.50 360 VAL A CA 1
ATOM 2832 C C . VAL A 1 360 ? 14.460 0.222 -21.961 1.00 87.50 360 VAL A C 1
ATOM 2834 O O . VAL A 1 360 ? 13.300 0.429 -21.614 1.00 87.50 360 VAL A O 1
ATOM 2837 N N . PRO A 1 361 ? 14.790 -0.895 -22.628 1.00 81.50 361 PRO A N 1
ATOM 2838 C CA . PRO A 1 361 ? 13.869 -2.022 -22.731 1.00 81.50 361 PRO A CA 1
ATOM 2839 C C . PRO A 1 361 ? 13.383 -2.447 -21.340 1.00 81.50 361 PRO A C 1
ATOM 2841 O O . PRO A 1 361 ? 14.197 -2.573 -20.427 1.00 81.50 361 PRO A O 1
ATOM 2844 N N . VAL A 1 362 ? 12.078 -2.681 -21.174 1.00 78.88 362 VAL A N 1
ATOM 2845 C CA . VAL A 1 362 ? 11.501 -3.063 -19.870 1.00 78.88 362 VAL A CA 1
ATOM 2846 C C . VAL A 1 362 ? 12.138 -4.341 -19.316 1.00 78.88 362 VAL A C 1
ATOM 2848 O O . VAL A 1 362 ? 12.419 -4.412 -18.126 1.00 78.88 362 VAL A O 1
ATOM 2851 N N . ASP A 1 363 ? 12.503 -5.278 -20.196 1.00 77.75 363 ASP A N 1
ATOM 2852 C CA . ASP A 1 363 ? 13.186 -6.531 -19.847 1.00 77.75 363 ASP A CA 1
ATOM 2853 C C . ASP A 1 363 ? 14.591 -6.312 -19.252 1.00 77.75 363 ASP A C 1
ATOM 2855 O O . ASP A 1 363 ? 15.133 -7.190 -18.582 1.00 77.75 363 ASP A O 1
ATOM 2859 N N . LEU A 1 364 ? 15.194 -5.137 -19.482 1.00 76.56 364 LEU A N 1
ATOM 2860 C CA . LEU A 1 364 ? 16.480 -4.736 -18.901 1.00 76.56 364 LEU A CA 1
ATOM 2861 C C . LEU A 1 364 ? 16.333 -3.969 -17.583 1.00 76.56 364 LEU A C 1
ATOM 2863 O O . LEU A 1 364 ? 17.343 -3.574 -17.001 1.00 76.56 364 LEU A O 1
ATOM 2867 N N . ILE A 1 365 ? 15.110 -3.792 -17.081 1.00 74.62 365 ILE A N 1
ATOM 2868 C CA . ILE A 1 365 ? 14.848 -3.390 -15.700 1.00 74.62 365 ILE A CA 1
ATOM 2869 C C . ILE A 1 365 ? 14.341 -4.639 -14.967 1.00 74.62 365 ILE A C 1
ATOM 2871 O O . ILE A 1 365 ? 13.129 -4.802 -14.813 1.00 74.62 365 ILE A O 1
ATOM 2875 N N . PRO A 1 366 ? 15.229 -5.563 -14.538 1.00 66.62 366 PRO A N 1
ATOM 2876 C CA . PRO A 1 366 ? 14.802 -6.733 -13.791 1.00 66.62 366 PRO A CA 1
ATOM 2877 C C . PRO A 1 366 ? 13.905 -6.325 -12.625 1.00 66.62 366 PRO A C 1
ATOM 2879 O O . PRO A 1 366 ? 14.251 -5.414 -11.874 1.00 66.62 366 PRO A O 1
ATOM 2882 N N . GLN A 1 367 ? 12.808 -7.045 -12.399 1.00 67.75 367 GLN A N 1
ATOM 2883 C CA . GLN A 1 367 ? 12.025 -6.914 -11.164 1.00 67.75 367 GLN A CA 1
ATOM 2884 C C . GLN A 1 367 ? 12.922 -7.087 -9.926 1.00 67.75 367 GLN A C 1
ATOM 2886 O O . GLN A 1 367 ? 12.797 -6.357 -8.943 1.00 67.75 367 GLN A O 1
ATOM 2891 N N . LEU A 1 368 ? 13.940 -7.948 -10.052 1.00 58.75 368 LEU A N 1
ATOM 2892 C CA . LEU A 1 368 ? 15.022 -8.090 -9.087 1.00 58.75 368 LEU A CA 1
ATOM 2893 C C . LEU A 1 368 ? 15.696 -6.754 -8.749 1.00 58.75 368 LEU A C 1
ATOM 2895 O O . LEU A 1 368 ? 16.034 -6.549 -7.591 1.00 58.75 368 LEU A O 1
ATOM 2899 N N . MET A 1 369 ? 15.891 -5.833 -9.700 1.00 66.12 369 MET A N 1
ATOM 2900 C CA . MET A 1 369 ? 16.463 -4.516 -9.408 1.00 66.12 369 MET A CA 1
ATOM 2901 C C . MET A 1 369 ? 15.547 -3.687 -8.522 1.00 66.12 369 MET A C 1
ATOM 2903 O O . MET A 1 369 ? 16.069 -2.985 -7.666 1.00 66.12 369 MET A O 1
ATOM 2907 N N . GLN A 1 370 ? 14.225 -3.760 -8.673 1.00 69.06 370 GLN A N 1
ATOM 2908 C CA . GLN A 1 370 ? 13.314 -3.028 -7.797 1.00 69.06 370 GLN A CA 1
ATOM 2909 C C . GLN A 1 370 ? 13.367 -3.594 -6.377 1.00 69.06 370 GLN A C 1
ATOM 2911 O O . GLN A 1 370 ? 13.674 -2.853 -5.445 1.00 69.06 370 GLN A O 1
ATOM 2916 N N . ASP A 1 371 ? 13.175 -4.903 -6.212 1.00 70.62 371 ASP A N 1
ATOM 2917 C CA . ASP A 1 371 ? 13.183 -5.540 -4.889 1.00 70.62 371 ASP A CA 1
ATOM 2918 C C . ASP A 1 371 ? 14.555 -5.425 -4.213 1.00 70.62 371 ASP A C 1
ATOM 2920 O O . ASP A 1 371 ? 14.659 -5.111 -3.024 1.00 70.62 371 ASP A O 1
ATOM 2924 N N . THR A 1 372 ? 15.630 -5.601 -4.987 1.00 65.19 372 THR A N 1
ATOM 2925 C CA . THR A 1 372 ? 17.004 -5.422 -4.507 1.00 65.19 372 THR A CA 1
ATOM 2926 C C . THR A 1 372 ? 17.275 -3.969 -4.168 1.00 65.19 372 THR A C 1
ATOM 2928 O O . THR A 1 372 ? 17.877 -3.719 -3.133 1.00 65.19 372 THR A O 1
ATOM 2931 N N . SER A 1 373 ? 16.823 -3.001 -4.972 1.00 69.75 373 SER A N 1
ATOM 2932 C CA . SER A 1 373 ? 17.023 -1.579 -4.669 1.00 69.75 373 SER A CA 1
ATOM 2933 C C . SER A 1 373 ? 16.267 -1.191 -3.407 1.00 69.75 373 SER A C 1
ATOM 2935 O O . SER A 1 373 ? 16.864 -0.616 -2.504 1.00 69.75 373 SER A O 1
ATOM 2937 N N . MET A 1 374 ? 14.995 -1.568 -3.277 1.00 75.25 374 MET A N 1
ATOM 2938 C CA . MET A 1 374 ? 14.221 -1.274 -2.070 1.00 75.25 374 MET A CA 1
ATOM 2939 C C . MET A 1 374 ? 14.884 -1.878 -0.825 1.00 75.25 374 MET A C 1
ATOM 2941 O O . MET A 1 374 ? 14.997 -1.201 0.192 1.00 75.25 374 MET A O 1
ATOM 2945 N N . ARG A 1 375 ? 15.425 -3.101 -0.905 1.00 73.19 375 ARG A N 1
ATOM 2946 C CA . ARG A 1 375 ? 16.198 -3.698 0.201 1.00 73.19 375 ARG A CA 1
ATOM 2947 C C . ARG A 1 375 ? 17.547 -3.007 0.438 1.00 73.19 375 ARG A C 1
ATOM 2949 O O . ARG A 1 375 ? 17.912 -2.790 1.591 1.00 73.19 375 ARG A O 1
ATOM 2956 N N . LEU A 1 376 ? 18.281 -2.658 -0.620 1.00 64.50 376 LEU A N 1
ATOM 2957 C CA . LEU A 1 376 ? 19.603 -2.019 -0.562 1.00 64.50 376 LEU A CA 1
ATOM 2958 C C . LEU A 1 376 ? 19.531 -0.612 0.040 1.00 64.50 376 LEU A C 1
ATOM 2960 O O . LEU A 1 376 ? 20.440 -0.201 0.756 1.00 64.50 376 LEU A O 1
ATOM 2964 N N . PHE A 1 377 ? 18.447 0.109 -0.236 1.00 74.88 377 PHE A N 1
ATOM 2965 C CA . PHE A 1 377 ? 18.198 1.454 0.276 1.00 74.88 377 PHE A CA 1
ATOM 2966 C C . PHE A 1 377 ? 17.349 1.467 1.555 1.00 74.88 377 PHE A C 1
ATOM 2968 O O . PHE A 1 377 ? 16.833 2.519 1.930 1.00 74.88 377 PHE A O 1
ATOM 2975 N N . ASP A 1 378 ? 17.230 0.321 2.234 1.00 80.06 378 ASP A N 1
ATOM 2976 C CA . ASP A 1 378 ? 16.560 0.201 3.532 1.00 80.06 378 ASP A CA 1
ATOM 2977 C C . ASP A 1 378 ? 15.101 0.699 3.504 1.00 80.06 378 ASP A C 1
ATOM 2979 O O . ASP A 1 378 ? 14.655 1.460 4.358 1.00 80.06 378 ASP A O 1
ATOM 2983 N N . ALA A 1 379 ? 14.371 0.302 2.460 1.00 80.44 379 ALA A N 1
ATOM 2984 C CA . ALA A 1 379 ? 12.989 0.676 2.173 1.00 80.44 379 ALA A CA 1
ATOM 2985 C C . ALA A 1 379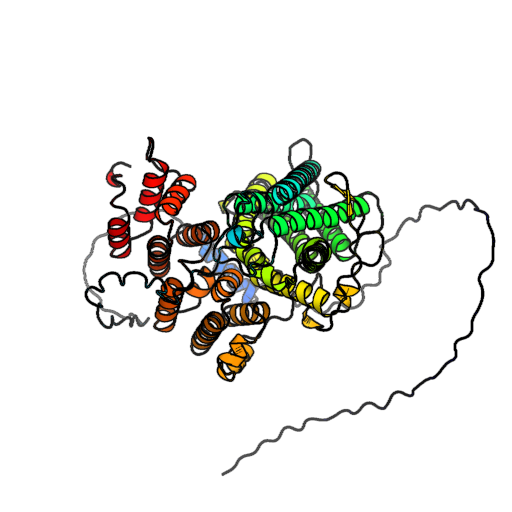 ? 12.103 -0.572 1.976 1.00 80.44 379 ALA A C 1
ATOM 2987 O O . ALA A 1 379 ? 11.303 -0.641 1.046 1.00 80.44 379 ALA A O 1
ATOM 2988 N N . ASP A 1 380 ? 12.247 -1.593 2.828 1.00 87.44 380 ASP A N 1
ATOM 2989 C CA . ASP A 1 380 ? 11.331 -2.743 2.818 1.00 87.44 380 ASP A CA 1
ATOM 2990 C C . ASP A 1 380 ? 9.899 -2.274 3.114 1.00 87.44 380 ASP A C 1
ATOM 2992 O O . ASP A 1 380 ? 9.563 -1.954 4.254 1.00 87.44 380 ASP A O 1
ATOM 2996 N N . MET A 1 381 ? 9.048 -2.237 2.087 1.00 88.25 381 MET A N 1
ATOM 2997 C CA . MET A 1 381 ? 7.718 -1.625 2.159 1.00 88.25 381 MET A CA 1
ATOM 2998 C C . MET A 1 381 ? 6.818 -2.254 3.224 1.00 88.25 381 MET A C 1
ATOM 3000 O O . MET A 1 381 ? 6.031 -1.548 3.852 1.00 88.25 381 MET A O 1
ATOM 3004 N N . ALA A 1 382 ? 6.928 -3.563 3.458 1.00 89.69 382 ALA A N 1
ATOM 3005 C CA . ALA A 1 382 ? 6.164 -4.235 4.506 1.00 89.69 382 ALA A CA 1
ATOM 3006 C C . ALA A 1 382 ? 6.560 -3.727 5.905 1.00 89.69 382 ALA A C 1
ATOM 3008 O O . ALA A 1 382 ? 5.693 -3.368 6.706 1.00 89.69 382 ALA A O 1
ATOM 3009 N N . THR A 1 383 ? 7.867 -3.632 6.168 1.00 90.94 383 THR A N 1
ATOM 3010 C CA . THR A 1 383 ? 8.409 -3.094 7.423 1.00 90.94 383 THR A CA 1
ATOM 3011 C C . THR A 1 383 ? 8.094 -1.606 7.578 1.00 90.94 383 THR A C 1
ATOM 3013 O O . THR A 1 383 ? 7.564 -1.204 8.612 1.00 90.94 383 THR A O 1
ATOM 3016 N N . GLU A 1 384 ? 8.320 -0.800 6.537 1.00 93.75 384 GLU A N 1
ATOM 3017 C CA . GLU A 1 384 ? 8.045 0.641 6.560 1.00 93.75 384 GLU A CA 1
ATOM 3018 C C . GLU A 1 384 ? 6.569 0.935 6.844 1.00 93.75 384 GLU A C 1
ATOM 3020 O O . GLU A 1 384 ? 6.262 1.784 7.676 1.00 93.75 384 GLU A O 1
ATOM 3025 N N . ARG A 1 385 ? 5.633 0.180 6.253 1.00 94.19 385 ARG A N 1
ATOM 3026 C CA . ARG A 1 385 ? 4.201 0.296 6.579 1.00 94.19 385 ARG A CA 1
ATOM 3027 C C . ARG A 1 385 ? 3.904 -0.048 8.036 1.00 94.19 385 ARG A C 1
ATOM 3029 O O . ARG A 1 385 ? 3.150 0.675 8.689 1.00 94.19 385 ARG A O 1
ATOM 3036 N N . ALA A 1 386 ? 4.476 -1.133 8.559 1.00 94.88 386 ALA A N 1
ATOM 3037 C CA . ALA A 1 386 ? 4.292 -1.509 9.959 1.00 94.88 386 ALA A CA 1
ATOM 3038 C C . ALA A 1 386 ? 4.797 -0.410 10.909 1.00 94.88 386 ALA A C 1
ATOM 3040 O O . ALA A 1 386 ? 4.098 -0.059 11.862 1.00 94.88 386 ALA A O 1
ATOM 3041 N N . ASP A 1 387 ? 5.959 0.174 10.615 1.00 95.69 387 ASP A N 1
ATOM 3042 C CA . ASP A 1 387 ? 6.530 1.271 11.394 1.00 95.69 387 ASP A CA 1
ATOM 3043 C C . ASP A 1 387 ? 5.718 2.559 11.267 1.00 95.69 387 ASP A C 1
ATOM 3045 O O . ASP A 1 387 ? 5.464 3.230 12.265 1.00 95.69 387 ASP A O 1
ATOM 3049 N N . THR A 1 388 ? 5.271 2.906 10.061 1.00 96.94 388 THR A N 1
ATOM 3050 C CA . THR A 1 388 ? 4.401 4.058 9.804 1.00 96.94 388 THR A CA 1
ATOM 3051 C C . THR A 1 388 ? 3.117 3.976 10.609 1.00 96.94 388 THR A C 1
ATOM 3053 O O . THR A 1 388 ? 2.749 4.940 11.284 1.00 96.94 388 THR A O 1
ATOM 3056 N N . TRP A 1 389 ? 2.478 2.808 10.617 1.00 97.88 389 TRP A N 1
ATOM 3057 C CA . TRP A 1 389 ? 1.282 2.596 11.417 1.00 97.88 389 TRP A CA 1
ATOM 3058 C C . TRP A 1 389 ? 1.569 2.692 12.918 1.00 97.88 389 TRP A C 1
ATOM 3060 O O . TRP A 1 389 ? 0.832 3.339 13.660 1.00 97.88 389 TRP A O 1
ATOM 3070 N N . GLN A 1 390 ? 2.677 2.101 13.375 1.00 97.12 390 GLN A N 1
ATOM 3071 C CA . GLN A 1 390 ? 3.071 2.166 14.781 1.00 97.12 390 GLN A CA 1
ATOM 3072 C C . GLN A 1 390 ? 3.368 3.607 15.229 1.00 97.12 390 GLN A C 1
ATOM 3074 O O . GLN A 1 390 ? 2.963 4.005 16.320 1.00 97.12 390 GLN A O 1
ATOM 3079 N N . ARG A 1 391 ? 4.016 4.417 14.381 1.00 98.00 391 ARG A N 1
ATOM 3080 C CA . ARG A 1 391 ? 4.230 5.855 14.620 1.00 98.00 391 ARG A CA 1
ATOM 3081 C C . ARG A 1 391 ? 2.899 6.588 14.775 1.00 98.00 391 ARG A C 1
ATOM 3083 O O . ARG A 1 391 ? 2.766 7.390 15.695 1.00 98.00 391 ARG A O 1
ATOM 3090 N N . ALA A 1 392 ? 1.915 6.303 13.922 1.00 98.38 392 ALA A N 1
ATOM 3091 C CA . ALA A 1 392 ? 0.588 6.909 14.012 1.00 98.38 392 ALA A CA 1
ATOM 3092 C C . ALA A 1 392 ? -0.124 6.532 15.327 1.00 98.38 392 ALA A C 1
ATOM 3094 O O . ALA A 1 392 ? -0.651 7.403 16.022 1.00 98.38 392 ALA A O 1
ATOM 3095 N N . GLU A 1 393 ? -0.076 5.253 15.720 1.00 97.81 393 GLU A N 1
ATOM 3096 C CA . GLU A 1 393 ? -0.617 4.779 17.003 1.00 97.81 393 GLU A CA 1
ATOM 3097 C C . GLU A 1 393 ? 0.063 5.475 18.192 1.00 97.81 393 GLU A C 1
ATOM 3099 O O . GLU A 1 393 ? -0.625 5.924 19.112 1.00 97.81 393 GLU A O 1
ATOM 3104 N N . GLU A 1 394 ? 1.390 5.636 18.163 1.00 97.44 394 GLU A N 1
ATOM 3105 C CA . GLU A 1 394 ? 2.117 6.344 19.219 1.00 97.44 394 GLU A CA 1
ATOM 3106 C C . GLU A 1 394 ? 1.800 7.844 19.260 1.00 97.44 394 GLU A C 1
ATOM 3108 O O . GLU A 1 394 ? 1.609 8.370 20.356 1.00 97.44 394 GLU A O 1
ATOM 3113 N N . LEU A 1 395 ? 1.670 8.521 18.111 1.00 98.19 395 LEU A N 1
ATOM 3114 C CA . LEU A 1 395 ? 1.263 9.933 18.036 1.00 98.19 395 LEU A CA 1
ATOM 3115 C C . LEU A 1 395 ? -0.099 10.170 18.701 1.00 98.19 395 LEU A C 1
ATOM 3117 O O . LEU A 1 395 ? -0.276 11.152 19.429 1.00 98.19 395 LEU A O 1
ATOM 3121 N N . ILE A 1 396 ? -1.062 9.275 18.461 1.00 97.75 396 ILE A N 1
ATOM 3122 C CA . ILE A 1 396 ? -2.384 9.332 19.095 1.00 97.75 396 ILE A CA 1
ATOM 3123 C C . ILE A 1 396 ? -2.277 9.029 20.591 1.00 97.75 396 ILE A C 1
ATOM 3125 O O . ILE A 1 396 ? -2.781 9.797 21.412 1.00 97.75 396 ILE A O 1
ATOM 3129 N N . ALA A 1 397 ? -1.595 7.943 20.963 1.00 96.56 397 ALA A N 1
ATOM 3130 C CA . ALA A 1 397 ? -1.501 7.493 22.349 1.00 96.56 397 ALA A CA 1
ATOM 3131 C C . ALA A 1 397 ? -0.771 8.491 23.264 1.00 96.56 397 ALA A C 1
ATOM 3133 O O . ALA A 1 397 ? -1.121 8.621 24.439 1.00 96.56 397 ALA A O 1
ATOM 3134 N N . SER A 1 398 ? 0.226 9.211 22.744 1.00 96.75 398 SER A N 1
ATOM 3135 C CA . SER A 1 398 ? 0.978 10.223 23.492 1.00 96.75 398 SER A CA 1
ATOM 3136 C C . SER A 1 398 ? 0.345 11.620 23.449 1.00 96.75 398 SER A C 1
ATOM 3138 O O . SER A 1 398 ? 0.827 12.526 24.132 1.00 96.75 398 SER A O 1
ATOM 3140 N N . GLY A 1 399 ? -0.721 11.818 22.661 1.00 96.50 399 GLY A N 1
ATOM 3141 C CA . GLY A 1 399 ? -1.309 13.136 22.410 1.00 96.50 399 GLY A CA 1
ATOM 3142 C C . GLY A 1 399 ? -0.377 14.074 21.632 1.00 96.50 399 GLY A C 1
ATOM 3143 O O . GLY A 1 399 ? -0.500 15.293 21.743 1.00 96.50 399 GLY A O 1
ATOM 3144 N N . GLN A 1 400 ? 0.573 13.515 20.877 1.00 96.44 400 GLN A N 1
ATOM 3145 C CA . GLN A 1 400 ? 1.582 14.250 20.112 1.00 96.44 400 GLN A CA 1
ATOM 3146 C C . GLN A 1 400 ? 1.255 14.361 18.621 1.00 96.44 400 GLN A C 1
ATOM 3148 O O . GLN A 1 400 ? 2.076 14.876 17.876 1.00 96.44 400 GLN A O 1
ATOM 3153 N N . ALA A 1 401 ? 0.070 13.947 18.167 1.00 94.50 401 ALA A N 1
ATOM 3154 C CA . ALA A 1 401 ? -0.341 14.112 16.768 1.00 94.50 401 ALA A CA 1
ATOM 3155 C C . ALA A 1 401 ? -0.253 15.569 16.257 1.00 94.50 401 ALA A C 1
ATOM 3157 O O . ALA A 1 401 ? -0.195 15.789 15.054 1.00 94.50 401 ALA A O 1
ATOM 3158 N N . GLY A 1 402 ? -0.204 16.563 17.150 1.00 92.50 402 GLY A N 1
ATOM 3159 C CA . GLY A 1 402 ? -0.179 17.976 16.779 1.00 92.50 402 GLY A CA 1
ATOM 3160 C C . GLY A 1 402 ? -1.567 18.489 16.396 1.00 92.50 402 GLY A C 1
ATOM 3161 O O . GLY A 1 402 ? -2.563 17.769 16.488 1.00 92.50 402 GLY A O 1
ATOM 3162 N N . ALA A 1 403 ? -1.643 19.764 16.019 1.00 95.31 403 ALA A N 1
ATOM 3163 C CA . ALA A 1 403 ? -2.868 20.327 15.466 1.00 95.31 403 ALA A CA 1
ATOM 3164 C C . ALA A 1 403 ? -2.975 19.937 13.989 1.00 95.31 403 ALA A C 1
ATOM 3166 O O . ALA A 1 403 ? -1.999 20.082 13.261 1.00 95.31 403 ALA A O 1
ATOM 3167 N N . ASP A 1 404 ? -4.152 19.482 13.559 1.00 97.25 404 ASP A N 1
ATOM 3168 C CA . ASP A 1 404 ? -4.446 19.275 12.140 1.00 97.25 404 ASP A CA 1
ATOM 3169 C C . ASP A 1 404 ? -4.325 20.631 11.408 1.00 97.25 404 ASP A C 1
ATOM 3171 O O . ASP A 1 404 ? -5.061 21.565 11.755 1.00 97.25 404 ASP A O 1
ATOM 3175 N N . PRO A 1 405 ? -3.390 20.791 10.449 1.00 97.94 405 PRO A N 1
ATOM 3176 C CA . PRO A 1 405 ? -3.231 22.046 9.719 1.00 97.94 405 PRO A CA 1
ATOM 3177 C C . PRO A 1 405 ? -4.345 22.279 8.697 1.00 97.94 405 PRO A C 1
ATOM 3179 O O . PRO A 1 405 ? -4.386 23.357 8.098 1.00 97.94 405 PRO A O 1
ATOM 3182 N N . TYR A 1 406 ? -5.221 21.295 8.476 1.00 98.44 406 TYR A N 1
ATOM 3183 C CA . TYR A 1 406 ? -6.217 21.305 7.422 1.00 98.44 406 TYR A CA 1
ATOM 3184 C C . TYR A 1 406 ? -7.642 21.417 7.951 1.00 98.44 406 TYR A C 1
ATOM 3186 O O . TYR A 1 406 ? -8.002 21.004 9.051 1.00 98.44 406 TYR A O 1
ATOM 3194 N N . THR A 1 407 ? -8.509 21.990 7.128 1.00 97.56 407 THR A N 1
ATOM 3195 C CA . THR A 1 407 ? -9.953 21.997 7.343 1.00 97.56 407 THR A CA 1
ATOM 3196 C C . THR A 1 407 ? -10.643 21.722 6.021 1.00 97.56 407 THR A C 1
ATOM 3198 O O . THR A 1 407 ? -10.346 22.359 5.012 1.00 97.56 407 THR A O 1
ATOM 3201 N N . LEU A 1 408 ? -11.593 20.786 6.015 1.00 96.25 408 LEU A N 1
ATOM 3202 C CA . LEU A 1 408 ? -12.403 20.532 4.830 1.00 96.25 408 LEU A CA 1
ATOM 3203 C C . LEU A 1 408 ? -13.398 21.682 4.616 1.00 96.25 408 LEU A C 1
ATOM 3205 O O . LEU A 1 408 ? -14.352 21.831 5.379 1.00 96.25 408 LEU A O 1
ATOM 3209 N N . GLN A 1 409 ? -13.212 22.457 3.549 1.00 95.88 409 GLN A N 1
ATOM 3210 C CA . GLN A 1 409 ? -14.110 23.535 3.139 1.00 95.88 409 GLN A CA 1
ATOM 3211 C C . GLN A 1 409 ? -14.521 23.354 1.681 1.00 95.88 409 GLN A C 1
ATOM 3213 O O . GLN A 1 409 ? -13.685 23.159 0.807 1.00 95.88 409 GLN A O 1
ATOM 3218 N N . ASN A 1 410 ? -15.829 23.397 1.409 1.00 93.50 410 ASN A N 1
ATOM 3219 C CA . ASN A 1 410 ? -16.384 23.312 0.050 1.00 93.50 410 ASN A CA 1
ATOM 3220 C C . ASN A 1 410 ? -15.862 22.124 -0.785 1.00 93.50 410 ASN A C 1
ATOM 3222 O O . ASN A 1 410 ? -15.711 22.239 -1.997 1.00 93.50 410 ASN A O 1
ATOM 3226 N N . GLY A 1 411 ? -15.577 20.985 -0.142 1.00 90.38 411 GLY A N 1
ATOM 3227 C CA . GLY A 1 411 ? -15.016 19.826 -0.837 1.00 90.38 411 GLY A CA 1
ATOM 3228 C C . GLY A 1 411 ? -13.552 20.014 -1.243 1.00 90.38 411 GLY A C 1
ATOM 3229 O O . GLY A 1 411 ? -13.136 19.504 -2.274 1.00 90.38 411 GLY A O 1
ATOM 3230 N N . THR A 1 412 ? -12.752 20.752 -0.472 1.00 94.31 412 THR A N 1
ATOM 3231 C CA . THR A 1 412 ? -11.288 20.832 -0.606 1.00 94.31 412 THR A CA 1
ATOM 3232 C C . THR A 1 412 ? -10.654 20.965 0.781 1.00 94.31 412 THR A C 1
ATOM 3234 O O . THR A 1 412 ? -11.261 21.539 1.685 1.00 94.31 412 THR A O 1
ATOM 3237 N N . LEU A 1 413 ? -9.464 20.395 0.983 1.00 97.56 413 LEU A N 1
ATOM 3238 C CA . LEU A 1 413 ? -8.691 20.629 2.202 1.00 97.56 413 LEU A CA 1
ATOM 3239 C C . LEU A 1 413 ? -7.995 21.985 2.090 1.00 97.56 413 LEU A C 1
ATOM 3241 O O . LEU A 1 413 ? -7.181 22.197 1.197 1.00 97.56 413 LEU A O 1
ATOM 3245 N N . GLU A 1 414 ? -8.336 22.907 2.983 1.00 97.81 414 GLU A N 1
ATOM 3246 C CA . GLU A 1 414 ? -7.670 24.201 3.102 1.00 97.81 414 GLU A CA 1
ATOM 3247 C C . GLU A 1 414 ? -6.726 24.187 4.300 1.00 97.81 414 GLU A C 1
ATOM 3249 O O . GLU A 1 414 ? -7.101 23.732 5.378 1.00 97.81 414 GLU A O 1
ATOM 3254 N N . GLY A 1 415 ? -5.515 24.704 4.120 1.00 97.81 415 GLY A N 1
ATOM 3255 C CA . GLY A 1 415 ? -4.475 24.743 5.142 1.00 97.81 415 GLY A CA 1
ATOM 3256 C C . GLY A 1 415 ? -3.093 24.759 4.505 1.00 97.81 415 GLY A C 1
ATOM 3257 O O . GLY A 1 415 ? -2.982 24.868 3.284 1.00 97.81 415 GLY A O 1
ATOM 3258 N N . ASN A 1 416 ? -2.049 24.702 5.329 1.00 98.06 416 ASN A N 1
ATOM 3259 C CA . ASN A 1 416 ? -0.679 24.578 4.841 1.00 98.06 416 ASN A CA 1
ATOM 3260 C C . ASN A 1 416 ? 0.239 23.984 5.923 1.00 98.06 416 ASN A C 1
ATOM 3262 O O . ASN A 1 416 ? 0.488 24.631 6.944 1.00 98.06 416 ASN A O 1
ATOM 3266 N N . VAL A 1 417 ? 0.776 22.786 5.686 1.00 98.12 417 VAL A N 1
ATOM 3267 C CA . VAL A 1 417 ? 1.689 22.111 6.629 1.00 98.12 417 VAL A CA 1
ATOM 3268 C C . VAL A 1 417 ? 3.056 22.788 6.738 1.00 98.12 417 VAL A C 1
ATOM 3270 O O . VAL A 1 417 ? 3.753 22.610 7.727 1.00 98.12 417 VAL A O 1
ATOM 3273 N N . THR A 1 418 ? 3.455 23.632 5.786 1.00 97.94 418 THR A N 1
ATOM 3274 C CA . THR A 1 418 ? 4.716 24.382 5.903 1.00 97.94 418 THR A CA 1
ATOM 3275 C C . THR A 1 418 ? 4.600 25.605 6.815 1.00 97.94 418 THR A C 1
ATOM 3277 O O . THR A 1 418 ? 5.594 26.272 7.111 1.00 97.94 418 THR A O 1
ATOM 3280 N N . GLN A 1 419 ? 3.387 25.912 7.289 1.00 96.31 419 GLN A N 1
ATOM 3281 C CA . GLN A 1 419 ? 3.105 27.014 8.204 1.00 96.31 419 GLN A CA 1
ATOM 3282 C C . GLN A 1 419 ? 2.932 26.485 9.631 1.00 96.31 419 GLN A C 1
ATOM 3284 O O . GLN A 1 419 ? 1.820 26.262 10.111 1.00 96.31 419 GLN A O 1
ATOM 3289 N N . GLY A 1 420 ? 4.049 26.295 10.330 1.00 94.56 420 GLY A N 1
ATOM 3290 C CA . GLY A 1 420 ? 4.068 25.890 11.735 1.00 94.56 420 GLY A CA 1
ATOM 3291 C C . GLY A 1 420 ? 4.919 24.655 11.991 1.00 94.56 420 GLY A C 1
ATOM 3292 O O . GLY A 1 420 ? 5.571 24.128 11.096 1.00 94.56 420 GLY A O 1
ATOM 3293 N N . ASP A 1 421 ? 4.931 24.224 13.247 1.00 95.75 421 ASP A N 1
ATOM 3294 C CA . ASP A 1 421 ? 5.615 23.006 13.661 1.00 95.75 421 ASP A CA 1
ATOM 3295 C C . ASP A 1 421 ? 4.619 21.850 13.725 1.00 95.75 421 ASP A C 1
ATOM 3297 O O . ASP A 1 421 ? 3.856 21.713 14.684 1.00 95.75 421 ASP A O 1
ATOM 3301 N N . HIS A 1 422 ? 4.656 21.027 12.682 1.00 96.69 422 HIS A N 1
ATOM 3302 C CA . HIS A 1 422 ? 3.830 19.830 12.543 1.00 96.69 422 HIS A CA 1
ATOM 3303 C C . HIS A 1 422 ? 4.664 18.549 12.618 1.00 96.69 422 HIS A C 1
ATOM 3305 O O . HIS A 1 422 ? 4.143 17.469 12.356 1.00 96.69 422 HIS A O 1
ATOM 3311 N N . LEU A 1 423 ? 5.957 18.650 12.949 1.00 96.88 423 LEU A N 1
ATOM 3312 C CA . LEU A 1 423 ? 6.898 17.523 12.989 1.00 96.88 423 LEU A CA 1
ATOM 3313 C C . LEU A 1 423 ? 7.399 17.215 14.398 1.00 96.88 423 LEU A C 1
ATOM 3315 O O . LEU A 1 423 ? 7.802 16.079 14.655 1.00 96.88 423 LEU A O 1
ATOM 3319 N N . SER A 1 424 ? 7.353 18.168 15.332 1.00 96.50 424 SER A N 1
ATOM 3320 C CA . SER A 1 424 ? 7.867 17.939 16.686 1.00 96.50 424 SER A CA 1
ATOM 3321 C C . SER A 1 424 ? 7.174 16.793 17.404 1.00 96.50 424 SER A C 1
ATOM 3323 O O . SER A 1 424 ? 7.826 16.090 18.171 1.00 96.50 424 SER A O 1
ATOM 3325 N N . GLY A 1 425 ? 5.892 16.550 17.142 1.00 96.62 425 GLY A N 1
ATOM 3326 C CA . GLY A 1 425 ? 5.192 15.385 17.672 1.00 96.62 425 GLY A CA 1
ATOM 3327 C C . GLY A 1 425 ? 5.881 14.069 17.310 1.00 96.62 425 GLY A C 1
ATOM 3328 O O . GLY A 1 425 ? 6.163 13.241 18.174 1.00 96.62 425 GLY A O 1
ATOM 3329 N N . LEU A 1 426 ? 6.247 13.940 16.037 1.00 96.00 426 LEU A N 1
ATOM 3330 C CA . LEU A 1 426 ? 6.892 12.762 15.469 1.00 96.00 426 LEU A CA 1
ATOM 3331 C C . LEU A 1 426 ? 8.370 12.646 15.887 1.00 96.00 426 LEU A C 1
ATOM 3333 O O . LEU A 1 426 ? 8.861 11.559 16.185 1.00 96.00 426 LEU A O 1
ATOM 3337 N N . GLN A 1 427 ? 9.077 13.772 16.001 1.00 96.06 427 GLN A N 1
ATOM 3338 C CA . GLN A 1 427 ? 10.463 13.811 16.491 1.00 96.06 427 GLN A CA 1
ATOM 3339 C C . GLN A 1 427 ? 10.575 13.524 17.999 1.00 96.06 427 GLN A C 1
ATOM 3341 O O . GLN A 1 427 ? 11.623 13.085 18.479 1.00 96.06 427 GLN A O 1
ATOM 3346 N N . ASN A 1 428 ? 9.498 13.757 18.753 1.00 96.69 428 ASN A N 1
ATOM 3347 C CA . ASN A 1 428 ? 9.441 13.567 20.201 1.00 96.69 428 ASN A CA 1
ATOM 3348 C C . ASN A 1 428 ? 8.672 12.308 20.618 1.00 96.69 428 ASN A C 1
ATOM 3350 O O . ASN A 1 428 ? 8.282 12.215 21.788 1.00 96.69 428 ASN A O 1
ATOM 3354 N N . LEU A 1 429 ? 8.500 11.337 19.711 1.00 96.69 429 LEU A N 1
ATOM 3355 C CA . LEU A 1 429 ? 7.890 10.054 20.054 1.00 96.69 429 LEU A CA 1
ATOM 3356 C C . LEU A 1 429 ? 8.595 9.415 21.266 1.00 96.69 429 LEU A C 1
ATOM 3358 O O . LEU A 1 429 ? 9.836 9.478 21.357 1.00 96.69 429 LEU A O 1
ATOM 3362 N N . PRO A 1 430 ? 7.846 8.806 22.208 1.00 96.19 430 PRO A N 1
ATOM 3363 C CA . PRO A 1 430 ? 8.433 8.143 23.368 1.00 96.19 430 PRO A CA 1
ATOM 3364 C C . PRO A 1 430 ? 9.389 7.020 22.964 1.00 96.19 430 PRO A C 1
ATOM 3366 O O . PRO A 1 430 ? 10.453 6.874 23.570 1.00 96.19 430 PRO A O 1
ATOM 3369 N N . ASN A 1 431 ? 9.033 6.266 21.922 1.00 94.19 431 ASN A N 1
ATOM 3370 C CA . ASN A 1 431 ? 9.890 5.248 21.350 1.00 94.19 431 ASN A CA 1
ATOM 3371 C C . ASN A 1 431 ? 10.894 5.877 20.378 1.00 94.19 431 ASN A C 1
ATOM 3373 O O . ASN A 1 431 ? 10.537 6.353 19.300 1.00 94.19 431 ASN A O 1
ATOM 3377 N N . GLN A 1 432 ? 12.168 5.892 20.769 1.00 95.25 432 GLN A N 1
ATOM 3378 C CA . GLN A 1 432 ? 13.230 6.487 19.955 1.00 95.25 432 GLN A CA 1
ATOM 3379 C C . GLN A 1 432 ? 13.455 5.722 18.650 1.00 95.25 432 GLN A C 1
ATOM 3381 O O . GLN A 1 432 ? 13.784 6.346 17.647 1.00 95.25 432 GLN A O 1
ATOM 3386 N N . ASP A 1 433 ? 13.193 4.415 18.653 1.00 93.06 433 ASP A N 1
ATOM 3387 C CA . ASP A 1 433 ? 13.378 3.535 17.498 1.00 93.06 433 ASP A CA 1
ATOM 3388 C C . ASP A 1 433 ? 12.361 3.815 16.384 1.00 93.06 433 ASP A C 1
ATOM 3390 O O . ASP A 1 433 ? 12.574 3.426 15.240 1.00 93.06 433 ASP A O 1
ATOM 3394 N N . LEU A 1 434 ? 11.252 4.491 16.701 1.00 94.31 434 LEU A N 1
ATOM 3395 C CA . LEU A 1 434 ? 10.237 4.882 15.722 1.00 94.31 434 LEU A CA 1
ATOM 3396 C C . LEU A 1 434 ? 10.396 6.308 15.213 1.00 94.31 434 LEU A C 1
ATOM 3398 O O . LEU A 1 434 ? 9.666 6.703 14.304 1.00 94.31 434 LEU A O 1
ATOM 3402 N N . ARG A 1 435 ? 11.319 7.097 15.762 1.00 96.19 435 ARG A N 1
ATOM 3403 C CA . ARG A 1 435 ? 11.539 8.459 15.271 1.00 96.19 435 ARG A CA 1
ATOM 3404 C C . ARG A 1 435 ? 12.086 8.371 13.847 1.00 96.19 435 ARG A C 1
ATOM 3406 O O . ARG A 1 435 ? 13.105 7.714 13.641 1.00 96.19 435 ARG A O 1
ATOM 3413 N N . PRO A 1 436 ? 11.412 8.973 12.860 1.00 95.56 436 PRO A N 1
ATOM 3414 C CA . PRO A 1 436 ? 11.803 8.808 11.474 1.00 95.56 436 PRO A CA 1
ATOM 3415 C C . PRO A 1 436 ? 13.103 9.550 11.177 1.00 95.56 436 PRO A C 1
ATOM 3417 O O . PRO A 1 436 ? 13.369 10.628 11.713 1.00 95.56 436 PRO A O 1
ATOM 3420 N N . THR A 1 437 ? 13.880 8.975 10.267 1.00 95.06 437 THR A N 1
ATOM 3421 C CA . THR A 1 437 ? 15.030 9.613 9.622 1.00 95.06 437 THR A CA 1
ATOM 3422 C C . THR A 1 437 ? 14.917 9.386 8.117 1.00 95.06 437 THR A C 1
ATOM 3424 O O . THR A 1 437 ? 14.257 8.434 7.689 1.00 95.06 437 THR A O 1
ATOM 3427 N N . ILE A 1 438 ? 15.518 10.249 7.297 1.00 93.19 438 ILE A N 1
ATOM 3428 C CA . ILE A 1 438 ? 15.612 9.984 5.850 1.00 93.19 438 ILE A CA 1
ATOM 3429 C C . ILE A 1 438 ? 16.619 8.855 5.605 1.00 93.19 438 ILE A C 1
ATOM 3431 O O . ILE A 1 438 ? 16.436 8.025 4.723 1.00 93.19 438 ILE A O 1
ATOM 3435 N N . GLU A 1 439 ? 17.654 8.778 6.429 1.00 89.12 439 GLU A N 1
ATOM 3436 C CA . GLU A 1 439 ? 18.821 7.942 6.196 1.00 89.12 439 GLU A CA 1
ATOM 3437 C C . GLU A 1 439 ? 18.570 6.465 6.513 1.00 89.12 439 GLU A C 1
ATOM 3439 O O . GLU A 1 439 ? 19.116 5.595 5.833 1.00 89.12 439 GLU A O 1
ATOM 3444 N N . HIS A 1 440 ? 17.762 6.172 7.536 1.00 87.31 440 HIS A N 1
ATOM 3445 C CA . HIS A 1 440 ? 17.592 4.823 8.078 1.00 87.31 440 HIS A CA 1
ATOM 3446 C C . HIS A 1 440 ? 16.132 4.530 8.454 1.00 87.31 440 HIS A C 1
ATOM 3448 O O . HIS A 1 440 ? 15.420 5.392 8.987 1.00 87.31 440 HIS A O 1
ATOM 3454 N N . SER A 1 441 ? 15.703 3.294 8.196 1.00 86.38 441 SER A N 1
ATOM 3455 C CA . SER A 1 441 ? 14.456 2.731 8.718 1.00 86.38 441 SER A CA 1
ATOM 3456 C C . SER A 1 441 ? 14.542 2.530 10.238 1.00 86.38 441 SER A C 1
ATOM 3458 O O . SER A 1 441 ? 15.579 2.776 10.868 1.00 86.38 441 SER A O 1
ATOM 3460 N N . ALA A 1 442 ? 13.438 2.110 10.867 1.00 82.88 442 ALA A N 1
ATOM 3461 C CA . ALA A 1 442 ? 13.506 1.722 12.272 1.00 82.88 442 ALA A CA 1
ATOM 3462 C C . ALA A 1 442 ? 14.476 0.534 12.439 1.00 82.88 442 ALA A C 1
ATOM 3464 O O . ALA A 1 442 ? 14.585 -0.294 11.535 1.00 82.88 442 ALA A O 1
ATOM 3465 N N . PRO A 1 443 ? 15.140 0.386 13.603 1.00 88.12 443 PRO A N 1
ATOM 3466 C CA . PRO A 1 443 ? 16.044 -0.728 13.858 1.00 88.12 443 PRO A CA 1
ATOM 3467 C C . PRO A 1 443 ? 15.437 -2.072 13.451 1.00 88.12 443 PRO A C 1
ATOM 3469 O O . PRO A 1 443 ? 14.394 -2.494 13.969 1.00 88.12 443 PRO A O 1
ATOM 3472 N N . VAL A 1 444 ? 16.099 -2.734 12.505 1.00 86.44 444 VAL A N 1
ATOM 3473 C CA . VAL A 1 444 ? 15.692 -4.055 12.037 1.00 86.44 444 VAL A CA 1
ATOM 3474 C C . VAL A 1 444 ? 15.894 -5.044 13.173 1.00 86.44 444 VAL A C 1
ATOM 3476 O O . VAL A 1 444 ? 16.877 -4.986 13.913 1.00 86.44 444 VAL A O 1
ATOM 3479 N N . TYR A 1 445 ? 14.924 -5.932 13.335 1.00 89.69 445 TYR A N 1
ATOM 3480 C CA . TYR A 1 445 ? 15.020 -6.987 14.317 1.00 89.69 445 TYR A CA 1
ATOM 3481 C C . TYR A 1 445 ? 16.043 -8.030 13.862 1.00 89.69 445 TYR A C 1
ATOM 3483 O O . TYR A 1 445 ? 15.984 -8.512 12.735 1.00 89.69 445 TYR A O 1
ATOM 3491 N N . ASP A 1 446 ? 16.969 -8.339 14.763 1.00 92.81 446 ASP A N 1
ATOM 3492 C CA . ASP A 1 446 ? 17.888 -9.469 14.658 1.00 92.81 446 ASP A CA 1
ATOM 3493 C C . ASP A 1 446 ? 17.077 -10.771 14.753 1.00 92.81 446 ASP A C 1
ATOM 3495 O O . ASP A 1 446 ? 16.267 -10.929 15.674 1.00 92.81 446 ASP A O 1
ATOM 3499 N N . ASP A 1 447 ? 17.226 -11.643 13.759 1.00 93.62 447 ASP A N 1
ATOM 3500 C CA . ASP A 1 447 ? 16.453 -12.878 13.601 1.00 93.62 447 ASP A CA 1
ATOM 3501 C C . ASP A 1 447 ? 16.672 -13.827 14.782 1.00 93.62 447 ASP A C 1
ATOM 3503 O O . ASP A 1 447 ? 15.692 -14.222 15.419 1.00 93.62 447 ASP A O 1
ATOM 3507 N N . ASP A 1 448 ? 17.929 -14.069 15.164 1.00 94.81 448 ASP A N 1
ATOM 3508 C CA . ASP A 1 448 ? 18.305 -14.864 16.339 1.00 94.81 448 ASP A CA 1
ATOM 3509 C C . ASP A 1 448 ? 17.636 -14.321 17.618 1.00 94.81 448 ASP A C 1
ATOM 3511 O O . ASP A 1 448 ? 16.991 -15.060 18.374 1.00 94.81 448 ASP A O 1
ATOM 3515 N N . ALA A 1 449 ? 17.723 -13.008 17.862 1.00 95.00 449 ALA A N 1
ATOM 3516 C CA . ALA A 1 449 ? 17.126 -12.383 19.041 1.00 95.00 449 ALA A CA 1
ATOM 3517 C C . ALA A 1 449 ? 15.589 -12.452 19.048 1.00 95.00 449 ALA A C 1
ATOM 3519 O O . ALA A 1 449 ? 14.979 -12.607 20.116 1.00 95.00 449 ALA A O 1
ATOM 3520 N N . VAL A 1 450 ? 14.939 -12.321 17.886 1.00 96.12 450 VAL A N 1
ATOM 3521 C CA . VAL A 1 450 ? 13.483 -12.492 17.769 1.00 96.12 450 VAL A CA 1
ATOM 3522 C C . VAL A 1 450 ? 13.098 -13.937 18.011 1.00 96.12 450 VAL A C 1
ATOM 3524 O O . VAL A 1 450 ? 12.168 -14.177 18.784 1.00 96.12 450 VAL A O 1
ATOM 3527 N N . CYS A 1 451 ? 13.801 -14.878 17.389 1.00 96.69 451 CYS A N 1
ATOM 3528 C CA . CYS A 1 451 ? 13.556 -16.302 17.524 1.00 96.69 451 CYS A CA 1
ATOM 3529 C C . CYS A 1 451 ? 13.638 -16.721 18.994 1.00 96.69 451 CYS A C 1
ATOM 3531 O O . CYS A 1 451 ? 12.650 -17.203 19.560 1.00 96.69 451 CYS A O 1
ATOM 3533 N N . ASP A 1 452 ? 14.745 -16.399 19.668 1.00 96.81 452 ASP A N 1
ATOM 3534 C CA . ASP A 1 452 ? 14.943 -16.671 21.093 1.00 96.81 452 ASP A CA 1
ATOM 3535 C C . ASP A 1 452 ? 13.828 -16.069 21.954 1.00 96.81 452 ASP A C 1
ATOM 3537 O O . ASP A 1 452 ? 13.268 -16.734 22.836 1.00 96.81 452 ASP A O 1
ATOM 3541 N N . ARG A 1 453 ? 13.460 -14.811 21.688 1.00 97.25 453 ARG A N 1
ATOM 3542 C CA . ARG A 1 453 ? 12.392 -14.120 22.417 1.00 97.25 453 ARG A CA 1
ATOM 3543 C C . ARG A 1 453 ? 11.044 -14.810 22.222 1.00 97.25 453 ARG A C 1
ATOM 3545 O O . ARG A 1 453 ? 10.363 -15.102 23.206 1.00 97.25 453 ARG A O 1
ATOM 3552 N N . VAL A 1 454 ? 10.646 -15.075 20.981 1.00 97.81 454 VAL A N 1
ATOM 3553 C CA . VAL A 1 454 ? 9.364 -15.714 20.641 1.00 97.81 454 VAL A CA 1
ATOM 3554 C C . VAL A 1 454 ? 9.291 -17.110 21.245 1.00 97.81 454 VAL A C 1
ATOM 3556 O O . VAL A 1 454 ? 8.251 -17.498 21.785 1.00 97.81 454 VAL A O 1
ATOM 3559 N N . LEU A 1 455 ? 10.398 -17.854 21.223 1.00 97.56 455 LEU A N 1
ATOM 3560 C CA . LEU A 1 455 ? 10.446 -19.193 21.786 1.00 97.56 455 LEU A CA 1
ATOM 3561 C C . LEU A 1 455 ? 10.260 -19.207 23.310 1.00 97.56 455 LEU A C 1
ATOM 3563 O O . LEU A 1 455 ? 9.645 -20.143 23.838 1.00 97.56 455 LEU A O 1
ATOM 3567 N N . GLN A 1 456 ? 10.704 -18.154 24.000 1.00 97.94 456 GLN A N 1
ATOM 3568 C CA . GLN A 1 456 ? 10.570 -17.984 25.450 1.00 97.94 456 GLN A CA 1
ATOM 3569 C C . GLN A 1 456 ? 9.204 -17.429 25.895 1.00 97.94 456 GLN A C 1
ATOM 3571 O O . GLN A 1 456 ? 8.783 -17.683 27.026 1.00 97.94 456 GLN A O 1
ATOM 3576 N N . MET A 1 457 ? 8.492 -16.694 25.036 1.00 98.25 457 MET A N 1
ATOM 3577 C CA . MET A 1 457 ? 7.192 -16.086 25.357 1.00 98.25 457 MET A CA 1
ATOM 3578 C C . MET A 1 457 ? 6.042 -17.101 25.348 1.00 98.25 457 MET A C 1
ATOM 3580 O O . MET A 1 457 ? 5.990 -17.980 24.490 1.00 98.25 457 MET A O 1
ATOM 3584 N N . GLN A 1 458 ? 5.061 -16.973 26.248 1.00 98.12 458 GLN A N 1
ATOM 3585 C CA . GLN A 1 458 ? 3.842 -17.786 26.144 1.00 98.12 458 GLN A CA 1
ATOM 3586 C C . GLN A 1 458 ? 2.967 -17.301 24.975 1.00 98.12 458 GLN A C 1
ATOM 3588 O O . GLN A 1 458 ? 2.999 -16.113 24.652 1.00 98.12 458 GLN A O 1
ATOM 3593 N N . PRO A 1 459 ? 2.132 -18.163 24.358 1.00 97.44 459 PRO A N 1
ATOM 3594 C CA . PRO A 1 459 ? 1.257 -17.754 23.253 1.00 97.44 459 PRO A CA 1
ATOM 3595 C C . PRO A 1 459 ? 0.385 -16.532 23.570 1.00 97.44 459 PRO A C 1
ATOM 3597 O O . PRO A 1 459 ? 0.256 -15.644 22.735 1.00 97.44 459 PRO A O 1
ATOM 3600 N N . GLY A 1 460 ? -0.135 -16.436 24.800 1.00 97.62 460 GLY A N 1
ATOM 3601 C CA . GLY A 1 460 ? -0.909 -15.275 25.251 1.00 97.62 460 GLY A CA 1
ATOM 3602 C C . GLY A 1 460 ? -0.092 -13.982 25.340 1.00 97.62 460 GLY A C 1
ATOM 3603 O O . GLY A 1 460 ? -0.625 -12.916 25.049 1.00 97.62 460 GLY A O 1
ATOM 3604 N N . ASP A 1 461 ? 1.199 -14.069 25.675 1.00 98.12 461 ASP A N 1
ATOM 3605 C CA . ASP A 1 461 ? 2.089 -12.902 25.713 1.00 98.12 461 ASP A CA 1
ATOM 3606 C C . ASP A 1 461 ? 2.396 -12.412 24.295 1.00 98.12 461 ASP A C 1
ATOM 3608 O O . ASP A 1 461 ? 2.446 -11.209 24.058 1.00 98.12 461 ASP A O 1
ATOM 3612 N N . ILE A 1 462 ? 2.571 -13.339 23.342 1.00 98.38 462 ILE A N 1
ATOM 3613 C CA . ILE A 1 462 ? 2.747 -13.001 21.922 1.00 98.38 462 ILE A CA 1
ATOM 3614 C C . ILE A 1 462 ? 1.456 -12.374 21.388 1.00 98.38 462 ILE A C 1
ATOM 3616 O O . ILE A 1 462 ? 1.507 -11.351 20.713 1.00 98.38 462 ILE A O 1
ATOM 3620 N N . ALA A 1 463 ? 0.298 -12.948 21.731 1.00 97.94 463 ALA A N 1
ATOM 3621 C CA . ALA A 1 463 ? -1.011 -12.460 21.307 1.00 97.94 463 ALA A CA 1
ATOM 3622 C C . ALA A 1 463 ? -1.322 -11.042 21.817 1.00 97.94 463 ALA A C 1
ATOM 3624 O O . ALA A 1 463 ? -2.051 -10.304 21.161 1.00 97.94 463 ALA A O 1
ATOM 3625 N N . ALA A 1 464 ? -0.764 -10.668 22.973 1.00 97.12 464 ALA A N 1
ATOM 3626 C CA . ALA A 1 464 ? -0.919 -9.348 23.578 1.00 97.12 464 ALA A CA 1
ATOM 3627 C C . ALA A 1 464 ? 0.026 -8.277 22.999 1.00 97.12 464 ALA A C 1
ATOM 3629 O O . ALA A 1 464 ? -0.124 -7.099 23.328 1.00 97.12 464 ALA A O 1
ATOM 3630 N N . LEU A 1 465 ? 1.006 -8.653 22.166 1.00 96.62 465 LEU A N 1
ATOM 3631 C CA . LEU A 1 465 ? 1.853 -7.680 21.476 1.00 96.62 465 LEU A CA 1
ATOM 3632 C C . LEU A 1 465 ? 1.043 -6.897 20.428 1.00 96.62 465 LEU A C 1
ATOM 3634 O O . LEU A 1 465 ? 0.159 -7.472 19.788 1.00 96.62 465 LEU A O 1
ATOM 3638 N N . PRO A 1 466 ? 1.389 -5.621 20.164 1.00 95.75 466 PRO A N 1
ATOM 3639 C CA . PRO A 1 466 ? 0.835 -4.892 19.029 1.00 95.75 466 PRO A CA 1
ATOM 3640 C C . PRO A 1 466 ? 1.025 -5.665 17.717 1.00 95.75 466 PRO A C 1
ATOM 3642 O O . PRO A 1 466 ? 2.065 -6.292 17.494 1.00 95.75 466 PRO A O 1
ATOM 3645 N N . ALA A 1 467 ? 0.041 -5.601 16.818 1.00 96.44 467 ALA A N 1
ATOM 3646 C CA . ALA A 1 467 ? 0.111 -6.308 15.539 1.00 96.44 467 ALA A CA 1
ATOM 3647 C C . ALA A 1 467 ? 1.318 -5.868 14.698 1.00 96.44 467 ALA A C 1
ATOM 3649 O O . ALA A 1 467 ? 2.001 -6.705 14.120 1.00 96.44 467 ALA A O 1
ATOM 3650 N N . THR A 1 468 ? 1.634 -4.571 14.702 1.00 95.75 468 THR A N 1
ATOM 3651 C CA . THR A 1 468 ? 2.819 -3.996 14.045 1.00 95.75 468 THR A CA 1
ATOM 3652 C C . THR A 1 468 ? 4.117 -4.601 14.579 1.00 95.75 468 THR A C 1
ATOM 3654 O O . THR A 1 468 ? 4.989 -4.973 13.800 1.00 95.75 468 THR A O 1
ATOM 3657 N N . THR A 1 469 ? 4.221 -4.820 15.895 1.00 95.50 469 THR A N 1
ATOM 3658 C CA . THR A 1 469 ? 5.364 -5.524 16.500 1.00 95.50 469 THR A CA 1
ATOM 3659 C C . THR A 1 469 ? 5.455 -6.972 16.018 1.00 95.50 469 THR A C 1
ATOM 3661 O O . THR A 1 469 ? 6.547 -7.438 15.704 1.00 95.50 469 THR A O 1
ATOM 3664 N N . ARG A 1 470 ? 4.329 -7.690 15.922 1.00 97.56 470 ARG A N 1
ATOM 3665 C CA . ARG A 1 470 ? 4.309 -9.067 15.399 1.00 97.56 470 ARG A CA 1
ATOM 3666 C C . ARG A 1 470 ? 4.675 -9.141 13.917 1.00 97.56 470 ARG A C 1
ATOM 3668 O O . ARG A 1 470 ? 5.426 -10.033 13.545 1.00 97.56 470 ARG A O 1
ATOM 3675 N N . ILE A 1 471 ? 4.214 -8.191 13.101 1.00 96.62 471 ILE A N 1
ATOM 3676 C CA . ILE A 1 471 ? 4.615 -8.070 11.691 1.00 96.62 471 ILE A CA 1
ATOM 3677 C C . ILE A 1 471 ? 6.130 -7.856 11.597 1.00 96.62 471 ILE A C 1
ATOM 3679 O O . ILE A 1 471 ? 6.795 -8.582 10.869 1.00 96.62 471 ILE A O 1
ATOM 3683 N N . ARG A 1 472 ? 6.706 -6.947 12.395 1.00 94.31 472 ARG A N 1
ATOM 3684 C CA . ARG A 1 472 ? 8.165 -6.735 12.435 1.00 94.31 472 ARG A CA 1
ATOM 3685 C C . ARG A 1 472 ? 8.941 -7.974 12.875 1.00 94.31 472 ARG A C 1
ATOM 3687 O O . ARG A 1 472 ? 9.990 -8.257 12.310 1.00 94.31 472 AR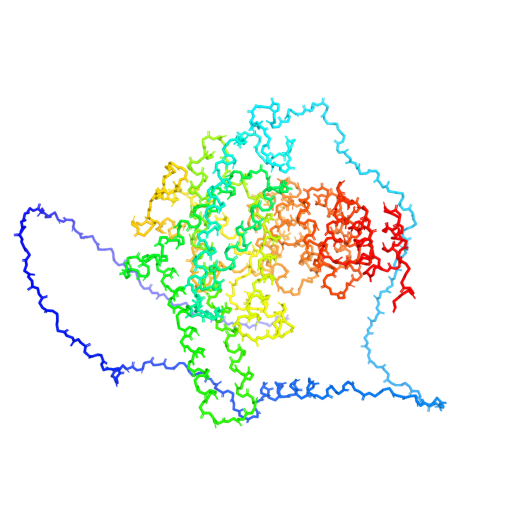G A O 1
ATOM 3694 N N . MET A 1 473 ? 8.432 -8.721 13.858 1.00 96.50 473 MET A N 1
ATOM 3695 C CA . MET A 1 473 ? 9.028 -10.001 14.261 1.00 96.50 473 MET A CA 1
ATOM 3696 C C . MET A 1 473 ? 9.030 -11.002 13.109 1.00 96.50 473 MET A C 1
ATOM 3698 O O . MET A 1 473 ? 10.061 -11.610 12.854 1.00 96.50 473 MET A O 1
ATOM 3702 N N . LEU A 1 474 ? 7.911 -11.133 12.391 1.00 96.94 474 LEU A N 1
ATOM 3703 C CA . LEU A 1 474 ? 7.825 -11.986 11.207 1.00 96.94 474 LEU A CA 1
ATOM 3704 C C . LEU A 1 474 ? 8.841 -11.559 10.141 1.00 96.94 474 LEU A C 1
ATOM 3706 O O . LEU A 1 474 ? 9.674 -12.371 9.761 1.00 96.94 474 LEU A O 1
ATOM 3710 N N . ARG A 1 475 ? 8.851 -10.280 9.742 1.00 93.81 475 ARG A N 1
ATOM 3711 C CA . ARG A 1 475 ? 9.805 -9.759 8.745 1.00 93.81 475 ARG A CA 1
ATOM 3712 C C . ARG A 1 475 ? 11.265 -9.962 9.160 1.00 93.81 475 ARG A C 1
ATOM 3714 O O . ARG A 1 475 ? 12.094 -10.244 8.305 1.00 93.81 475 ARG A O 1
ATOM 3721 N N . GLY A 1 476 ? 11.577 -9.844 10.453 1.00 93.38 476 GLY A N 1
ATOM 3722 C CA . GLY A 1 476 ? 12.905 -10.151 10.989 1.00 93.38 476 GLY A CA 1
ATOM 3723 C C . GLY A 1 476 ? 13.303 -11.611 10.761 1.00 93.38 476 GLY A C 1
ATOM 3724 O O . GLY A 1 476 ? 14.373 -11.863 10.220 1.00 93.38 476 GLY A O 1
ATOM 3725 N N . LEU A 1 477 ? 12.414 -12.555 11.089 1.00 95.50 477 LEU A N 1
ATOM 3726 C CA . LEU A 1 477 ? 12.665 -14.005 11.012 1.00 95.50 477 LEU A CA 1
ATOM 3727 C C . LEU A 1 477 ? 12.884 -14.549 9.590 1.00 95.50 477 LEU A C 1
ATOM 3729 O O . LEU A 1 477 ? 13.468 -15.617 9.434 1.00 95.50 477 LEU A O 1
ATOM 3733 N N . PHE A 1 478 ? 12.411 -13.855 8.553 1.00 90.81 478 PHE A N 1
ATOM 3734 C CA . PHE A 1 478 ? 12.598 -14.291 7.162 1.00 90.81 478 PHE A CA 1
ATOM 3735 C C . PHE A 1 478 ? 13.272 -13.254 6.263 1.00 90.81 478 PHE A C 1
ATOM 3737 O O . PHE A 1 478 ? 13.182 -13.306 5.037 1.00 90.81 478 PHE A O 1
ATOM 3744 N N . ARG A 1 479 ? 14.018 -12.316 6.859 1.00 85.00 479 ARG A N 1
ATOM 3745 C CA . ARG A 1 479 ? 14.927 -11.450 6.094 1.00 85.00 479 ARG A CA 1
ATOM 3746 C C . ARG A 1 479 ? 16.115 -12.236 5.523 1.00 85.00 479 ARG A C 1
ATOM 3748 O O . ARG A 1 479 ? 16.640 -11.866 4.472 1.00 85.00 479 ARG A O 1
ATOM 3755 N N . GLY A 1 480 ? 16.555 -13.269 6.243 1.00 83.38 480 GLY A N 1
ATOM 3756 C CA . GLY A 1 480 ? 17.630 -14.189 5.871 1.00 83.38 480 GLY A CA 1
ATOM 3757 C C . GLY A 1 480 ? 17.116 -15.580 5.494 1.00 83.38 480 GLY A C 1
ATOM 3758 O O . GLY A 1 480 ? 15.946 -15.757 5.170 1.00 83.38 480 GLY A O 1
ATOM 3759 N N . ALA A 1 481 ? 18.006 -16.574 5.531 1.00 86.06 481 ALA A N 1
ATOM 3760 C CA . ALA A 1 481 ? 17.601 -17.968 5.392 1.00 86.06 481 ALA A CA 1
ATOM 3761 C C . ALA A 1 481 ? 16.853 -18.402 6.659 1.00 86.06 481 ALA A C 1
ATOM 3763 O O . ALA A 1 481 ? 17.468 -18.541 7.712 1.00 86.06 481 ALA A O 1
ATOM 3764 N N . THR A 1 482 ? 15.547 -18.617 6.553 1.00 90.25 482 THR A N 1
ATOM 3765 C CA . THR A 1 482 ? 14.725 -19.121 7.655 1.00 90.25 482 THR A CA 1
ATOM 3766 C C . THR A 1 482 ? 14.995 -20.611 7.823 1.00 90.25 482 THR A C 1
ATOM 3768 O O . THR A 1 482 ? 14.664 -21.404 6.948 1.00 90.25 482 THR A O 1
ATOM 3771 N N . VAL A 1 483 ? 15.653 -21.003 8.916 1.00 90.94 483 VAL A N 1
ATOM 3772 C CA . VAL A 1 483 ? 16.018 -22.408 9.149 1.00 90.94 483 VAL A CA 1
ATOM 3773 C C . VAL A 1 483 ? 15.737 -22.841 10.584 1.00 90.94 483 VAL A C 1
ATOM 3775 O O . VAL A 1 483 ? 16.078 -22.167 11.555 1.00 90.94 483 VAL A O 1
ATOM 3778 N N . GLY A 1 484 ? 15.152 -24.027 10.745 1.00 93.31 484 GLY A N 1
ATOM 3779 C CA . GLY A 1 484 ? 15.019 -24.684 12.042 1.00 93.31 484 GLY A CA 1
ATOM 3780 C C . GLY A 1 484 ? 14.089 -23.949 13.011 1.00 93.31 484 GLY A C 1
ATOM 3781 O O . GLY A 1 484 ? 12.867 -24.030 12.912 1.00 93.31 484 GLY A O 1
ATOM 3782 N N . SER A 1 485 ? 14.647 -23.295 14.032 1.00 95.75 485 SER A N 1
ATOM 3783 C CA . SER A 1 485 ? 13.840 -22.659 15.081 1.00 95.75 485 SER A CA 1
ATOM 3784 C C . SER A 1 485 ? 13.037 -21.452 14.593 1.00 95.75 485 SER A C 1
ATOM 3786 O O . SER A 1 485 ? 11.994 -21.154 15.184 1.00 95.75 485 SER A O 1
ATOM 3788 N N . ASP A 1 486 ? 13.471 -20.804 13.513 1.00 96.50 486 ASP A N 1
ATOM 3789 C CA . ASP A 1 486 ? 12.822 -19.603 12.983 1.00 96.50 486 ASP A CA 1
ATOM 3790 C C . ASP A 1 486 ? 11.448 -19.922 12.395 1.00 96.50 486 ASP A C 1
ATOM 3792 O O . ASP A 1 486 ? 10.470 -19.240 12.698 1.00 96.50 486 ASP A O 1
ATOM 3796 N N . GLU A 1 487 ? 11.326 -21.031 11.664 1.00 97.00 487 GLU A N 1
ATOM 3797 C CA . GLU A 1 487 ? 10.054 -21.515 11.113 1.00 97.00 487 GLU A CA 1
ATOM 3798 C C . GLU A 1 487 ? 9.049 -21.824 12.235 1.00 97.00 487 GLU A C 1
ATOM 3800 O O . GLU A 1 487 ? 7.867 -21.458 12.188 1.00 97.00 487 GLU A O 1
ATOM 3805 N N . THR A 1 488 ? 9.540 -22.422 13.327 1.00 97.12 488 THR A N 1
ATOM 3806 C CA . THR A 1 488 ? 8.739 -22.647 14.538 1.00 97.12 488 THR A CA 1
ATOM 3807 C C . THR A 1 488 ? 8.300 -21.322 15.173 1.00 97.12 488 THR A C 1
ATOM 3809 O O . THR A 1 488 ? 7.158 -21.209 15.638 1.00 97.12 488 THR A O 1
ATOM 3812 N N . ALA A 1 489 ? 9.174 -20.314 15.214 1.00 97.88 489 ALA A N 1
ATOM 3813 C CA . ALA A 1 489 ? 8.850 -18.987 15.730 1.00 97.88 489 ALA A CA 1
ATOM 3814 C C . ALA A 1 489 ? 7.792 -18.281 14.860 1.00 97.88 489 ALA A C 1
ATOM 3816 O O . ALA A 1 489 ? 6.821 -17.753 15.414 1.00 97.88 489 ALA A O 1
ATOM 3817 N N . VAL A 1 490 ? 7.896 -18.363 13.527 1.00 98.06 490 VAL A N 1
ATOM 3818 C CA . VAL A 1 490 ? 6.892 -17.851 12.575 1.00 98.06 490 VAL A CA 1
ATOM 3819 C C . VAL A 1 490 ? 5.517 -18.455 12.865 1.00 98.06 490 VAL A C 1
ATOM 3821 O O . VAL A 1 490 ? 4.554 -17.725 13.125 1.00 98.06 490 VAL A O 1
ATOM 3824 N N . LEU A 1 491 ? 5.415 -19.787 12.935 1.00 98.25 491 LEU A N 1
ATOM 3825 C CA . LEU A 1 491 ? 4.145 -20.464 13.223 1.00 98.25 491 LEU A CA 1
ATOM 3826 C C . LEU A 1 491 ? 3.579 -20.102 14.603 1.00 98.25 491 LEU A C 1
ATOM 3828 O O . LEU A 1 491 ? 2.358 -20.029 14.767 1.00 98.25 491 LEU A O 1
ATOM 3832 N N . ARG A 1 492 ? 4.429 -19.867 15.613 1.00 98.25 492 ARG A N 1
ATOM 3833 C CA . ARG A 1 492 ? 3.982 -19.419 16.945 1.00 98.25 492 ARG A CA 1
ATOM 3834 C C . ARG A 1 492 ? 3.384 -18.021 16.906 1.00 98.25 492 ARG A C 1
ATOM 3836 O O . ARG A 1 492 ? 2.358 -17.810 17.555 1.00 98.25 492 ARG A O 1
ATOM 3843 N N . ILE A 1 493 ? 3.981 -17.097 16.153 1.00 98.50 493 ILE A N 1
ATOM 3844 C CA . ILE A 1 493 ? 3.430 -15.750 15.975 1.00 98.50 493 ILE A CA 1
ATOM 3845 C C . ILE A 1 493 ? 2.064 -15.835 15.292 1.00 98.50 493 ILE A C 1
ATOM 3847 O O . ILE A 1 493 ? 1.093 -15.307 15.830 1.00 98.50 493 ILE A O 1
ATOM 3851 N N . LEU A 1 494 ? 1.950 -16.571 14.182 1.00 98.44 494 LEU A N 1
ATOM 3852 C CA . LEU A 1 494 ? 0.687 -16.701 13.446 1.00 98.44 494 LEU A CA 1
ATOM 3853 C C . LEU A 1 494 ? -0.418 -17.357 14.289 1.00 98.44 494 LEU A C 1
ATOM 3855 O O . LEU A 1 494 ? -1.545 -16.862 14.330 1.00 98.44 494 LEU A O 1
ATOM 3859 N N . LYS A 1 495 ? -0.099 -18.416 15.045 1.00 98.38 495 LYS A N 1
ATOM 3860 C CA . LYS A 1 495 ? -1.045 -19.052 15.983 1.00 98.38 495 LYS A CA 1
ATOM 3861 C C . LYS A 1 495 ? -1.483 -18.093 17.097 1.00 98.38 495 LYS A C 1
ATOM 3863 O O . LYS A 1 495 ? -2.660 -18.063 17.454 1.00 98.38 495 LYS A O 1
ATOM 3868 N N . ALA A 1 496 ? -0.573 -17.274 17.622 1.00 98.31 496 ALA A N 1
ATOM 3869 C CA . ALA A 1 496 ? -0.916 -16.232 18.589 1.00 98.31 496 ALA A CA 1
ATOM 3870 C C . ALA A 1 496 ? -1.787 -15.121 17.969 1.00 98.31 496 ALA A C 1
ATOM 3872 O O . ALA A 1 496 ? -2.645 -14.554 18.643 1.00 98.31 496 ALA A O 1
ATOM 3873 N N . SER A 1 497 ? -1.623 -14.827 16.680 1.00 98.31 497 SER A N 1
ATOM 3874 C CA . SER A 1 497 ? -2.478 -13.890 15.941 1.00 98.31 497 SER A CA 1
ATOM 3875 C C . SER A 1 497 ? -3.878 -14.430 15.661 1.00 98.31 497 SER A C 1
ATOM 3877 O O . SER A 1 497 ? -4.841 -13.666 15.683 1.00 98.31 497 SER A O 1
ATOM 3879 N N . ILE A 1 498 ? -4.045 -15.749 15.515 1.00 97.81 498 ILE A N 1
ATOM 3880 C CA . ILE A 1 498 ? -5.381 -16.371 15.530 1.00 97.81 498 ILE A CA 1
ATOM 3881 C C . ILE A 1 498 ? -6.052 -16.125 16.885 1.00 97.81 498 ILE A C 1
ATOM 3883 O O . ILE A 1 498 ? -7.207 -15.708 16.930 1.00 97.81 498 ILE A O 1
ATOM 3887 N N . GLN A 1 499 ? -5.322 -16.325 17.988 1.00 97.31 499 GLN A N 1
ATOM 3888 C CA . GLN A 1 499 ? -5.837 -16.068 19.337 1.00 97.31 499 GLN A CA 1
ATOM 3889 C C . GLN A 1 499 ? -6.199 -14.589 19.554 1.00 97.31 499 GLN A C 1
ATOM 3891 O O . GLN A 1 499 ? -7.177 -14.300 20.241 1.00 97.31 499 GLN A O 1
ATOM 3896 N N . ALA A 1 500 ? -5.428 -13.663 18.980 1.00 96.62 500 ALA A N 1
ATOM 3897 C CA . ALA A 1 500 ? -5.699 -12.227 19.053 1.00 96.62 500 ALA A CA 1
ATOM 3898 C C . ALA A 1 500 ? -6.811 -11.755 18.096 1.00 96.62 500 ALA A C 1
ATOM 3900 O O . ALA A 1 500 ? -7.277 -10.627 18.232 1.00 96.62 500 ALA A O 1
ATOM 3901 N N . GLY A 1 501 ? -7.237 -12.594 17.146 1.00 96.06 501 GLY A N 1
ATOM 3902 C CA . GLY A 1 501 ? -8.266 -12.255 16.163 1.00 96.06 501 GLY A CA 1
ATOM 3903 C C . GLY A 1 501 ? -7.787 -11.360 15.015 1.00 96.06 501 GLY A C 1
ATOM 3904 O O . GLY A 1 501 ? -8.617 -10.791 14.318 1.00 96.06 501 GLY A O 1
ATOM 3905 N N . ASP A 1 502 ? -6.476 -11.233 14.792 1.00 97.00 502 ASP A N 1
ATOM 3906 C CA . ASP A 1 502 ? -5.897 -10.321 13.794 1.00 97.00 502 ASP A CA 1
ATOM 3907 C C . ASP A 1 502 ? -4.998 -11.012 12.756 1.00 97.00 502 ASP A C 1
ATOM 3909 O O . ASP A 1 502 ? -4.265 -10.347 12.026 1.00 97.00 502 ASP A O 1
ATOM 3913 N N . VAL A 1 503 ? -5.074 -12.344 12.645 1.00 97.81 503 VAL A N 1
ATOM 3914 C CA . VAL A 1 503 ? -4.218 -13.146 11.751 1.00 97.81 503 VAL A CA 1
ATOM 3915 C C . VAL A 1 503 ? -4.221 -12.673 10.293 1.00 97.81 503 VAL A C 1
ATOM 3917 O O . VAL A 1 503 ? -3.163 -12.648 9.677 1.00 97.81 503 VAL A O 1
ATOM 3920 N N . VAL A 1 504 ? -5.362 -12.228 9.754 1.00 97.00 504 VAL A N 1
ATOM 3921 C CA . VAL A 1 504 ? -5.447 -11.719 8.371 1.00 97.00 504 VAL A CA 1
ATOM 3922 C C . VAL A 1 504 ? -4.606 -10.455 8.206 1.00 97.00 504 VAL A C 1
ATOM 3924 O O . VAL A 1 504 ? -3.787 -10.389 7.300 1.00 97.00 504 VAL A O 1
ATOM 3927 N N . THR A 1 505 ? -4.736 -9.498 9.129 1.00 97.12 505 THR A N 1
ATOM 3928 C CA . THR A 1 505 ? -3.935 -8.263 9.153 1.00 97.12 505 THR A CA 1
ATOM 3929 C C . THR A 1 505 ? -2.441 -8.558 9.263 1.00 97.12 505 THR A C 1
ATOM 3931 O O . THR A 1 505 ? -1.628 -7.885 8.635 1.00 97.12 505 THR A O 1
ATOM 3934 N N . ILE A 1 506 ? -2.070 -9.560 10.064 1.00 98.00 506 ILE A N 1
ATOM 3935 C CA . ILE A 1 506 ? -0.674 -9.965 10.260 1.00 98.00 506 ILE A CA 1
ATOM 3936 C C . ILE A 1 506 ? -0.099 -10.591 8.988 1.00 98.00 506 ILE A C 1
ATOM 3938 O O . ILE A 1 506 ? 1.010 -10.238 8.601 1.00 98.00 506 ILE A O 1
ATOM 3942 N N . ILE A 1 507 ? -0.850 -11.478 8.330 1.00 98.00 507 ILE A N 1
ATOM 3943 C CA . ILE A 1 507 ? -0.438 -12.109 7.070 1.00 98.00 507 ILE A CA 1
ATOM 3944 C C . ILE A 1 507 ? -0.348 -11.066 5.948 1.00 98.00 507 ILE A C 1
ATOM 3946 O O . ILE A 1 507 ? 0.668 -11.007 5.263 1.00 98.00 507 ILE A O 1
ATOM 3950 N N . ASP A 1 508 ? -1.356 -10.200 5.797 1.00 96.50 508 ASP A N 1
ATOM 3951 C CA . ASP A 1 508 ? -1.347 -9.124 4.794 1.00 96.50 508 ASP A CA 1
ATOM 3952 C C . ASP A 1 508 ? -0.170 -8.156 5.012 1.00 96.50 508 ASP A C 1
ATOM 3954 O O . ASP A 1 508 ? 0.485 -7.738 4.054 1.00 96.50 508 ASP A O 1
ATOM 3958 N N . GLY A 1 509 ? 0.138 -7.843 6.276 1.00 95.62 509 GLY A N 1
ATOM 3959 C CA . GLY A 1 509 ? 1.262 -6.988 6.652 1.00 95.62 509 GLY A CA 1
ATOM 3960 C C . GLY A 1 509 ? 2.638 -7.635 6.464 1.00 95.62 509 GLY A C 1
ATOM 3961 O O . GLY A 1 509 ? 3.595 -6.921 6.173 1.00 95.62 509 GLY A O 1
ATOM 3962 N N . ALA A 1 510 ? 2.748 -8.959 6.614 1.00 96.06 510 ALA A N 1
ATOM 3963 C CA . ALA A 1 510 ? 3.999 -9.708 6.457 1.00 96.06 510 ALA A CA 1
ATOM 3964 C C . ALA A 1 510 ? 4.273 -10.183 5.016 1.00 96.06 510 ALA A C 1
ATOM 3966 O O . ALA A 1 510 ? 5.407 -10.557 4.727 1.00 96.06 510 ALA A O 1
ATOM 3967 N N . ASP A 1 511 ? 3.269 -10.093 4.140 1.00 95.12 511 ASP A N 1
ATOM 3968 C CA . ASP A 1 511 ? 3.171 -10.697 2.807 1.00 95.12 511 ASP A CA 1
ATOM 3969 C C . ASP A 1 511 ? 2.979 -12.237 2.839 1.00 95.12 511 ASP A C 1
ATOM 3971 O O . ASP A 1 511 ? 3.876 -12.969 3.257 1.00 95.12 511 ASP A O 1
ATOM 3975 N N . PRO A 1 512 ? 1.815 -12.771 2.400 1.00 96.69 512 PRO A N 1
ATOM 3976 C CA . PRO A 1 512 ? 1.538 -14.211 2.408 1.00 96.69 512 PRO A CA 1
ATOM 3977 C C . PRO A 1 512 ? 2.466 -15.037 1.517 1.00 96.69 512 PRO A C 1
ATOM 3979 O O . PRO A 1 512 ? 2.709 -16.197 1.837 1.00 96.69 512 PRO A O 1
ATOM 3982 N N . TRP A 1 513 ? 2.953 -14.482 0.404 1.00 95.50 513 TRP A N 1
ATOM 3983 C CA . TRP A 1 513 ? 3.857 -15.212 -0.481 1.00 95.50 513 TRP A CA 1
ATOM 3984 C C . TRP A 1 513 ? 5.233 -15.324 0.169 1.00 95.50 513 TRP A C 1
ATOM 3986 O O . TRP A 1 513 ? 5.787 -16.415 0.212 1.00 95.50 513 TRP A O 1
ATOM 3996 N N . ASP A 1 514 ? 5.740 -14.236 0.766 1.00 94.06 514 ASP A N 1
ATOM 3997 C CA . ASP A 1 514 ? 7.029 -14.261 1.473 1.00 94.06 514 ASP A CA 1
ATOM 3998 C C . ASP A 1 514 ? 6.992 -15.251 2.653 1.00 94.06 514 ASP A C 1
ATOM 4000 O O . ASP A 1 514 ? 7.960 -15.970 2.885 1.00 94.06 514 ASP A O 1
ATOM 4004 N N . LEU A 1 515 ? 5.856 -15.351 3.359 1.00 96.50 515 LEU A N 1
ATOM 4005 C CA . LEU A 1 515 ? 5.650 -16.350 4.414 1.00 96.50 515 LEU A CA 1
ATOM 4006 C C . LEU A 1 515 ? 5.704 -17.793 3.892 1.00 96.50 515 LEU A C 1
ATOM 4008 O O . LEU A 1 515 ? 6.287 -18.643 4.557 1.00 96.50 515 LEU A O 1
ATOM 4012 N N . MET A 1 516 ? 5.084 -18.079 2.744 1.00 96.44 516 MET A N 1
ATOM 4013 C CA . MET A 1 516 ? 5.107 -19.423 2.151 1.00 96.44 516 MET A CA 1
ATOM 4014 C C . MET A 1 516 ? 6.487 -19.781 1.611 1.00 96.44 516 MET A C 1
ATOM 4016 O O . MET A 1 516 ? 6.945 -20.894 1.834 1.00 96.44 516 MET A O 1
ATOM 4020 N N . TYR A 1 517 ? 7.162 -18.825 0.973 1.00 94.50 517 TYR A N 1
ATOM 4021 C CA . TYR A 1 517 ? 8.527 -18.987 0.483 1.00 94.50 517 TYR A CA 1
ATOM 4022 C C . TYR A 1 517 ? 9.529 -19.258 1.619 1.00 94.50 517 TYR A C 1
ATOM 4024 O O . TYR A 1 517 ? 10.511 -19.970 1.429 1.00 94.50 517 TYR A O 1
ATOM 4032 N N . ALA A 1 518 ? 9.296 -18.682 2.801 1.00 94.75 518 ALA A N 1
ATOM 4033 C CA . ALA A 1 518 ? 10.213 -18.773 3.932 1.00 94.75 518 ALA A CA 1
ATOM 4034 C C . ALA A 1 518 ? 10.167 -20.103 4.701 1.00 94.75 518 ALA A C 1
ATOM 4036 O O . ALA A 1 518 ? 11.043 -20.331 5.528 1.00 94.75 518 ALA A O 1
ATOM 4037 N N . LEU A 1 519 ? 9.146 -20.943 4.519 1.00 96.19 519 LEU A N 1
ATOM 4038 C CA . LEU A 1 519 ? 8.975 -22.174 5.300 1.00 96.19 519 LEU A CA 1
ATOM 4039 C C . LEU A 1 519 ? 9.068 -23.403 4.396 1.00 96.19 519 LEU A C 1
ATOM 4041 O O . LEU A 1 519 ? 8.524 -23.400 3.295 1.00 96.19 519 LEU A O 1
ATOM 4045 N N . ASP A 1 520 ? 9.667 -24.484 4.895 1.00 95.00 520 ASP A N 1
ATOM 4046 C CA . ASP A 1 520 ? 9.725 -25.771 4.203 1.00 95.00 520 ASP A CA 1
ATOM 4047 C C . ASP A 1 520 ? 9.180 -26.945 5.050 1.00 95.00 520 ASP A C 1
ATOM 4049 O O . ASP A 1 520 ? 8.658 -26.787 6.160 1.00 95.00 520 ASP A O 1
ATOM 4053 N N . GLY A 1 521 ? 9.159 -28.145 4.461 1.00 95.38 521 GLY A N 1
ATOM 4054 C CA . GLY A 1 521 ? 8.869 -29.393 5.169 1.00 95.38 521 GLY A CA 1
ATOM 4055 C C . GLY A 1 521 ? 7.540 -29.438 5.944 1.00 95.38 521 GLY A C 1
ATOM 4056 O O . GLY A 1 521 ? 6.439 -29.257 5.407 1.00 95.38 521 GLY A O 1
ATOM 4057 N N . VAL A 1 522 ? 7.626 -29.788 7.232 1.00 96.69 522 VAL A N 1
ATOM 4058 C CA . VAL A 1 522 ? 6.448 -29.977 8.100 1.00 96.69 522 VAL A CA 1
ATOM 4059 C C . VAL A 1 522 ? 5.842 -28.628 8.495 1.00 96.69 522 VAL A C 1
ATOM 4061 O O . VAL A 1 522 ? 4.627 -28.511 8.682 1.00 96.69 522 VAL A O 1
ATOM 4064 N N . GLU A 1 523 ? 6.674 -27.606 8.621 1.00 97.06 523 GLU A N 1
ATOM 4065 C CA . GLU A 1 523 ? 6.317 -26.243 8.968 1.00 97.06 523 GLU A CA 1
ATOM 4066 C C . GLU A 1 523 ? 5.556 -25.568 7.820 1.00 97.06 523 GLU A C 1
ATOM 4068 O O . GLU A 1 523 ? 4.493 -24.992 8.070 1.00 97.06 523 GLU A O 1
ATOM 4073 N N . PHE A 1 524 ? 5.994 -25.754 6.571 1.00 96.31 524 PHE A N 1
ATOM 4074 C CA . PHE A 1 524 ? 5.246 -25.371 5.367 1.00 96.31 524 PHE A CA 1
ATOM 4075 C C . PHE A 1 524 ? 3.846 -25.997 5.344 1.00 96.31 524 PHE A C 1
ATOM 4077 O O . PHE A 1 524 ? 2.838 -25.303 5.208 1.00 96.31 524 PHE A O 1
ATOM 4084 N N . THR A 1 525 ? 3.753 -27.309 5.585 1.00 97.06 525 THR A N 1
ATOM 4085 C CA . THR A 1 525 ? 2.462 -28.024 5.614 1.00 97.06 525 THR A CA 1
ATOM 4086 C C . THR A 1 525 ? 1.520 -27.455 6.689 1.00 97.06 525 THR A C 1
ATOM 4088 O O . THR A 1 525 ? 0.302 -27.334 6.488 1.00 97.06 525 THR A O 1
ATOM 4091 N N . GLN A 1 526 ? 2.072 -27.079 7.848 1.00 97.88 526 GLN A N 1
ATOM 4092 C CA . GLN A 1 526 ? 1.321 -26.408 8.911 1.00 97.88 526 GLN A CA 1
ATOM 4093 C C . GLN A 1 526 ? 0.877 -25.000 8.505 1.00 97.88 526 GLN A C 1
ATOM 4095 O O . GLN A 1 526 ? -0.267 -24.637 8.785 1.00 97.88 526 GLN A O 1
ATOM 4100 N N . LEU A 1 527 ? 1.744 -24.221 7.852 1.00 97.94 527 LEU A N 1
ATOM 4101 C CA . LEU A 1 527 ? 1.425 -22.878 7.372 1.00 97.94 527 LEU A CA 1
ATOM 4102 C C . LEU A 1 527 ? 0.305 -22.917 6.328 1.00 97.94 527 LEU A C 1
ATOM 4104 O O . LEU A 1 527 ? -0.696 -22.218 6.477 1.00 97.94 527 LEU A O 1
ATOM 4108 N N . ARG A 1 528 ? 0.413 -23.801 5.335 1.00 97.44 528 ARG A N 1
ATOM 4109 C CA . ARG A 1 528 ? -0.611 -24.009 4.305 1.00 97.44 528 ARG A CA 1
ATOM 4110 C C . ARG A 1 528 ? -1.963 -24.386 4.915 1.00 97.44 528 ARG A C 1
ATOM 4112 O O . ARG A 1 528 ? -3.006 -23.850 4.546 1.00 97.44 528 ARG A O 1
ATOM 4119 N N . THR A 1 529 ? -1.965 -25.271 5.913 1.00 98.19 529 THR A N 1
ATOM 4120 C CA . THR A 1 529 ? -3.186 -25.621 6.663 1.00 98.19 529 THR A CA 1
ATOM 4121 C C . THR A 1 529 ? -3.771 -24.410 7.388 1.00 98.19 529 THR A C 1
ATOM 4123 O O . THR A 1 529 ? -4.968 -24.151 7.275 1.00 98.19 529 THR A O 1
ATOM 4126 N N . LEU A 1 530 ? -2.930 -23.613 8.050 1.00 98.31 530 LEU A N 1
ATOM 4127 C CA . LEU A 1 530 ? -3.347 -22.372 8.699 1.00 98.31 530 LEU A CA 1
ATOM 4128 C C . LEU A 1 530 ? -3.965 -21.385 7.696 1.00 98.31 530 LEU A C 1
ATOM 4130 O O . LEU A 1 530 ? -5.007 -20.793 7.991 1.00 98.31 530 LEU A O 1
ATOM 4134 N N . PHE A 1 531 ? -3.367 -21.216 6.513 1.00 98.31 531 PHE A N 1
ATOM 4135 C CA . PHE A 1 531 ? -3.866 -20.303 5.482 1.00 98.31 531 PHE A CA 1
ATOM 4136 C C . PHE A 1 531 ? -5.240 -20.724 4.954 1.00 98.31 531 PHE A C 1
ATOM 4138 O O . PHE A 1 531 ? -6.148 -19.889 4.908 1.00 98.31 531 PHE A O 1
ATOM 4145 N N . ARG A 1 532 ? -5.433 -22.016 4.656 1.00 97.88 532 ARG A N 1
ATOM 4146 C CA . ARG A 1 532 ? -6.736 -22.573 4.247 1.00 97.88 532 ARG A CA 1
ATOM 4147 C C . 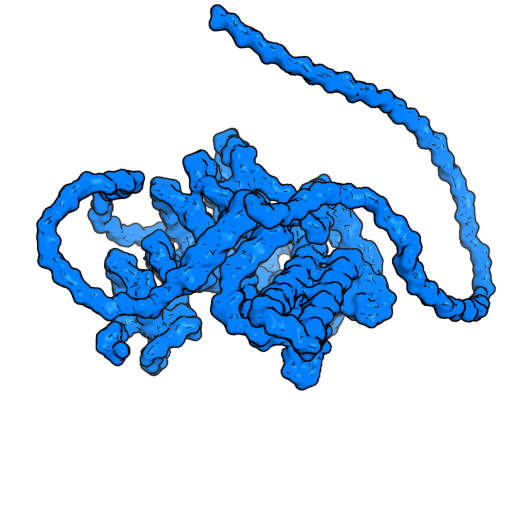ARG A 1 532 ? -7.830 -22.326 5.282 1.00 97.88 532 ARG A C 1
ATOM 4149 O O . ARG A 1 532 ? -8.940 -21.936 4.932 1.00 97.88 532 ARG A O 1
ATOM 4156 N N . GLU A 1 533 ? -7.516 -22.528 6.559 1.00 97.31 533 GLU A N 1
ATOM 4157 C CA . GLU A 1 533 ? -8.499 -22.436 7.643 1.00 97.31 533 GLU A CA 1
ATOM 4158 C C . GLU A 1 533 ? -8.819 -20.996 8.063 1.00 97.31 533 GLU A C 1
ATOM 4160 O O . GLU A 1 533 ? -9.929 -20.717 8.525 1.00 97.31 533 GLU A O 1
ATOM 4165 N N . THR A 1 534 ? -7.854 -20.077 7.955 1.00 97.50 534 THR A N 1
ATOM 4166 C CA . THR A 1 534 ? -7.958 -18.770 8.626 1.00 97.50 534 THR A CA 1
ATOM 4167 C C . THR A 1 534 ? -7.743 -17.555 7.737 1.00 97.50 534 THR A C 1
ATOM 4169 O O . THR A 1 534 ? -8.188 -16.472 8.123 1.00 97.50 534 THR A O 1
ATOM 4172 N N . TYR A 1 535 ? -7.116 -17.709 6.568 1.00 97.94 535 TYR A N 1
ATOM 4173 C CA . TYR A 1 535 ? -6.705 -16.587 5.727 1.00 97.94 535 TYR A CA 1
ATOM 4174 C C . TYR A 1 535 ? -7.454 -16.529 4.397 1.00 97.94 535 TYR A C 1
ATOM 4176 O O . TYR A 1 535 ? -8.137 -15.537 4.146 1.00 97.94 535 TYR A O 1
ATOM 4184 N N . TYR A 1 536 ? -7.384 -17.573 3.563 1.00 97.62 536 TYR A N 1
ATOM 4185 C CA . TYR A 1 536 ? -7.901 -17.502 2.192 1.00 97.62 536 TYR A CA 1
ATOM 4186 C C . TYR A 1 536 ? -9.391 -17.189 2.139 1.00 97.62 536 TYR A C 1
ATOM 4188 O O . TYR A 1 536 ? -9.784 -16.323 1.383 1.00 97.62 536 TYR A O 1
ATOM 4196 N N . GLY A 1 537 ? -10.222 -17.768 3.006 1.00 96.31 537 GLY A N 1
ATOM 4197 C CA . GLY A 1 537 ? -11.652 -17.432 3.027 1.00 96.31 537 GLY A CA 1
ATOM 4198 C C . GLY A 1 537 ? -11.986 -16.020 3.530 1.00 96.31 537 GLY A C 1
ATOM 4199 O O . GLY A 1 537 ? -13.144 -15.613 3.474 1.00 96.31 537 GLY A O 1
ATOM 4200 N N . LYS A 1 538 ? -11.003 -15.287 4.070 1.00 95.44 538 LYS A N 1
ATOM 4201 C CA . LYS A 1 538 ? -11.200 -13.985 4.724 1.00 95.44 538 LYS A CA 1
ATOM 4202 C C . LYS A 1 538 ? -10.459 -12.840 4.052 1.00 95.44 538 LYS A C 1
ATOM 4204 O O . LYS A 1 538 ? -10.864 -11.698 4.261 1.00 95.44 538 LYS A O 1
ATOM 4209 N N . THR A 1 539 ? -9.378 -13.094 3.311 1.00 95.81 539 THR A N 1
ATOM 4210 C CA . THR A 1 539 ? -8.626 -12.042 2.608 1.00 95.81 539 THR A CA 1
ATOM 4211 C C . THR A 1 539 ? -9.461 -11.417 1.485 1.00 95.81 539 THR A C 1
ATOM 4213 O O . THR A 1 539 ? -10.381 -12.054 0.969 1.00 95.81 539 THR A O 1
ATOM 4216 N N . SER A 1 540 ? -9.196 -10.154 1.141 1.00 94.81 540 SER A N 1
ATOM 4217 C CA . SER A 1 540 ? -9.954 -9.455 0.097 1.00 94.81 540 SER A CA 1
ATOM 4218 C C . SER A 1 540 ? -9.726 -10.101 -1.271 1.00 94.81 540 SER A C 1
ATOM 4220 O O . SER A 1 540 ? -8.696 -10.736 -1.514 1.00 94.81 540 SER A O 1
ATOM 4222 N N . GLN A 1 541 ? -10.669 -9.901 -2.194 1.00 95.19 541 GLN A N 1
ATOM 4223 C CA . GLN A 1 541 ? -10.525 -10.409 -3.559 1.00 95.19 541 GLN A CA 1
ATOM 4224 C C . GLN A 1 541 ? -9.282 -9.826 -4.250 1.00 95.19 541 GLN A C 1
ATOM 4226 O O . GLN A 1 541 ? -8.593 -10.547 -4.964 1.00 95.19 541 GLN A O 1
ATOM 4231 N N . GLU A 1 542 ? -8.958 -8.551 -4.010 1.00 95.38 542 GLU A N 1
ATOM 4232 C CA . GLU A 1 542 ? -7.749 -7.933 -4.567 1.00 95.38 542 GLU A CA 1
ATOM 4233 C C . GLU A 1 542 ? -6.463 -8.552 -4.017 1.00 95.38 542 GLU A C 1
ATOM 4235 O O . GLU A 1 542 ? -5.536 -8.810 -4.781 1.00 95.38 542 GLU A O 1
ATOM 4240 N N . ASN A 1 543 ? -6.399 -8.842 -2.713 1.00 95.12 543 ASN A N 1
ATOM 4241 C CA . ASN A 1 543 ? -5.221 -9.481 -2.125 1.00 95.12 543 ASN A CA 1
ATOM 4242 C C . ASN A 1 543 ? -5.066 -10.928 -2.593 1.00 95.12 543 ASN A C 1
ATOM 4244 O O . ASN A 1 543 ? -3.944 -11.362 -2.850 1.00 95.12 543 ASN A O 1
ATOM 4248 N N . ALA A 1 544 ? -6.175 -11.651 -2.761 1.00 97.12 544 ALA A N 1
ATOM 4249 C CA . ALA A 1 544 ? -6.166 -12.978 -3.363 1.00 97.12 544 ALA A CA 1
ATOM 4250 C C . ALA A 1 544 ? -5.683 -12.939 -4.818 1.00 97.12 544 ALA A C 1
ATOM 4252 O O . ALA A 1 544 ? -4.816 -13.720 -5.193 1.00 97.12 544 ALA A O 1
ATOM 4253 N N . LEU A 1 545 ? -6.186 -12.000 -5.625 1.00 96.62 545 LEU A N 1
ATOM 4254 C CA . LEU A 1 545 ? -5.752 -11.844 -7.011 1.00 96.62 545 LEU A CA 1
ATOM 4255 C C . LEU A 1 545 ? -4.274 -11.462 -7.102 1.00 96.62 545 LEU A C 1
ATOM 4257 O O . LEU A 1 545 ? -3.548 -12.024 -7.913 1.00 96.62 545 LEU A O 1
ATOM 4261 N N . ARG A 1 546 ? -3.812 -10.527 -6.268 1.00 94.94 546 ARG A N 1
ATOM 4262 C CA . ARG A 1 546 ? -2.396 -10.149 -6.176 1.00 94.94 546 ARG A CA 1
ATOM 4263 C C . ARG A 1 546 ? -1.515 -11.361 -5.897 1.00 94.94 546 ARG A C 1
ATOM 4265 O O . ARG A 1 546 ? -0.507 -11.546 -6.569 1.00 94.94 546 ARG A O 1
ATOM 4272 N N . LEU A 1 547 ? -1.915 -12.179 -4.928 1.00 96.06 547 LEU A N 1
ATOM 4273 C CA . LEU A 1 547 ? -1.200 -13.391 -4.564 1.00 96.06 547 LEU A CA 1
ATOM 4274 C C . LEU A 1 547 ? -1.148 -14.392 -5.727 1.00 96.06 547 LEU A C 1
ATOM 4276 O O . LEU A 1 547 ? -0.068 -14.861 -6.062 1.00 96.06 547 LEU A O 1
ATOM 4280 N N . LEU A 1 548 ? -2.285 -14.640 -6.387 1.00 97.12 548 LEU A N 1
ATOM 4281 C CA . LEU A 1 548 ? -2.352 -15.501 -7.572 1.00 97.12 548 LEU A CA 1
ATOM 4282 C C . LEU A 1 548 ? -1.408 -15.012 -8.672 1.00 97.12 548 LEU A C 1
ATOM 4284 O O . LEU A 1 548 ? -0.665 -15.799 -9.237 1.00 97.12 548 LEU A O 1
ATOM 4288 N N . ARG A 1 549 ? -1.374 -13.707 -8.947 1.00 95.00 549 ARG A N 1
ATOM 4289 C CA . ARG A 1 549 ? -0.465 -13.146 -9.957 1.00 95.00 549 ARG A CA 1
ATOM 4290 C C . ARG A 1 549 ? 1.001 -13.360 -9.610 1.00 95.00 549 ARG A C 1
ATOM 4292 O O . ARG A 1 549 ? 1.763 -13.717 -10.494 1.00 95.00 549 ARG A O 1
ATOM 4299 N N . LYS A 1 550 ? 1.382 -13.191 -8.340 1.00 92.44 550 LYS A N 1
ATOM 4300 C CA . LYS A 1 550 ? 2.764 -13.420 -7.892 1.00 92.44 550 LYS A CA 1
ATOM 4301 C C . LYS A 1 550 ? 3.203 -14.870 -8.143 1.00 92.44 550 LYS A C 1
ATOM 4303 O O . LYS A 1 550 ? 4.333 -15.069 -8.554 1.00 92.44 550 LYS A O 1
ATOM 4308 N N . CYS A 1 551 ? 2.295 -15.836 -7.989 1.00 94.94 551 CYS A N 1
ATOM 4309 C CA . CYS A 1 551 ? 2.543 -17.243 -8.320 1.00 94.94 551 CYS A CA 1
ATOM 4310 C C . CYS A 1 551 ? 2.549 -17.534 -9.836 1.00 94.94 551 CYS A C 1
ATOM 4312 O O . CYS A 1 551 ? 3.199 -18.474 -10.272 1.00 94.94 551 CYS A O 1
ATOM 4314 N N . LEU A 1 552 ? 1.806 -16.769 -10.646 1.00 94.62 552 LEU A N 1
ATOM 4315 C CA . LEU A 1 552 ? 1.612 -17.028 -12.086 1.00 94.62 552 LEU A CA 1
ATOM 4316 C C . LEU A 1 552 ? 2.561 -16.235 -13.007 1.00 94.62 552 LEU A C 1
ATOM 4318 O O . LEU A 1 552 ? 2.635 -16.518 -14.212 1.00 94.62 552 LEU A O 1
ATOM 4322 N N . ASP A 1 553 ? 3.235 -15.213 -12.476 1.00 88.56 553 ASP A N 1
ATOM 4323 C CA . ASP A 1 553 ? 4.188 -14.356 -13.185 1.00 88.56 553 ASP A CA 1
ATOM 4324 C C . ASP A 1 553 ? 5.596 -14.987 -13.151 1.00 88.56 553 ASP A C 1
ATOM 4326 O O . ASP A 1 553 ? 6.461 -14.568 -12.389 1.00 88.56 553 ASP A O 1
ATOM 4330 N N . GLY A 1 554 ? 5.838 -16.001 -13.988 1.00 83.94 554 GLY A N 1
ATOM 4331 C CA . GLY A 1 554 ? 7.141 -16.668 -14.098 1.00 83.94 554 GLY A CA 1
ATOM 4332 C C . GLY A 1 554 ? 7.033 -18.171 -14.341 1.00 83.94 554 GLY A C 1
ATOM 4333 O O . GLY A 1 554 ? 6.003 -18.649 -14.822 1.00 83.94 554 GLY A O 1
ATOM 4334 N N . GLU A 1 555 ? 8.122 -18.882 -14.034 1.00 82.19 555 GLU A N 1
ATOM 4335 C CA . GLU A 1 555 ? 8.114 -20.332 -13.810 1.00 82.19 555 GLU A CA 1
ATOM 4336 C C . GLU A 1 555 ? 7.550 -20.571 -12.408 1.00 82.19 555 GLU A C 1
ATOM 4338 O O . GLU A 1 555 ? 8.163 -20.156 -11.423 1.00 82.19 555 GLU A O 1
ATOM 4343 N N . THR A 1 556 ? 6.362 -21.169 -12.338 1.00 87.62 556 THR A N 1
ATOM 4344 C CA . THR A 1 556 ? 5.674 -21.455 -11.080 1.00 87.62 556 THR A CA 1
ATOM 4345 C C . THR A 1 556 ? 6.348 -22.641 -10.392 1.00 87.62 556 THR A C 1
ATOM 4347 O O . THR A 1 556 ? 6.542 -23.696 -10.989 1.00 87.62 556 THR A O 1
ATOM 4350 N N . ALA A 1 557 ? 6.754 -22.468 -9.137 1.00 92.44 557 ALA A N 1
ATOM 4351 C CA . ALA A 1 557 ? 7.282 -23.564 -8.334 1.00 92.44 557 ALA A CA 1
ATOM 4352 C C . ALA A 1 557 ? 6.146 -24.480 -7.842 1.00 92.44 557 ALA A C 1
ATOM 4354 O O . ALA A 1 557 ? 5.048 -24.007 -7.570 1.00 92.44 557 ALA A O 1
ATOM 4355 N N . GLU A 1 558 ? 6.431 -25.763 -7.598 1.00 93.94 558 GLU A N 1
ATOM 4356 C CA . GLU A 1 558 ? 5.436 -26.756 -7.131 1.00 93.94 558 GLU A CA 1
ATOM 4357 C C . GLU A 1 558 ? 4.601 -26.255 -5.929 1.00 93.94 558 GLU A C 1
ATOM 4359 O O . GLU A 1 558 ? 3.381 -26.388 -5.882 1.00 93.94 558 GLU A O 1
ATOM 4364 N N . TRP A 1 559 ? 5.236 -25.589 -4.959 1.00 95.12 559 TRP A N 1
ATOM 4365 C CA . TRP A 1 559 ? 4.537 -25.043 -3.789 1.00 95.12 559 TRP A CA 1
ATOM 4366 C C . TRP A 1 559 ? 3.627 -23.842 -4.116 1.00 95.12 559 TRP A C 1
ATOM 4368 O O . TRP A 1 559 ? 2.662 -23.581 -3.392 1.00 95.12 559 TRP A O 1
ATOM 4378 N N . GLU A 1 560 ? 3.922 -23.099 -5.184 1.00 96.44 560 GLU A N 1
ATOM 4379 C CA . GLU A 1 560 ? 3.084 -22.007 -5.682 1.00 96.44 560 GLU A CA 1
ATOM 4380 C C . GLU A 1 560 ? 1.849 -22.552 -6.397 1.00 96.44 560 GLU A C 1
ATOM 4382 O O . GLU A 1 560 ? 0.765 -21.996 -6.223 1.00 96.44 560 GLU A O 1
ATOM 4387 N N . GLU A 1 561 ? 1.972 -23.665 -7.123 1.00 96.94 561 GLU A N 1
ATOM 4388 C CA . GLU A 1 561 ? 0.833 -24.363 -7.732 1.00 96.94 561 GLU A CA 1
ATOM 4389 C C . GLU A 1 561 ? -0.175 -24.803 -6.662 1.00 96.94 561 GLU A C 1
ATOM 4391 O O . GLU A 1 561 ? -1.374 -24.504 -6.742 1.00 96.94 561 GLU A O 1
ATOM 4396 N N . GLU A 1 562 ? 0.322 -25.414 -5.580 1.00 96.56 562 GLU A N 1
ATOM 4397 C CA . GLU A 1 562 ? -0.501 -25.774 -4.425 1.00 96.56 562 GLU A CA 1
ATOM 4398 C C . GLU A 1 562 ? -1.221 -24.555 -3.827 1.00 96.56 562 GLU A C 1
ATOM 4400 O O . GLU A 1 562 ? -2.395 -24.636 -3.440 1.00 96.56 562 GLU A O 1
ATOM 4405 N N . MET A 1 563 ? -0.513 -23.423 -3.747 1.00 97.50 563 MET A N 1
ATOM 4406 C CA . MET A 1 563 ? -1.034 -22.162 -3.230 1.00 97.50 563 MET A CA 1
ATOM 4407 C C . MET A 1 563 ? -2.130 -21.588 -4.133 1.00 97.50 563 MET A C 1
ATOM 4409 O O . MET A 1 563 ? -3.155 -21.130 -3.625 1.00 97.50 563 MET A O 1
ATOM 4413 N N . VAL A 1 564 ? -1.947 -21.637 -5.455 1.00 98.12 564 VAL A N 1
ATOM 4414 C CA . VAL A 1 564 ? -2.927 -21.181 -6.450 1.00 98.12 564 VAL A CA 1
ATOM 4415 C C . VAL A 1 564 ? -4.240 -21.938 -6.289 1.00 98.12 564 VAL A C 1
ATOM 4417 O O . VAL A 1 564 ? -5.297 -21.316 -6.130 1.00 98.12 564 VAL A O 1
ATOM 4420 N N . VAL A 1 565 ? -4.180 -23.271 -6.256 1.00 97.88 565 VAL A N 1
ATOM 4421 C CA . VAL A 1 565 ? -5.381 -24.103 -6.110 1.00 97.88 565 VAL A CA 1
ATOM 4422 C C . VAL A 1 565 ? -6.051 -23.860 -4.759 1.00 97.88 565 VAL A C 1
ATOM 4424 O O . VAL A 1 565 ? -7.274 -23.734 -4.692 1.00 97.88 565 VAL A O 1
ATOM 4427 N N . ASP A 1 566 ? -5.281 -23.733 -3.677 1.00 98.12 566 ASP A N 1
ATOM 4428 C CA . ASP A 1 566 ? -5.840 -23.455 -2.354 1.00 98.12 566 ASP A CA 1
ATOM 4429 C C . ASP A 1 566 ? -6.525 -22.081 -2.283 1.00 98.12 566 ASP A C 1
ATOM 4431 O O . ASP A 1 566 ? -7.622 -21.968 -1.733 1.00 98.12 566 ASP A O 1
ATOM 4435 N N . VAL A 1 567 ? -5.934 -21.031 -2.859 1.00 98.12 567 VAL A N 1
ATOM 4436 C CA . VAL A 1 567 ? -6.584 -19.715 -2.914 1.00 98.12 567 VAL A CA 1
ATOM 4437 C C . VAL A 1 567 ? -7.915 -19.828 -3.651 1.00 98.12 567 VAL A C 1
ATOM 4439 O O . VAL A 1 567 ? -8.931 -19.390 -3.116 1.00 98.12 567 VAL A O 1
ATOM 4442 N N . LEU A 1 568 ? -7.939 -20.444 -4.836 1.00 98.06 568 LEU A N 1
ATOM 4443 C CA . LEU A 1 568 ? -9.153 -20.576 -5.647 1.00 98.06 568 LEU A CA 1
ATOM 4444 C C . LEU A 1 568 ? -10.228 -21.445 -4.980 1.00 98.06 568 LEU A C 1
ATOM 4446 O O . LEU A 1 568 ? -11.414 -21.127 -5.072 1.00 98.06 568 LEU A O 1
ATOM 4450 N N . GLN A 1 569 ? -9.822 -22.510 -4.286 1.00 97.62 569 GLN A N 1
ATOM 4451 C CA . GLN A 1 569 ? -10.718 -23.435 -3.595 1.00 97.62 569 GLN A CA 1
ATOM 4452 C C . GLN A 1 569 ? -11.361 -22.815 -2.348 1.00 97.62 569 GLN A C 1
ATOM 4454 O O . GLN A 1 569 ? -12.536 -23.061 -2.069 1.00 97.62 569 GLN A O 1
ATOM 4459 N N . TYR A 1 570 ? -10.589 -22.058 -1.563 1.00 97.31 570 TYR A N 1
ATOM 4460 C CA . TYR A 1 570 ? -11.033 -21.545 -0.263 1.00 97.31 570 TYR A CA 1
ATOM 4461 C C . TYR A 1 570 ? -11.551 -20.103 -0.317 1.00 97.31 570 TYR A C 1
ATOM 4463 O O . TYR A 1 570 ? -12.185 -19.653 0.640 1.00 97.31 570 TYR A O 1
ATOM 4471 N N . GLN A 1 571 ? -11.338 -19.384 -1.421 1.00 96.25 571 GLN A N 1
ATOM 4472 C CA . GLN A 1 571 ? -11.959 -18.084 -1.659 1.00 96.25 571 GLN A CA 1
ATOM 4473 C C . GLN A 1 571 ? -13.433 -18.235 -2.065 1.00 96.25 571 GLN A C 1
ATOM 4475 O O . GLN A 1 571 ? -13.724 -18.874 -3.078 1.00 96.25 571 GLN A O 1
ATOM 4480 N N . PRO A 1 572 ? -14.385 -17.578 -1.368 1.00 94.19 572 PRO A N 1
ATOM 4481 C CA . PRO A 1 572 ? -15.808 -17.642 -1.718 1.00 94.19 572 PRO A CA 1
ATOM 4482 C C . PRO A 1 572 ? -16.124 -17.200 -3.155 1.00 94.19 572 PRO A C 1
ATOM 4484 O O . PRO A 1 572 ? -17.137 -17.609 -3.714 1.00 94.19 572 PRO A O 1
ATOM 4487 N N . ASN A 1 573 ? -15.251 -16.381 -3.751 1.00 93.94 573 ASN A N 1
ATOM 4488 C CA . ASN A 1 573 ? -15.397 -15.822 -5.093 1.00 93.94 573 ASN A CA 1
ATOM 4489 C C . ASN A 1 573 ? -14.365 -16.390 -6.089 1.00 93.94 573 ASN A C 1
ATOM 4491 O O . ASN A 1 573 ? -13.927 -15.666 -6.984 1.00 93.94 573 ASN A O 1
ATOM 4495 N N . GLY A 1 574 ? -13.971 -17.664 -5.950 1.00 96.12 574 GLY A N 1
ATOM 4496 C CA . GLY A 1 574 ? -12.984 -18.320 -6.823 1.00 96.12 574 GLY A CA 1
ATOM 4497 C C . GLY A 1 574 ? -13.246 -18.121 -8.324 1.00 96.12 574 GLY A C 1
ATOM 4498 O O . GLY A 1 574 ? -12.348 -17.712 -9.050 1.00 96.12 574 GLY A O 1
ATOM 4499 N N . HIS A 1 575 ? -14.495 -18.265 -8.780 1.00 97.06 575 HIS A N 1
ATOM 4500 C CA . HIS A 1 575 ? -14.865 -18.036 -10.188 1.00 97.06 575 HIS A CA 1
ATOM 4501 C C . HIS A 1 575 ? -14.548 -16.610 -10.673 1.00 97.06 575 HIS A C 1
ATOM 4503 O O . HIS A 1 575 ? -13.984 -16.418 -11.747 1.00 97.06 575 HIS A O 1
ATOM 4509 N N . ALA A 1 576 ? -14.866 -15.598 -9.862 1.00 96.56 576 ALA A N 1
ATOM 4510 C CA . ALA A 1 576 ? -14.585 -14.206 -10.204 1.00 96.56 576 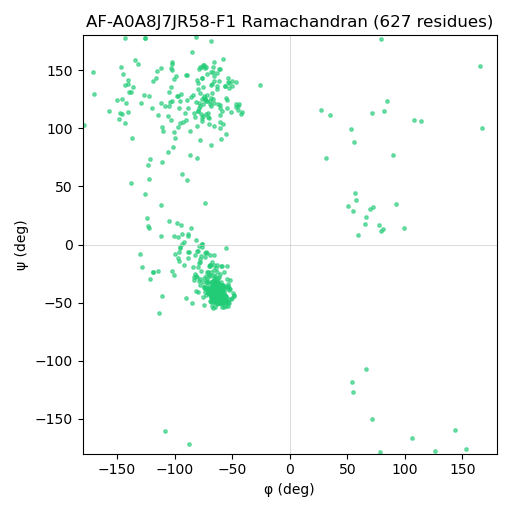ALA A CA 1
ATOM 4511 C C . ALA A 1 576 ? -13.075 -13.906 -10.194 1.00 96.56 576 ALA A C 1
ATOM 4513 O O . ALA A 1 576 ? -12.620 -13.012 -10.902 1.00 96.56 576 ALA A O 1
ATOM 4514 N N . LEU A 1 577 ? -12.278 -14.635 -9.403 1.00 97.50 577 LEU A N 1
ATOM 4515 C CA . LEU A 1 577 ? -10.816 -14.551 -9.476 1.00 97.50 577 LEU A CA 1
ATOM 4516 C C . LEU A 1 577 ? -10.294 -15.106 -10.806 1.00 97.50 577 LEU A C 1
ATOM 4518 O O . LEU A 1 577 ? -9.479 -14.441 -11.439 1.00 97.50 577 LEU A O 1
ATOM 4522 N N . VAL A 1 578 ? -10.807 -16.252 -11.265 1.00 98.00 578 VAL A N 1
ATOM 4523 C CA . VAL A 1 578 ? -10.449 -16.832 -12.573 1.00 98.00 578 VAL A CA 1
ATOM 4524 C C . VAL A 1 578 ? -10.794 -15.872 -13.717 1.00 98.00 578 VAL A C 1
ATOM 4526 O O . VAL A 1 578 ? -9.946 -15.592 -14.559 1.00 98.00 578 VAL A O 1
ATOM 4529 N N . GLU A 1 579 ? -11.992 -15.279 -13.718 1.00 97.31 579 GLU A N 1
ATOM 4530 C CA . GLU A 1 579 ? -12.361 -14.250 -14.704 1.00 97.31 579 GLU A CA 1
ATOM 4531 C C . GLU A 1 579 ? -11.377 -13.079 -14.723 1.00 97.31 579 GLU A C 1
ATOM 4533 O O . GLU A 1 579 ? -10.960 -12.632 -15.790 1.00 97.31 579 GLU A O 1
ATOM 4538 N N . ARG A 1 580 ? -10.976 -12.583 -13.547 1.00 96.38 580 ARG A N 1
ATOM 4539 C CA . ARG A 1 580 ? -10.019 -11.475 -13.452 1.00 96.38 580 ARG A CA 1
ATOM 4540 C C . ARG A 1 580 ? -8.618 -11.864 -13.907 1.00 96.38 580 ARG A C 1
ATOM 4542 O O . ARG A 1 580 ? -7.942 -11.028 -14.498 1.00 96.38 580 ARG A O 1
ATOM 4549 N N . ILE A 1 581 ? -8.195 -13.109 -13.697 1.00 97.25 581 ILE A N 1
ATOM 4550 C CA . ILE A 1 581 ? -6.956 -13.629 -14.289 1.00 97.25 581 ILE A CA 1
ATOM 4551 C C . ILE A 1 581 ? -7.043 -13.518 -15.815 1.00 97.25 581 ILE A C 1
ATOM 4553 O O . ILE A 1 581 ? -6.163 -12.910 -16.412 1.00 97.25 581 ILE A O 1
ATOM 4557 N N . GLY A 1 582 ? -8.120 -13.972 -16.457 1.00 96.88 582 GLY A N 1
ATOM 4558 C CA . GLY A 1 582 ? -8.246 -13.865 -17.919 1.00 96.88 582 GLY A CA 1
ATOM 4559 C C . GLY A 1 582 ? -8.592 -12.474 -18.467 1.00 96.88 582 GLY A C 1
ATOM 4560 O O . GLY A 1 582 ? -8.702 -12.305 -19.681 1.00 96.88 582 GLY A O 1
ATOM 4561 N N . GLN A 1 583 ? -8.794 -11.471 -17.607 1.00 95.44 583 GLN A N 1
ATOM 4562 C CA . GLN A 1 583 ? -8.761 -10.052 -17.993 1.00 95.44 583 GLN A CA 1
ATOM 4563 C C . GLN A 1 583 ? -7.332 -9.499 -18.020 1.00 95.44 583 GLN A C 1
ATOM 4565 O O . GLN A 1 583 ? -7.067 -8.533 -18.727 1.00 95.44 583 GLN A O 1
ATOM 4570 N N . ILE A 1 584 ? -6.435 -10.073 -17.215 1.00 94.44 584 ILE A N 1
ATOM 4571 C CA . ILE A 1 584 ? -5.038 -9.643 -17.083 1.00 94.44 584 ILE A CA 1
ATOM 4572 C C . ILE A 1 584 ? -4.156 -10.376 -18.092 1.00 94.44 584 ILE A C 1
ATOM 4574 O O . ILE A 1 584 ? -3.330 -9.756 -18.756 1.00 94.44 584 ILE A O 1
ATOM 4578 N N . TYR A 1 585 ? -4.332 -11.691 -18.199 1.00 93.75 585 TYR A N 1
ATOM 4579 C CA . TYR A 1 585 ? -3.632 -12.545 -19.145 1.00 93.75 585 TYR A CA 1
ATOM 4580 C C . TYR A 1 585 ? -4.575 -12.797 -20.316 1.00 93.75 585 TYR A C 1
ATOM 4582 O O . TYR A 1 585 ? -5.417 -13.697 -20.272 1.00 93.75 585 TYR A O 1
ATOM 4590 N N . ASP A 1 586 ? -4.470 -11.945 -21.337 1.00 89.44 586 ASP A N 1
ATOM 4591 C CA . ASP A 1 586 ? -5.189 -12.136 -22.593 1.00 89.44 586 ASP A CA 1
ATOM 4592 C C . ASP A 1 586 ? -4.978 -13.566 -23.108 1.00 89.44 586 ASP A C 1
ATOM 4594 O O . ASP A 1 586 ? -3.883 -14.129 -23.039 1.00 89.44 586 ASP A O 1
ATOM 4598 N N . GLY A 1 587 ? -6.037 -14.153 -23.654 1.00 90.94 587 GLY A N 1
ATOM 4599 C CA . GLY A 1 587 ? -6.005 -15.501 -24.198 1.00 90.94 587 GLY A CA 1
ATOM 4600 C C . GLY A 1 587 ? -6.859 -15.630 -25.457 1.00 90.94 587 GLY A C 1
ATOM 4601 O O . GLY A 1 587 ? -7.492 -14.666 -25.902 1.00 90.94 587 GLY A O 1
ATOM 4602 N N . PRO A 1 588 ? -6.873 -16.822 -26.069 1.00 94.44 588 PRO A N 1
ATOM 4603 C CA . PRO A 1 588 ? -7.489 -17.031 -27.374 1.00 94.44 588 PRO A CA 1
ATOM 4604 C C . PRO A 1 588 ? -9.021 -17.125 -27.331 1.00 94.44 588 PRO A C 1
ATOM 4606 O O . PRO A 1 588 ? -9.658 -17.147 -28.389 1.00 94.44 588 PRO A O 1
ATOM 4609 N N . ALA A 1 589 ? -9.631 -17.214 -26.145 1.00 93.62 589 ALA A N 1
ATOM 4610 C CA . ALA A 1 589 ? -11.074 -17.329 -26.019 1.00 93.62 589 ALA A CA 1
ATOM 4611 C C . ALA A 1 589 ? -11.780 -16.056 -26.498 1.00 93.62 589 ALA A C 1
ATOM 4613 O O . ALA A 1 589 ? -11.329 -14.930 -26.300 1.00 93.62 589 ALA A O 1
ATOM 4614 N N . THR A 1 590 ? -12.948 -16.251 -27.105 1.00 93.94 590 THR A N 1
ATOM 4615 C CA . THR A 1 590 ? -13.844 -15.175 -27.537 1.00 93.94 590 THR A CA 1
ATOM 4616 C C . THR A 1 590 ? -15.275 -15.511 -27.119 1.00 93.94 590 THR A C 1
ATOM 4618 O O . THR A 1 590 ? -15.599 -16.677 -26.891 1.00 93.94 590 THR A O 1
ATOM 4621 N N . GLY A 1 591 ? -16.141 -14.501 -27.021 1.00 94.81 591 GLY A N 1
ATOM 4622 C CA . GLY A 1 591 ? -17.535 -14.667 -26.596 1.00 94.81 591 GLY A CA 1
ATOM 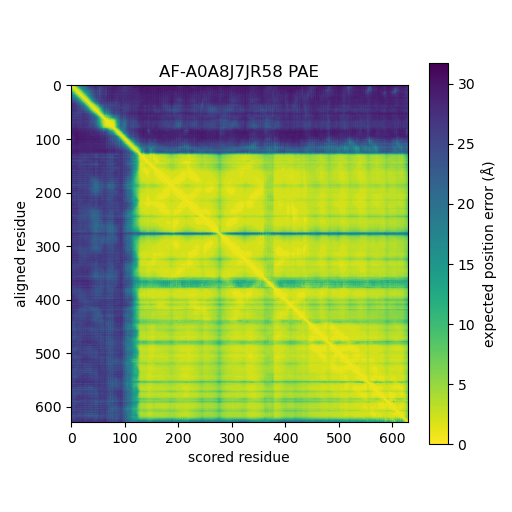4623 C C . GLY A 1 591 ? -17.800 -14.160 -25.178 1.00 94.81 591 GLY A C 1
ATOM 4624 O O . GLY A 1 591 ? -16.995 -13.420 -24.621 1.00 94.81 591 GLY A O 1
ATOM 4625 N N . GLU A 1 592 ? -18.960 -14.524 -24.629 1.00 92.94 592 GLU A N 1
ATOM 4626 C CA . GLU A 1 592 ? -19.462 -14.018 -23.340 1.00 92.94 592 GLU A CA 1
ATOM 4627 C C . GLU A 1 592 ? -18.592 -14.472 -22.153 1.00 92.94 592 GLU A C 1
ATOM 4629 O O . GLU A 1 592 ? -18.281 -13.660 -21.289 1.00 92.94 592 GLU A O 1
ATOM 4634 N N . ASP A 1 593 ? -18.074 -15.706 -22.198 1.00 94.75 593 ASP A N 1
ATOM 4635 C CA . ASP A 1 593 ? -17.238 -16.297 -21.137 1.00 94.75 593 ASP A CA 1
ATOM 4636 C C . ASP A 1 593 ? -15.728 -16.203 -21.429 1.00 94.75 593 ASP A C 1
ATOM 4638 O O . ASP A 1 593 ? -14.926 -16.959 -20.874 1.00 94.75 593 ASP A O 1
ATOM 4642 N N . ALA A 1 594 ? -15.314 -15.313 -22.341 1.00 95.81 594 ALA A N 1
ATOM 4643 C CA . ALA A 1 594 ? -13.929 -15.252 -22.814 1.00 95.81 594 ALA A CA 1
ATOM 4644 C C . ALA A 1 594 ? -12.924 -15.052 -21.670 1.00 95.81 594 ALA A C 1
ATOM 4646 O O . ALA A 1 594 ? -11.909 -15.739 -21.618 1.00 95.81 594 ALA A O 1
ATOM 4647 N N . HIS A 1 595 ? -13.226 -14.163 -20.722 1.00 96.94 595 HIS A N 1
ATOM 4648 C CA . HIS A 1 595 ? -12.338 -13.892 -19.591 1.00 96.94 595 HIS A CA 1
ATOM 4649 C C . HIS A 1 595 ? -12.214 -15.080 -18.638 1.00 96.94 595 HIS A C 1
ATOM 4651 O O . HIS A 1 595 ? -11.111 -15.405 -18.221 1.00 96.94 595 HIS A O 1
ATOM 4657 N N . PHE A 1 596 ? -13.308 -15.780 -18.333 1.00 97.00 596 PHE A N 1
ATOM 4658 C CA . PHE A 1 596 ? -13.229 -16.981 -17.504 1.00 97.00 596 PHE A CA 1
ATOM 4659 C C . PHE A 1 596 ? -12.384 -18.068 -18.180 1.00 97.00 596 PHE A C 1
ATOM 4661 O O . PHE A 1 596 ? -11.454 -18.596 -17.576 1.00 97.00 596 PHE A O 1
ATOM 4668 N N . LYS A 1 597 ? -12.640 -18.340 -19.467 1.00 96.62 597 LYS A N 1
ATOM 4669 C CA . LYS A 1 597 ? -11.896 -19.353 -20.231 1.00 96.62 597 LYS A CA 1
ATOM 4670 C C . LYS A 1 597 ? -10.421 -19.002 -20.411 1.00 96.62 597 LYS A C 1
ATOM 4672 O O . LYS A 1 597 ? -9.581 -19.883 -20.290 1.00 96.62 597 LYS A O 1
ATOM 4677 N N . ASN A 1 598 ? -10.097 -17.733 -20.656 1.00 96.00 598 ASN A N 1
ATOM 4678 C CA . ASN A 1 598 ? -8.709 -17.265 -20.706 1.00 96.00 598 ASN A CA 1
ATOM 4679 C C . ASN A 1 598 ? -8.019 -17.393 -19.342 1.00 96.00 598 ASN A C 1
ATOM 4681 O O . ASN A 1 598 ? -6.840 -17.728 -19.281 1.00 96.00 598 ASN A O 1
ATOM 4685 N N . GLY A 1 599 ? -8.758 -17.172 -18.253 1.00 97.06 599 GLY A N 1
ATOM 4686 C CA . GLY A 1 599 ? -8.270 -17.378 -16.896 1.00 97.06 599 GLY A CA 1
ATOM 4687 C C . GLY A 1 599 ? -7.936 -18.838 -16.616 1.00 97.06 599 GLY A C 1
ATOM 4688 O O . GLY A 1 599 ? -6.828 -19.122 -16.169 1.00 97.06 599 GLY A O 1
ATOM 4689 N N . LEU A 1 600 ? -8.855 -19.758 -16.935 1.00 97.38 600 LEU A N 1
ATOM 4690 C CA . LEU A 1 600 ? -8.605 -21.200 -16.834 1.00 97.38 600 LEU A CA 1
ATOM 4691 C C . LEU A 1 600 ? -7.429 -21.621 -17.705 1.00 97.38 600 LEU A C 1
ATOM 4693 O O . LEU A 1 600 ? -6.525 -22.270 -17.207 1.00 97.38 600 LEU A O 1
ATOM 4697 N N . TYR A 1 601 ? -7.382 -21.165 -18.955 1.00 95.62 601 TYR A N 1
ATOM 4698 C CA . TYR A 1 601 ? -6.264 -21.443 -19.852 1.00 95.62 601 TYR A CA 1
ATOM 4699 C C . TYR A 1 601 ? -4.919 -20.994 -19.265 1.00 95.62 601 TYR A C 1
ATOM 4701 O O . TYR A 1 601 ? -3.946 -21.736 -19.298 1.00 95.62 601 TYR A O 1
ATOM 4709 N N . LYS A 1 602 ? -4.837 -19.794 -18.677 1.00 96.19 602 LYS A N 1
ATOM 4710 C CA . LYS A 1 602 ? -3.603 -19.350 -18.012 1.00 96.19 602 LYS A CA 1
ATOM 4711 C C . LYS A 1 602 ? -3.247 -20.234 -16.811 1.00 96.19 602 LYS A C 1
ATOM 4713 O O . LYS A 1 602 ? -2.064 -20.466 -16.585 1.00 96.19 602 LYS A O 1
ATOM 4718 N N . LEU A 1 603 ? -4.236 -20.691 -16.046 1.00 96.69 603 LEU A N 1
ATOM 4719 C CA . LEU A 1 603 ? -4.023 -21.561 -14.888 1.00 96.69 603 LEU A CA 1
ATOM 4720 C C . LEU A 1 603 ? -3.562 -22.958 -15.315 1.00 96.69 603 LEU A C 1
ATOM 4722 O O . LEU A 1 603 ? -2.540 -23.411 -14.832 1.00 96.69 603 LEU A O 1
ATOM 4726 N N . GLU A 1 604 ? -4.233 -23.594 -16.270 1.00 95.38 604 GLU A N 1
ATOM 4727 C CA . GLU A 1 604 ? -3.833 -24.896 -16.825 1.00 95.38 604 GLU A CA 1
ATOM 4728 C C . GLU A 1 604 ? -2.439 -24.853 -17.483 1.00 95.38 604 GLU A C 1
ATOM 4730 O O . GLU A 1 604 ? -1.756 -25.864 -17.555 1.00 95.38 604 GLU A O 1
ATOM 4735 N N . TRP A 1 605 ? -1.984 -23.684 -17.955 1.00 93.69 605 TRP A N 1
ATOM 4736 C CA . TRP A 1 605 ? -0.614 -23.536 -18.463 1.00 93.69 605 TRP A CA 1
ATOM 4737 C C . TRP A 1 605 ? 0.444 -23.546 -17.352 1.00 93.69 605 TRP A C 1
ATOM 4739 O O . TRP A 1 605 ? 1.606 -23.845 -17.618 1.00 93.69 605 TRP A O 1
ATOM 4749 N N . GLN A 1 606 ? 0.057 -23.132 -16.145 1.00 95.44 606 GLN A N 1
ATOM 4750 C CA . GLN A 1 606 ? 0.957 -22.945 -15.005 1.00 95.44 606 GLN A CA 1
ATOM 4751 C C . GLN A 1 606 ? 0.896 -24.075 -13.985 1.00 95.44 606 GLN A C 1
ATOM 4753 O O . GLN A 1 606 ? 1.828 -24.219 -13.207 1.00 95.44 606 GLN A O 1
ATOM 4758 N N . LEU A 1 607 ? -0.205 -24.819 -13.952 1.00 95.88 607 LEU A N 1
ATOM 4759 C CA . LEU A 1 607 ? -0.402 -25.941 -13.048 1.00 95.88 607 LEU A CA 1
ATOM 4760 C C . LEU A 1 607 ? -0.151 -27.243 -13.797 1.00 95.88 607 LEU A C 1
ATOM 4762 O O . LEU A 1 607 ? -0.563 -27.373 -14.950 1.00 95.88 607 LEU A O 1
ATOM 4766 N N . ASP A 1 608 ? 0.449 -28.218 -13.127 1.00 94.25 608 ASP A N 1
ATOM 4767 C CA . ASP A 1 608 ? 0.593 -29.564 -13.663 1.00 94.25 608 ASP A CA 1
ATOM 4768 C C . ASP A 1 608 ? 0.033 -30.641 -12.717 1.00 94.25 608 ASP A C 1
ATOM 4770 O O . ASP A 1 608 ? -0.546 -30.369 -11.660 1.00 94.25 608 ASP A O 1
ATOM 4774 N N . GLY A 1 609 ? 0.095 -31.897 -13.166 1.00 95.06 609 GLY A N 1
ATOM 4775 C CA . GLY A 1 609 ? -0.117 -33.061 -12.313 1.00 95.06 609 GLY A CA 1
ATOM 4776 C C . GLY A 1 609 ? -1.434 -33.055 -11.526 1.00 95.06 609 GLY A C 1
ATOM 4777 O O . GLY A 1 609 ? -2.523 -33.148 -12.094 1.00 95.06 609 GLY A O 1
ATOM 4778 N N . ALA A 1 610 ? -1.320 -33.057 -10.195 1.00 95.88 610 ALA A N 1
ATOM 4779 C CA . ALA A 1 610 ? -2.468 -33.150 -9.294 1.00 95.88 610 ALA A CA 1
ATOM 4780 C C . ALA A 1 610 ? -3.174 -31.797 -9.101 1.00 95.88 610 ALA A C 1
ATOM 4782 O O . ALA A 1 610 ? -4.376 -31.754 -8.831 1.00 95.88 610 ALA A O 1
ATOM 4783 N N . GLU A 1 611 ? -2.447 -30.694 -9.235 1.00 97.19 611 GLU A N 1
ATOM 4784 C CA . GLU A 1 611 ? -2.941 -29.332 -9.081 1.00 97.19 611 GLU A CA 1
ATOM 4785 C C . GLU A 1 611 ? -3.846 -28.954 -10.259 1.00 97.19 611 GLU A C 1
ATOM 4787 O O . GLU A 1 611 ? -4.930 -28.404 -10.039 1.00 97.19 611 GLU A O 1
ATOM 4792 N N . GLU A 1 612 ? -3.470 -29.347 -11.479 1.00 96.62 612 GLU A N 1
ATOM 4793 C CA . GLU A 1 612 ? -4.314 -29.243 -12.677 1.00 96.62 612 GLU A CA 1
ATOM 4794 C C . GLU A 1 612 ? -5.613 -30.064 -12.521 1.00 96.62 612 GLU A C 1
ATOM 4796 O O . GLU A 1 612 ? -6.711 -29.546 -12.735 1.00 96.62 612 GLU A O 1
ATOM 4801 N N . GLU A 1 613 ? -5.529 -31.320 -12.058 1.00 96.75 613 GLU A N 1
ATOM 4802 C CA . GLU A 1 613 ? -6.714 -32.165 -11.815 1.00 96.75 613 GLU A CA 1
ATOM 4803 C C . GLU A 1 613 ? -7.661 -31.526 -10.783 1.00 96.75 613 GLU A C 1
ATOM 4805 O O . GLU A 1 613 ? -8.876 -31.469 -10.991 1.00 96.75 613 GLU A O 1
ATOM 4810 N N . ARG A 1 614 ? -7.113 -30.963 -9.697 1.00 97.00 614 ARG A N 1
ATOM 4811 C CA . ARG A 1 614 ? -7.901 -30.234 -8.691 1.00 97.00 614 ARG A CA 1
ATOM 4812 C C . ARG A 1 614 ? -8.539 -28.968 -9.260 1.00 97.00 614 ARG A C 1
ATOM 4814 O O . ARG A 1 614 ? -9.661 -28.645 -8.871 1.00 97.00 614 ARG A O 1
ATOM 4821 N N . LEU A 1 615 ? -7.859 -28.241 -10.148 1.00 97.19 615 LEU A N 1
ATOM 4822 C CA . LEU A 1 615 ? -8.443 -27.088 -10.837 1.00 97.19 615 LEU A CA 1
ATOM 4823 C C . LEU A 1 615 ? -9.650 -27.521 -11.684 1.00 97.19 615 LEU A C 1
ATOM 4825 O O . LEU A 1 615 ? -10.716 -26.903 -11.590 1.00 97.19 615 LEU A O 1
ATOM 4829 N N . HIS A 1 616 ? -9.512 -28.607 -12.447 1.00 96.94 616 HIS A N 1
ATOM 4830 C CA . HIS A 1 616 ? -10.595 -29.164 -13.260 1.00 96.94 616 HIS A CA 1
ATOM 4831 C C . HIS A 1 616 ? -11.779 -29.640 -12.412 1.00 96.94 616 HIS A C 1
ATOM 4833 O O . HIS A 1 616 ? -12.931 -29.405 -12.778 1.00 96.94 616 HIS A O 1
ATOM 4839 N N . ASP A 1 617 ? -11.532 -30.233 -11.244 1.00 97.25 617 ASP A N 1
ATOM 4840 C CA . ASP A 1 617 ? -12.596 -30.601 -10.303 1.00 97.25 617 ASP A CA 1
ATOM 4841 C C . ASP A 1 617 ? -13.379 -29.380 -9.788 1.00 97.25 617 ASP A C 1
ATOM 4843 O O . ASP A 1 617 ? -14.580 -29.477 -9.509 1.00 97.25 617 ASP A O 1
ATOM 4847 N N . LEU A 1 618 ? -12.717 -28.225 -9.651 1.00 96.06 618 LEU A N 1
ATOM 4848 C CA . LEU A 1 618 ? -13.338 -26.988 -9.169 1.00 96.06 618 LEU A CA 1
ATOM 4849 C C . LEU A 1 618 ? -14.133 -26.259 -10.257 1.00 96.06 618 LEU A C 1
ATOM 4851 O O . LEU A 1 618 ? -15.212 -25.734 -9.969 1.00 96.06 618 LEU A O 1
ATOM 4855 N N . PHE A 1 619 ? -13.607 -26.200 -11.482 1.00 96.81 619 PHE A N 1
ATOM 4856 C CA . PHE A 1 619 ? -14.098 -25.278 -12.513 1.00 96.81 619 PHE A CA 1
ATOM 4857 C C . PHE A 1 619 ? -14.392 -25.920 -13.876 1.00 96.81 619 PHE A C 1
ATOM 4859 O O . PHE A 1 619 ? -14.997 -25.268 -14.728 1.00 96.81 619 PHE A O 1
ATOM 4866 N N . GLY A 1 620 ? -14.035 -27.190 -14.069 1.00 95.88 620 GLY A N 1
ATOM 4867 C CA . GLY A 1 620 ? -13.997 -27.846 -15.376 1.00 95.88 620 GLY A CA 1
ATOM 4868 C C . GLY A 1 620 ? -12.741 -27.494 -16.182 1.00 95.88 620 GLY A C 1
ATOM 4869 O O . GLY A 1 620 ? -11.921 -26.688 -15.752 1.00 95.88 620 GLY A O 1
ATOM 4870 N N . GLU A 1 621 ? -12.607 -28.117 -17.354 1.00 92.75 621 GLU A N 1
ATOM 4871 C CA . GLU A 1 621 ? -11.557 -27.813 -18.340 1.00 92.75 621 GLU A CA 1
ATOM 4872 C C . GLU A 1 621 ? -11.905 -26.539 -19.136 1.00 92.75 621 GLU A C 1
ATOM 4874 O O . GLU A 1 621 ? -13.079 -26.225 -19.363 1.00 92.75 621 GLU A O 1
ATOM 4879 N N . SER A 1 622 ? -10.895 -25.823 -19.632 1.00 87.69 622 SER A N 1
ATOM 4880 C CA . SER A 1 622 ? -11.054 -24.599 -20.432 1.00 87.69 622 SER A CA 1
ATOM 4881 C C . SER A 1 622 ? -11.682 -24.825 -21.820 1.00 87.69 622 SER A C 1
ATOM 4883 O O . SER A 1 622 ? -12.125 -23.867 -22.468 1.00 87.69 622 SER A O 1
ATOM 4885 N N . ASP A 1 623 ? -11.739 -26.079 -22.288 1.00 88.44 623 ASP A N 1
ATOM 4886 C CA . ASP A 1 623 ? -12.030 -26.511 -23.666 1.00 88.44 623 ASP A CA 1
ATOM 4887 C C . ASP A 1 623 ? -11.042 -25.966 -24.731 1.00 88.44 623 ASP A C 1
ATOM 4889 O O . ASP A 1 623 ? -11.276 -26.116 -25.938 1.00 88.44 623 ASP A O 1
ATOM 4893 N N . ILE A 1 624 ? -9.939 -25.317 -24.332 1.00 84.94 624 ILE A N 1
ATOM 4894 C CA . ILE A 1 624 ? -8.951 -24.733 -25.251 1.00 84.94 624 ILE A CA 1
ATOM 4895 C C . ILE A 1 624 ? -7.818 -25.738 -25.452 1.00 84.94 624 ILE A C 1
ATOM 4897 O O . ILE A 1 624 ? -6.958 -25.925 -24.603 1.00 84.94 624 ILE A O 1
ATOM 4901 N N . SER A 1 625 ? -7.791 -26.405 -26.610 1.00 77.31 625 SER A N 1
ATOM 4902 C CA . SER A 1 625 ? -6.741 -27.391 -26.870 1.00 77.31 625 SER A CA 1
ATOM 4903 C C . SER A 1 625 ? -5.383 -26.726 -27.127 1.00 77.31 625 SER A C 1
ATOM 4905 O O . SER A 1 625 ? -5.231 -25.998 -28.114 1.00 77.31 625 SER A O 1
ATOM 4907 N N . TRP A 1 626 ? -4.379 -27.106 -26.339 1.00 70.00 626 TRP A N 1
ATOM 4908 C CA . TRP A 1 626 ? -2.969 -26.702 -26.467 1.00 70.00 626 TRP A CA 1
ATOM 4909 C C . TRP A 1 626 ? -2.363 -26.899 -27.862 1.00 70.00 626 TRP A C 1
ATOM 4911 O O . TRP A 1 626 ? -1.493 -26.150 -28.282 1.00 70.00 626 TRP A O 1
ATOM 4921 N N . TRP A 1 627 ? -2.841 -27.898 -28.607 1.00 66.38 627 TRP A N 1
ATOM 4922 C CA . TRP A 1 627 ? -2.244 -28.341 -29.873 1.00 66.38 627 TRP A CA 1
ATOM 4923 C C . TRP A 1 627 ? -2.563 -27.471 -31.099 1.00 66.38 627 TRP A C 1
ATOM 4925 O O . TRP A 1 627 ? -2.133 -27.807 -32.201 1.00 66.38 627 TRP A O 1
ATOM 4935 N N . ASN A 1 628 ? -3.355 -26.406 -30.946 1.00 57.09 628 ASN A N 1
ATOM 4936 C CA . ASN A 1 628 ? -3.810 -25.581 -32.071 1.00 57.09 628 ASN A CA 1
ATOM 4937 C C . ASN A 1 628 ? -2.976 -24.303 -32.308 1.00 57.09 628 ASN A C 1
ATOM 4939 O O . ASN A 1 628 ? -3.348 -23.511 -33.178 1.00 57.09 628 ASN A O 1
ATOM 4943 N N . PHE A 1 629 ? -1.864 -24.124 -31.588 1.00 55.81 629 PHE A N 1
ATOM 4944 C CA . PHE A 1 629 ? -0.861 -23.068 -31.789 1.00 55.81 629 PHE A CA 1
ATOM 4945 C C . PHE A 1 629 ? 0.500 -23.692 -32.099 1.00 55.81 629 PHE A C 1
ATOM 4947 O O . PHE A 1 629 ? 1.241 -23.079 -32.905 1.00 55.81 629 PHE A O 1
#

Solvent-accessible surface area (backbone atoms only — not comparable to full-atom values): 36511 Å² total; per-residue (Å²): 136,86,82,90,84,89,81,87,81,86,84,86,86,82,84,85,84,80,88,81,89,78,84,89,81,88,85,88,89,82,89,84,91,84,88,80,91,77,87,81,79,90,80,82,85,76,80,91,73,73,81,86,78,78,83,75,88,73,81,72,86,53,97,83,34,75,66,59,51,48,51,51,52,51,50,51,60,63,73,64,68,73,94,77,81,92,81,91,82,84,91,81,86,87,82,88,83,90,85,84,87,77,88,85,79,82,75,84,83,67,86,80,76,81,75,68,82,72,73,77,75,67,87,78,74,75,91,63,83,70,73,31,28,47,77,70,65,24,43,37,81,78,55,48,44,50,44,60,75,71,46,84,54,61,62,48,72,49,39,28,69,59,30,49,55,22,45,53,36,29,53,54,40,33,51,51,29,48,52,52,22,58,68,27,32,46,101,85,64,41,73,72,38,38,61,25,51,38,33,42,38,50,27,38,34,49,50,35,52,55,50,38,30,70,68,24,52,18,64,56,39,45,56,55,26,44,35,50,35,44,53,46,50,50,52,49,38,36,53,50,18,55,76,69,75,48,64,43,54,68,56,55,47,53,21,52,52,46,8,50,52,34,42,54,54,40,49,55,45,52,53,55,62,73,72,67,81,86,57,86,62,55,63,58,51,46,50,55,48,40,52,51,29,47,51,50,21,24,49,44,37,48,41,30,42,46,55,57,44,47,20,43,32,52,30,38,47,37,61,76,72,40,49,86,46,77,51,56,75,75,54,54,45,50,47,67,30,56,43,55,46,29,52,56,53,19,50,54,58,40,48,49,49,47,16,67,56,69,75,41,62,52,86,77,58,47,69,64,54,54,60,48,44,33,53,74,68,54,49,47,62,52,55,51,49,31,49,22,52,48,40,17,51,48,22,55,76,70,70,29,51,60,76,69,56,60,44,83,50,98,82,40,80,45,68,44,63,56,72,68,87,72,52,60,34,55,71,61,41,89,54,68,58,63,38,65,52,84,89,51,60,58,79,77,56,55,36,70,64,44,31,57,49,52,69,72,46,54,58,69,59,56,30,70,47,58,63,42,59,52,25,44,47,46,49,22,39,51,70,61,88,40,59,77,64,32,45,55,30,47,53,48,54,51,55,13,23,54,75,56,72,43,37,54,44,38,38,44,33,48,36,62,63,60,54,54,73,40,33,58,76,72,56,28,57,50,49,55,51,48,37,59,76,63,29,37,62,66,56,38,72,61,52,52,47,43,52,44,45,66,40,62,70,66,88,49,49,76,73,38,34,53,48,44,48,47,42,42,70,39,24,92,56,28,71,63,46,33,25,50,43,11,68,72,45,78,51,90,51,73,71,94,60,16,32,41,34,12,14,41,46,56,46,58,73,60,29,56,78,69,48,32,52,52,44,33,76,74,72,49,76,57,84,72,68,81,86,81,119

pLDDT: mean 82.4, std 24.58, range [25.5, 98.75]

Nearest PDB structures (foldseek):
  7rdr-assembly1_A  TM=1.097E-01  e=4.938E+00  unidentified

Secondary structure (DSSP, 8-state):
-------PPPP-PPPPPPP---------------PPP-PPPP----GGG-------------TT-HHHHHHHHHHHHHHT-------------------------------------------------PPPTTTTT-EES----S-SS--S-TTS-EEHHHHHHHHHHHHHHHHHHHHHHHHTB-TTS-BSSTHHHHHHHHHHHHHHHHHHHHTT--S-HHHHHHHHHHHHHHHHHHHHHHHTT----HHHHHHHHHHHHHHHHHHHHHHHHHTS---THHHHHHHHHHHHHHHHHHHHHHHHIIIIIHHHHHHHHIIIIIGGGT--GGGGHHHHHTTHHHHHHHHHHHHHHHHHHHT--GGGS-HHHHHHHHHHTT--HHHHHHHHHHHHHHHHHTT-S----EEEETTEEEE-TTSS--SHHHHT-S-GGGS--SS--SPPPPHHHHHHHHHHS-HHHHHTS-HHHHHHHHHHHTSS---THHHHHHHHHHHHHHHHT-HHHHHHHH-HHHHHHT--HHHHHHHHHHHHHHTTTTS-HHHHHHHHHHHHSSS--HHHHHHHHHHHHHSTTHHHHHHHHHHHS--S--STTHHHHHHHHHHHHH--HHHHHHHHHHH------GGG-

Foldseek 3Di:
DDDDDDDDDDDDDDDDDDDDDDDDDDDDDDDDDDDDDDDDDDDDDDPPDDDDPDDDDPPDDDPPDPVVVVVVVVVCVVVPPDPDDDDDDDDDDDDDDDDDDDDPPPDDPDDDPDPDPPPQPPVDDPPDQDDFLVSVVQEADDFLAQGRRDALDSLHHDHPVLLVLLLVLLVVLLVVLVVVLQVQADPVRAGNWLVNLQSQLLSLLSVLLSVCRVQNQFRHSSLSSQLSNQLSQQLVLQVVCVVVVHQHDPLSVVLRVLRRVLSVVLVVLVVVVVVDPDPPVSVVVSLVSNLVSSLVSNLSVVLSSLQFRNLLSLLQSCVVRPVVSVDASVSRLLVLLLSPLSSVRSVLVSLVVSCVNSVHPSVVCPPCVNVVSCVVQQNPPLLSSLLSSVLNNQLNVVVLSDDDQWDQDPSHTDGHPSPDDRGVSLCPRPDNQSRGDSRHHRDQDAQVVLLVVLVPDDLLRLLPDDLSVLLSSLCNCQVDQNDDSSLVSNLSNLVSCVVNVNNQSSCSSNPVVSNLVRDDDPSNVSSLVSCLNPHLQSRRLSSLLSLLCVQLVDQHDPSSLVVNLSSLVSHPPSQVSLLVQCVVQPDDADDDCRSNLSSLVSSCVRHDDVSNVSSCVRRNHSPDDPPPD